Protein AF-A0A9P1CV83-F1 (afdb_monomer)

Foldseek 3Di:
DDDPPADEDEPVVCPPPVDCQVVDFFLYKYKAFQLQDPCNVVVVVVLLPDALCCPQNPVVCVVVVQVPDPARPVNPPDDDDHRCVSPPPPCDSVNQVVVVVVVLLVQLLVVCVVVVNDNVRPDDPSSVVSSQVDWDQGNSGIFHADPVRDTQTKIFMWGQHPVGIDGQWIATSVVRDTGGPFFGQHSVRDGDVDHPPDPPQDAWQWEDDPPPSDTFGADWQFGDRHHDTFGADWQWTAQDTSHNHTHGAQWQWTGQDTSHHDTHGQAWQFGGQHTSHNHTHGAAWQWTAQDTRHNHTHGLDQQWTAPGTSHRDNQRTWHDFQWEDFPRHTDGHDPQWGDGIGNADTWGAQQKAWDFPVPDDGNDTPIDGAPGRQQVVIDSTHLDGHPQFHDDSSPHGHPQWDWDFDPDDPDPDTDTDTDGDPPPPPD

Nearest PDB structures (foldseek):
  7c7s-assembly1_A  TM=6.345E-01  e=2.260E-07  Homo sapiens
  4mqf-assembly1_A  TM=6.407E-01  e=6.096E-06  Homo sapiens
  8wa2-assembly1_F  TM=3.852E-01  e=9.937E-09  Chlamydomonas reinhardtii
  6w2y-assembly1_A  TM=6.020E-01  e=3.656E-06  Homo sapiens
  6w2x-assembly1_A  TM=5.786E-01  e=1.650E-06  Homo sapiens

Radius of gyration: 57.77 Å; Cα contacts (8 Å, |Δi|>4): 896; chains: 1; bounding box: 102×44×175 Å

InterPro domains:
  IPR001828 Receptor, ligand binding region [PF01094] (93-162)
  IPR009030 Growth factor receptor cysteine-rich domain superfamily [SSF57184] (200-286)
  IPR009030 Growth factor receptor cysteine-rich domain superfamily [SSF57184] (248-407)
  IPR011641 Tyrosine-protein kinase ephrin type A/B receptor-like [PF07699] (275-317)
  IPR028082 Periplasmic binding protein-like I [SSF53822] (36-172)

Structure (mmCIF, N/CA/C/O backbone):
data_AF-A0A9P1CV83-F1
#
_entry.id   AF-A0A9P1CV83-F1
#
loop_
_atom_site.group_PDB
_atom_site.id
_atom_site.type_symbol
_atom_site.label_atom_id
_atom_site.label_alt_id
_atom_site.label_comp_id
_atom_site.label_asym_id
_atom_site.label_entity_id
_atom_site.label_seq_id
_atom_site.pdbx_PDB_ins_code
_atom_site.Cartn_x
_atom_site.Cartn_y
_atom_site.Cartn_z
_atom_site.occupancy
_atom_site.B_iso_or_equiv
_atom_site.auth_seq_id
_atom_site.auth_comp_id
_atom_site.auth_asym_id
_atom_site.auth_atom_id
_atom_site.pdbx_PDB_model_num
ATOM 1 N N . MET A 1 1 ? -10.667 10.203 27.022 1.00 28.23 1 MET A N 1
ATOM 2 C CA . MET A 1 1 ? -10.983 9.912 25.607 1.00 28.23 1 MET A CA 1
ATOM 3 C C . MET A 1 1 ? -10.748 8.429 25.362 1.00 28.23 1 MET A C 1
ATOM 5 O O . MET A 1 1 ? -9.650 8.042 24.988 1.00 28.23 1 MET A O 1
ATOM 9 N N . LEU A 1 2 ? -11.740 7.594 25.670 1.00 32.22 2 LEU A N 1
ATOM 10 C CA . LEU A 1 2 ? -11.739 6.181 25.291 1.00 32.22 2 LEU A CA 1
ATOM 11 C C . LEU A 1 2 ? -12.427 6.119 23.925 1.00 32.22 2 LEU A C 1
ATOM 13 O O . LEU A 1 2 ? -13.537 6.623 23.776 1.00 32.22 2 LEU A O 1
ATOM 17 N N . THR A 1 3 ? -11.711 5.646 22.909 1.00 33.03 3 THR A N 1
ATOM 18 C CA . THR A 1 3 ? -12.197 5.555 21.528 1.00 33.03 3 THR A CA 1
ATOM 19 C C . THR A 1 3 ? -13.354 4.557 21.420 1.00 33.03 3 THR A C 1
ATOM 21 O O . THR A 1 3 ? -13.510 3.692 22.278 1.00 33.03 3 THR A O 1
ATOM 24 N N . SER A 1 4 ? -14.135 4.672 20.344 1.00 38.06 4 SER A N 1
ATOM 25 C CA . SER A 1 4 ? -15.316 3.878 19.943 1.00 38.06 4 SER A CA 1
ATOM 26 C C . SER A 1 4 ? -15.186 2.343 19.956 1.00 38.06 4 SER A C 1
ATOM 28 O O . SER A 1 4 ? -16.142 1.657 19.608 1.00 38.06 4 SER A O 1
ATOM 30 N N . ASP A 1 5 ? -14.033 1.805 20.346 1.00 39.50 5 ASP A N 1
ATOM 31 C CA . ASP A 1 5 ? -13.690 0.381 20.279 1.00 39.50 5 ASP A CA 1
ATOM 32 C C . ASP A 1 5 ? -13.971 -0.352 21.605 1.00 39.50 5 ASP A C 1
ATOM 34 O O . ASP A 1 5 ? -13.864 -1.573 21.674 1.00 39.50 5 ASP A O 1
ATOM 38 N N . TRP A 1 6 ? -14.350 0.376 22.664 1.00 53.38 6 TRP A N 1
ATOM 39 C CA . TRP A 1 6 ? -14.573 -0.185 23.999 1.00 53.38 6 TRP A CA 1
ATOM 40 C C . TRP A 1 6 ? -16.000 0.091 24.459 1.00 53.38 6 TRP A C 1
ATOM 42 O O . TRP A 1 6 ? -16.358 1.215 24.816 1.00 53.38 6 TRP A O 1
ATOM 52 N N . GLN A 1 7 ? -16.829 -0.949 24.413 1.00 53.12 7 GLN A N 1
ATOM 53 C CA . GLN A 1 7 ? -18.238 -0.854 24.767 1.00 53.12 7 GLN A CA 1
ATOM 54 C C . GLN A 1 7 ? -18.419 -1.035 26.273 1.00 53.12 7 GLN A C 1
ATOM 56 O O . GLN A 1 7 ? -18.014 -2.037 26.859 1.00 53.12 7 GLN A O 1
ATOM 61 N N . TRP A 1 8 ? -19.048 -0.040 26.886 1.00 55.12 8 TRP A N 1
ATOM 62 C CA . TRP A 1 8 ? -19.542 -0.095 28.252 1.00 55.12 8 TRP A CA 1
ATOM 63 C C . TRP A 1 8 ? -21.022 -0.446 28.201 1.00 55.12 8 TRP A C 1
ATOM 65 O O . TRP A 1 8 ? -21.769 0.170 27.442 1.00 55.12 8 TRP A O 1
ATOM 75 N N . LEU A 1 9 ? -21.463 -1.397 29.021 1.00 51.97 9 LEU A N 1
ATOM 76 C CA . LEU A 1 9 ? -22.890 -1.573 29.270 1.00 51.97 9 LEU A CA 1
ATOM 77 C C . LEU A 1 9 ? -23.262 -0.728 30.487 1.00 51.97 9 LEU A C 1
ATOM 79 O O . LEU A 1 9 ? -22.747 -0.940 31.589 1.00 51.97 9 LEU A O 1
ATOM 83 N N . ALA A 1 10 ? -24.158 0.237 30.278 1.00 50.00 10 ALA A N 1
ATOM 84 C CA . ALA A 1 10 ? -24.867 0.880 31.373 1.00 50.00 10 ALA A CA 1
ATOM 85 C C . ALA A 1 10 ? -25.797 -0.153 32.029 1.00 50.00 10 ALA A C 1
ATOM 87 O O . ALA A 1 10 ? -26.446 -0.941 31.336 1.00 50.00 10 ALA A O 1
ATOM 88 N N . SER A 1 11 ? -25.852 -0.155 33.360 1.00 46.53 11 SER A N 1
ATOM 89 C CA . SER A 1 11 ? -26.638 -1.105 34.160 1.00 46.53 11 SER A CA 1
ATOM 90 C C . SER A 1 11 ? -28.129 -1.128 33.792 1.00 46.53 11 SER A C 1
ATOM 92 O O . SER A 1 11 ? -28.769 -2.171 33.906 1.00 46.53 11 SER A O 1
ATOM 94 N N . GLU A 1 12 ? -28.675 -0.015 33.294 1.00 43.00 12 GLU A N 1
ATOM 95 C CA . GLU A 1 12 ? -30.091 0.117 32.922 1.00 43.00 12 GLU A CA 1
ATOM 96 C C . GLU A 1 12 ? -30.486 -0.676 31.665 1.00 43.00 12 GLU A C 1
ATOM 98 O O . GLU A 1 12 ? -31.649 -1.039 31.510 1.00 43.00 12 GLU A O 1
ATOM 103 N N . ALA A 1 13 ? -29.535 -1.037 30.795 1.00 39.91 13 ALA A N 1
ATOM 104 C CA . ALA A 1 13 ? -29.827 -1.799 29.574 1.00 39.91 13 ALA A CA 1
ATOM 105 C C . ALA A 1 13 ? -30.193 -3.277 29.836 1.00 39.91 13 ALA A C 1
ATOM 107 O O . ALA A 1 13 ? -30.634 -3.982 28.930 1.00 39.91 13 ALA A O 1
ATOM 108 N N . ILE A 1 14 ? -30.000 -3.767 31.065 1.00 49.28 14 ILE A N 1
ATOM 109 C CA . ILE A 1 14 ? -30.050 -5.200 31.396 1.00 49.28 14 ILE A CA 1
ATOM 110 C C . ILE A 1 14 ? -31.416 -5.605 31.989 1.00 49.28 14 ILE A C 1
ATOM 112 O O . ILE A 1 14 ? -31.720 -6.791 32.092 1.00 49.28 14 ILE A O 1
ATOM 116 N N . GLY A 1 15 ? -32.291 -4.638 32.298 1.00 41.28 15 GLY A N 1
ATOM 117 C CA . GLY A 1 15 ? -33.603 -4.885 32.912 1.00 41.28 15 GLY A CA 1
ATOM 118 C C . GLY A 1 15 ? -34.601 -5.683 32.057 1.00 41.28 15 GLY A C 1
ATOM 119 O O . GLY A 1 15 ? -35.567 -6.207 32.605 1.00 41.28 15 GLY A O 1
ATOM 120 N N . SER A 1 16 ? -34.376 -5.819 30.744 1.00 42.44 16 SER A N 1
ATOM 121 C CA . SER A 1 16 ? -35.289 -6.521 29.822 1.00 42.44 16 SER A CA 1
ATOM 122 C C . SER A 1 16 ? -34.643 -7.601 28.937 1.00 42.44 16 SER A C 1
ATOM 124 O O . SER A 1 16 ? -35.361 -8.286 28.214 1.00 42.44 16 SER A O 1
ATOM 126 N N . TRP A 1 17 ? -33.323 -7.828 29.025 1.00 41.00 17 TRP A N 1
ATOM 127 C CA . TRP A 1 17 ? -32.572 -8.728 28.124 1.00 41.00 17 TRP A CA 1
ATOM 128 C C . TRP A 1 17 ? -31.712 -9.760 28.872 1.00 41.00 17 TRP A C 1
ATOM 130 O O . TRP A 1 17 ? -30.537 -9.965 28.567 1.00 41.00 17 TRP A O 1
ATOM 140 N N . GLY A 1 18 ? -32.294 -10.431 29.868 1.00 45.06 18 GLY A N 1
ATOM 141 C CA . GLY A 1 18 ? -31.607 -11.401 30.734 1.00 45.06 18 GLY A CA 1
ATOM 142 C C . GLY A 1 18 ? -31.048 -12.669 30.062 1.00 45.06 18 GLY A C 1
ATOM 143 O O . GLY A 1 18 ? -30.570 -13.545 30.771 1.00 45.06 18 GLY A O 1
ATOM 144 N N . THR A 1 19 ? -31.078 -12.807 28.734 1.00 47.09 19 THR A N 1
ATOM 145 C CA . THR A 1 19 ? -30.744 -14.060 28.027 1.00 47.09 19 THR A CA 1
ATOM 146 C C . THR A 1 19 ? -29.452 -14.036 27.200 1.00 47.09 19 THR A C 1
ATOM 148 O O . THR A 1 19 ? -29.133 -15.042 26.573 1.00 47.09 19 THR A O 1
ATOM 151 N N . HIS A 1 20 ? -28.669 -12.948 27.203 1.00 53.12 20 HIS A N 1
ATOM 152 C CA . HIS A 1 20 ? -27.462 -12.850 26.353 1.00 53.12 20 HIS A CA 1
ATOM 153 C C . HIS A 1 20 ? -26.153 -12.500 27.081 1.00 53.12 20 HIS A C 1
ATOM 155 O O . HIS A 1 20 ? -25.115 -12.375 26.431 1.00 53.12 20 HIS A O 1
ATOM 161 N N . LEU A 1 21 ? -26.144 -12.389 28.414 1.00 56.00 21 LEU A N 1
ATOM 162 C CA . LEU A 1 21 ? -24.934 -11.996 29.158 1.00 56.00 21 LEU A CA 1
ATOM 163 C C . LEU A 1 21 ? -23.772 -12.990 28.995 1.00 56.00 21 LEU A C 1
ATOM 165 O O . LEU A 1 21 ? -22.622 -12.562 28.927 1.00 56.00 21 LEU A O 1
ATOM 169 N N . ASP A 1 22 ? -24.061 -14.283 28.842 1.00 56.34 22 ASP A N 1
ATOM 170 C CA . ASP A 1 22 ? -23.030 -15.314 28.652 1.00 56.34 22 ASP A CA 1
ATOM 171 C C . ASP A 1 22 ? -22.448 -15.329 27.229 1.00 56.34 22 ASP A C 1
ATOM 173 O O . ASP A 1 22 ? -21.366 -15.877 27.008 1.00 56.34 22 ASP A O 1
ATOM 177 N N . THR A 1 23 ? -23.129 -14.682 26.273 1.00 61.28 23 THR A N 1
ATOM 178 C CA . THR A 1 23 ? -22.678 -14.532 24.875 1.00 61.28 23 THR A CA 1
ATOM 179 C C . THR A 1 23 ? -21.792 -13.309 24.646 1.00 61.28 23 THR A C 1
ATOM 181 O O . THR A 1 23 ? -21.265 -13.129 23.547 1.00 61.28 23 THR A O 1
ATOM 184 N N . LEU A 1 24 ? -21.608 -12.462 25.665 1.00 67.56 24 LEU A N 1
ATOM 185 C CA . LEU A 1 24 ? -20.755 -11.287 25.543 1.00 67.56 24 LEU A CA 1
ATOM 186 C C . LEU A 1 24 ? -19.287 -11.699 25.354 1.00 67.56 24 LEU A C 1
ATOM 188 O O . LEU A 1 24 ? -18.817 -12.654 25.978 1.00 67.56 24 LEU A O 1
ATOM 192 N N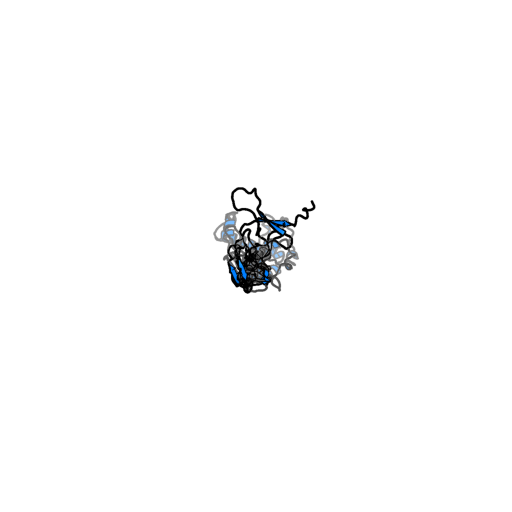 . PRO A 1 25 ? -18.524 -10.989 24.508 1.00 70.38 25 PRO A N 1
ATOM 193 C CA . PRO A 1 25 ? -17.104 -11.261 24.355 1.00 70.38 25 PRO A CA 1
ATOM 194 C C . PRO A 1 25 ? -16.365 -11.009 25.675 1.00 70.38 25 PRO A C 1
ATOM 196 O O . PRO A 1 25 ? -16.714 -10.121 26.455 1.00 70.38 25 PRO A O 1
ATOM 199 N N . LYS A 1 26 ? -15.318 -11.796 25.935 1.00 78.62 26 LYS A N 1
ATOM 200 C CA . LYS A 1 26 ? -14.460 -11.596 27.108 1.00 78.62 26 LYS A CA 1
ATOM 201 C C . LYS A 1 26 ? -13.829 -10.201 27.078 1.00 78.62 26 LYS A C 1
ATOM 203 O O . LYS A 1 26 ? -13.495 -9.674 26.019 1.00 78.62 26 LYS A O 1
ATOM 208 N N . GLY A 1 27 ? -13.666 -9.621 28.260 1.00 77.50 27 GLY A N 1
ATOM 209 C CA . GLY A 1 27 ? -13.166 -8.267 28.470 1.00 77.50 27 GLY A CA 1
ATOM 210 C C . GLY A 1 27 ? -14.235 -7.177 28.504 1.00 77.50 27 GLY A C 1
ATOM 211 O O . GLY A 1 27 ? -13.910 -6.010 28.712 1.00 77.50 27 GLY A O 1
ATOM 212 N N . PHE A 1 28 ? -15.510 -7.548 28.368 1.00 81.75 28 PHE A N 1
ATOM 213 C CA . PHE A 1 28 ? -16.623 -6.625 28.556 1.00 81.75 28 PHE A CA 1
ATOM 214 C C . PHE A 1 28 ? -16.646 -6.052 29.979 1.00 81.75 28 PHE A C 1
ATOM 216 O O . PHE A 1 28 ? -16.334 -6.763 30.937 1.00 81.75 28 PHE A O 1
ATOM 223 N N . MET A 1 29 ? -17.035 -4.783 30.124 1.00 82.44 29 MET A N 1
ATOM 224 C CA . MET A 1 29 ? -17.174 -4.116 31.421 1.00 82.44 29 MET A CA 1
ATOM 225 C C . MET A 1 29 ? -18.606 -3.639 31.665 1.00 82.44 29 MET A C 1
ATOM 227 O O . MET A 1 29 ? -19.285 -3.163 30.751 1.00 82.44 29 MET A O 1
ATOM 231 N N . ARG A 1 30 ? -19.061 -3.759 32.915 1.00 82.38 30 ARG A N 1
ATOM 232 C CA . ARG A 1 30 ? -20.348 -3.223 33.372 1.00 82.38 30 ARG A CA 1
ATOM 233 C C . ARG A 1 30 ? -20.214 -2.584 34.746 1.00 82.38 30 ARG A C 1
ATOM 235 O O . ARG A 1 30 ? -19.377 -2.990 35.550 1.00 82.38 30 ARG A O 1
ATOM 242 N N . TRP A 1 31 ? -21.102 -1.643 35.023 1.00 82.56 31 TRP A N 1
ATOM 243 C CA . TRP A 1 31 ? -21.286 -1.089 36.358 1.00 82.56 31 TRP A CA 1
ATOM 244 C C . TRP A 1 31 ? -22.359 -1.883 37.095 1.00 82.56 31 TRP A C 1
ATOM 246 O O . TRP A 1 31 ? -23.416 -2.166 36.533 1.00 82.56 31 TRP A O 1
ATOM 256 N N . ASN A 1 32 ? -22.092 -2.242 38.343 1.00 80.38 32 ASN A N 1
ATOM 257 C CA . ASN A 1 32 ? -23.055 -2.884 39.226 1.00 80.38 32 ASN A CA 1
ATOM 258 C C . ASN A 1 32 ? -23.237 -2.006 40.471 1.00 80.38 32 ASN A C 1
ATOM 260 O O . ASN A 1 32 ? -22.248 -1.751 41.153 1.00 80.38 32 ASN A O 1
ATOM 264 N N . PRO A 1 33 ? -24.442 -1.494 40.772 1.00 80.31 33 PRO A N 1
ATOM 265 C CA . PRO A 1 33 ? -24.656 -0.712 41.985 1.00 80.31 33 PRO A CA 1
ATOM 266 C C . PRO A 1 33 ? -24.262 -1.512 43.228 1.00 80.31 33 PRO A C 1
ATOM 268 O O . PRO A 1 33 ? -24.681 -2.661 43.387 1.00 80.31 33 PRO A O 1
ATOM 271 N N . ILE A 1 34 ? -23.492 -0.900 44.127 1.00 81.44 34 ILE A N 1
ATOM 272 C CA . ILE A 1 34 ? -23.192 -1.502 45.424 1.00 81.44 34 ILE A CA 1
ATOM 273 C C . ILE A 1 34 ? -24.464 -1.446 46.257 1.00 81.44 34 ILE A C 1
ATOM 275 O O . ILE A 1 34 ? -24.905 -0.394 46.712 1.00 81.44 34 ILE A O 1
ATOM 279 N N . SER A 1 35 ? -25.064 -2.612 46.438 1.00 77.12 35 SER A N 1
ATOM 280 C CA . SER A 1 35 ? -26.258 -2.806 47.253 1.00 77.12 35 SER A CA 1
ATOM 281 C C . SER A 1 35 ? -25.984 -3.591 48.531 1.00 77.12 35 SER A C 1
ATOM 283 O O . SER A 1 35 ? -26.785 -3.547 49.461 1.00 77.12 35 SER A O 1
ATOM 285 N N . LYS A 1 36 ? -24.874 -4.332 48.584 1.00 83.00 36 LYS A N 1
ATOM 286 C CA . LYS A 1 36 ? -24.477 -5.174 49.717 1.00 83.00 36 LYS A CA 1
ATOM 287 C C . LYS A 1 36 ? -23.370 -4.481 50.515 1.00 83.00 36 LYS A C 1
ATOM 289 O O . LYS A 1 36 ? -22.214 -4.881 50.471 1.00 83.00 36 LYS A O 1
ATOM 294 N N . GLY A 1 37 ? -23.732 -3.384 51.176 1.00 80.25 37 GLY A N 1
ATOM 295 C CA . GLY A 1 37 ? -22.806 -2.563 51.955 1.00 80.25 37 GLY A CA 1
ATOM 296 C C . GLY A 1 37 ? -22.391 -3.193 53.294 1.00 80.25 37 GLY A C 1
ATOM 297 O O . GLY A 1 37 ? -22.754 -4.332 53.593 1.00 80.25 37 GLY A O 1
ATOM 298 N N . PRO A 1 38 ? -21.672 -2.446 54.153 1.00 83.19 38 PRO A N 1
ATOM 299 C CA . PRO A 1 38 ? -21.085 -2.963 55.397 1.00 83.19 38 PRO A CA 1
ATOM 300 C C . PRO A 1 38 ? -22.082 -3.593 56.382 1.00 83.19 38 PRO A C 1
ATOM 302 O O . PRO A 1 38 ? -21.700 -4.433 57.192 1.00 83.19 38 PRO A O 1
ATOM 305 N N . LYS A 1 39 ? -23.358 -3.191 56.327 1.00 87.69 39 LYS A N 1
ATOM 306 C CA . LYS A 1 39 ? -24.427 -3.702 57.201 1.00 87.69 39 LYS A CA 1
ATOM 307 C C . LYS A 1 39 ? -25.298 -4.772 56.532 1.00 87.69 39 LYS A C 1
ATOM 309 O O . LYS A 1 39 ? -26.265 -5.221 57.140 1.00 87.69 39 LYS A O 1
ATOM 314 N N . TYR A 1 40 ? -24.982 -5.193 55.305 1.00 88.12 40 TYR A N 1
ATOM 315 C CA . TYR A 1 40 ? -25.814 -6.135 54.554 1.00 88.12 40 TYR A CA 1
ATOM 316 C C . TYR A 1 40 ? -25.994 -7.477 55.264 1.00 88.12 40 TYR A C 1
ATOM 318 O O . TYR A 1 40 ? -27.117 -7.945 55.362 1.00 88.12 40 TYR A O 1
ATOM 326 N N . SER A 1 41 ? -24.928 -8.066 55.812 1.00 87.38 41 SER A N 1
ATOM 327 C CA . SER A 1 41 ? -25.014 -9.355 56.517 1.00 87.38 41 SER A CA 1
ATOM 328 C C . SER A 1 41 ? -25.916 -9.293 57.754 1.00 87.38 41 SER A C 1
ATOM 330 O O . SER A 1 41 ? -26.657 -10.229 58.038 1.00 87.38 41 SER A O 1
ATOM 332 N N . GLN A 1 42 ? -25.897 -8.167 58.473 1.00 87.81 42 GLN A N 1
ATOM 333 C CA . GLN A 1 42 ? -26.793 -7.929 59.606 1.00 87.81 42 GLN A CA 1
ATOM 334 C C . GLN A 1 42 ? -28.243 -7.781 59.138 1.00 87.81 42 GLN A C 1
ATOM 336 O O . GLN A 1 42 ? -29.149 -8.321 59.765 1.00 87.81 42 GLN A O 1
ATOM 341 N N . PHE A 1 43 ? -28.458 -7.068 58.030 1.00 87.00 43 PHE A N 1
ATOM 342 C CA . PHE A 1 43 ? -29.774 -6.932 57.417 1.00 87.00 43 PHE A CA 1
ATOM 343 C C . PHE A 1 43 ? -30.315 -8.272 56.907 1.00 87.00 43 PHE A C 1
ATOM 345 O O . PHE A 1 43 ? -31.478 -8.572 57.135 1.00 87.00 43 PHE A O 1
ATOM 352 N N . GLU A 1 44 ? -29.485 -9.089 56.264 1.00 84.94 44 GLU A N 1
ATOM 353 C CA . GLU A 1 44 ? -29.853 -10.418 55.776 1.00 84.94 44 GLU A CA 1
ATOM 354 C C . GLU A 1 44 ? -30.280 -11.329 56.933 1.00 84.94 44 GLU A C 1
ATOM 356 O O . GLU A 1 44 ? -31.341 -11.945 56.863 1.00 84.94 44 GLU A O 1
ATOM 361 N N . ALA A 1 45 ? -29.528 -11.334 58.039 1.00 85.69 45 ALA A N 1
ATOM 362 C CA . ALA A 1 45 ? -29.900 -12.065 59.249 1.00 85.69 45 ALA A CA 1
ATOM 363 C C . ALA A 1 45 ? -31.201 -11.541 59.887 1.00 85.69 45 ALA A C 1
ATOM 365 O O . ALA A 1 45 ? -32.041 -12.330 60.318 1.00 85.69 45 ALA A O 1
ATOM 366 N N . LEU A 1 46 ? -31.385 -10.215 59.934 1.00 84.38 46 LEU A N 1
ATOM 367 C CA . LEU A 1 46 ? -32.619 -9.600 60.423 1.00 84.38 46 LEU A CA 1
ATOM 368 C C . LEU A 1 46 ? -33.810 -10.012 59.551 1.00 84.38 46 LEU A C 1
ATOM 370 O O . LEU A 1 46 ? -34.800 -10.505 60.073 1.00 84.38 46 LEU A O 1
ATOM 374 N N . TRP A 1 47 ? -33.703 -9.856 58.232 1.00 82.69 47 TRP A N 1
ATOM 375 C CA . TRP A 1 47 ? -34.777 -10.160 57.288 1.00 82.69 47 TRP A CA 1
ATOM 376 C C . TRP A 1 47 ? -35.156 -11.641 57.320 1.00 82.69 47 TRP A C 1
ATOM 378 O O . TRP A 1 47 ? -36.336 -11.964 57.353 1.00 82.69 47 TRP A O 1
ATOM 388 N N . ALA A 1 48 ? -34.168 -12.537 57.392 1.00 82.50 48 ALA A N 1
ATOM 389 C CA . ALA A 1 48 ? -34.396 -13.978 57.503 1.00 82.50 48 ALA A CA 1
ATOM 390 C C . ALA A 1 48 ? -35.117 -14.401 58.798 1.00 82.50 48 ALA A C 1
ATOM 392 O O . ALA A 1 48 ? -35.567 -15.539 58.892 1.00 82.50 48 ALA A O 1
ATOM 393 N N . SER A 1 49 ? -35.208 -13.515 59.796 1.00 83.19 49 SER A N 1
ATOM 394 C CA . SER A 1 49 ? -35.922 -13.762 61.054 1.00 83.19 49 SER A CA 1
ATOM 395 C C . SER A 1 49 ? -37.205 -12.939 61.213 1.00 83.19 49 SER A C 1
ATOM 397 O O . SER A 1 49 ? -37.863 -13.071 62.242 1.00 83.19 49 SER A O 1
ATOM 399 N N . MET A 1 50 ? -37.574 -12.111 60.224 1.00 82.31 50 MET A N 1
ATOM 400 C CA . MET A 1 50 ? -38.816 -11.331 60.255 1.00 82.31 50 MET A CA 1
ATOM 401 C C . MET A 1 50 ? -40.045 -12.200 59.982 1.00 82.31 50 MET A C 1
ATOM 403 O O . MET A 1 50 ? -40.050 -13.009 59.059 1.00 82.31 50 MET A O 1
ATOM 407 N N . THR A 1 51 ? -41.105 -11.951 60.747 1.00 84.62 51 THR A N 1
ATOM 408 C CA . THR A 1 51 ? -42.430 -12.569 60.591 1.00 84.62 51 THR A CA 1
ATOM 409 C C . THR A 1 51 ? -43.488 -11.527 60.223 1.00 84.62 51 THR A C 1
ATOM 411 O O . THR A 1 51 ? -43.255 -10.314 60.308 1.00 84.62 51 THR A O 1
ATOM 414 N N . VAL A 1 52 ? -44.697 -11.961 59.852 1.00 82.94 52 VAL A N 1
ATOM 415 C CA . VAL A 1 52 ? -45.827 -11.038 59.613 1.00 82.94 52 VAL A CA 1
ATOM 416 C C . VAL A 1 52 ? -46.161 -10.233 60.870 1.00 82.94 52 VAL A C 1
ATOM 418 O O . VAL A 1 52 ? -46.522 -9.051 60.777 1.00 82.94 52 VAL A O 1
ATOM 421 N N . ASP A 1 53 ? -45.996 -10.840 62.047 1.00 83.38 53 ASP A N 1
ATOM 422 C CA . ASP A 1 53 ? -46.280 -10.200 63.331 1.00 83.38 53 ASP A CA 1
ATOM 423 C C . ASP A 1 53 ? -45.359 -9.010 63.636 1.00 83.38 53 ASP A C 1
ATOM 425 O O . ASP A 1 53 ? -45.785 -8.056 64.299 1.00 83.38 53 ASP A O 1
ATOM 429 N N . ASP A 1 54 ? -44.143 -9.011 63.082 1.00 81.06 54 ASP A N 1
ATOM 430 C CA . ASP A 1 54 ? -43.177 -7.918 63.220 1.00 81.06 54 ASP A CA 1
ATOM 431 C C . ASP A 1 54 ? -43.533 -6.682 62.379 1.00 81.06 54 ASP A C 1
ATOM 433 O O . ASP A 1 54 ? -43.102 -5.573 62.706 1.00 81.06 54 ASP A O 1
ATOM 437 N N . VAL A 1 55 ? -44.329 -6.847 61.314 1.00 79.12 55 VAL A N 1
ATOM 438 C CA . VAL A 1 55 ? -44.651 -5.772 60.357 1.00 79.12 55 VAL A CA 1
ATOM 439 C C . VAL A 1 55 ? -46.078 -5.252 60.527 1.00 79.12 55 VAL A C 1
ATOM 441 O O . VAL A 1 55 ? -46.283 -4.039 60.579 1.00 79.12 55 VAL A O 1
ATOM 444 N N . VAL A 1 56 ? -47.072 -6.144 60.613 1.00 77.56 56 VAL A N 1
ATOM 445 C CA . VAL A 1 56 ? -48.503 -5.766 60.636 1.00 77.56 56 VAL A CA 1
ATOM 446 C C . VAL A 1 56 ? -49.357 -6.530 61.650 1.00 77.56 56 VAL A C 1
ATOM 448 O O . VAL A 1 56 ? -50.535 -6.203 61.808 1.00 77.56 56 VAL A O 1
ATOM 451 N N . GLY A 1 57 ? -48.806 -7.525 62.349 1.00 79.62 57 GLY A N 1
ATOM 452 C CA . GLY A 1 57 ? -49.555 -8.257 63.371 1.00 79.62 57 GLY A CA 1
ATOM 453 C C . GLY A 1 57 ? -49.750 -7.483 64.673 1.00 79.62 57 GLY A C 1
ATOM 454 O O . GLY A 1 57 ? -49.496 -6.280 64.772 1.00 79.62 57 GLY A O 1
ATOM 455 N N . THR A 1 58 ? -50.249 -8.170 65.700 1.00 80.88 58 THR A N 1
ATOM 456 C CA . THR A 1 58 ? -50.623 -7.572 66.997 1.00 80.88 58 THR A CA 1
ATOM 457 C C . THR A 1 58 ? -49.461 -6.827 67.648 1.00 80.88 58 THR A C 1
ATOM 459 O O . THR A 1 58 ? -49.634 -5.692 68.089 1.00 80.88 58 THR A O 1
ATOM 462 N N . ALA A 1 59 ? -48.258 -7.405 67.622 1.00 78.31 59 ALA A N 1
ATOM 463 C CA . ALA A 1 59 ? -47.067 -6.780 68.191 1.00 78.31 59 ALA A CA 1
ATOM 464 C C . ALA A 1 59 ? -46.708 -5.455 67.493 1.00 78.31 59 ALA A C 1
ATOM 466 O O . ALA A 1 59 ? -46.424 -4.458 68.163 1.00 78.31 59 ALA A O 1
ATOM 467 N N . ALA A 1 60 ? -46.754 -5.411 66.158 1.00 81.19 60 ALA A N 1
ATOM 468 C CA . ALA A 1 60 ? -46.529 -4.188 65.391 1.00 81.19 60 ALA A CA 1
ATOM 469 C C . ALA A 1 60 ? -47.647 -3.152 65.605 1.00 81.19 60 ALA A C 1
ATOM 471 O O . ALA A 1 60 ? -47.362 -1.968 65.809 1.00 81.19 60 ALA A O 1
ATOM 472 N N . ARG A 1 61 ? -48.915 -3.587 65.624 1.00 80.44 61 ARG A N 1
ATOM 473 C CA . ARG A 1 61 ? -50.078 -2.721 65.890 1.00 80.44 61 ARG A CA 1
ATOM 474 C C . ARG A 1 61 ? -49.981 -2.039 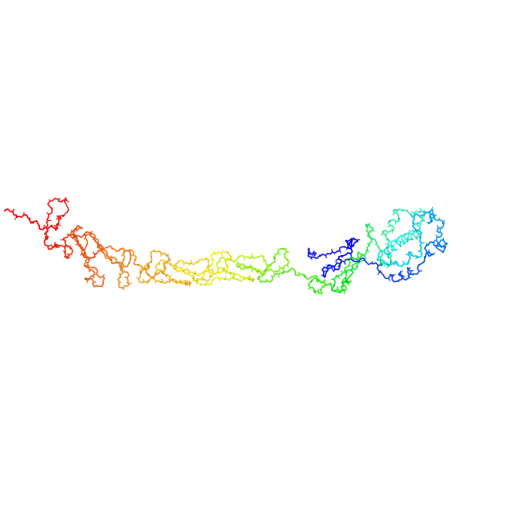67.249 1.00 80.44 61 ARG A C 1
ATOM 476 O O . ARG A 1 61 ? -50.219 -0.833 67.332 1.00 80.44 61 ARG A O 1
ATOM 483 N N . ASP A 1 62 ? -49.564 -2.766 68.281 1.00 81.50 62 ASP A N 1
ATOM 484 C CA . ASP A 1 62 ? -49.400 -2.223 69.629 1.00 81.50 62 ASP A CA 1
ATOM 485 C C . ASP A 1 62 ? -48.200 -1.280 69.739 1.00 81.50 62 ASP A C 1
ATOM 487 O O . ASP A 1 62 ? -48.307 -0.219 70.372 1.00 81.50 62 ASP A O 1
ATOM 491 N N . ARG A 1 63 ? -47.080 -1.651 69.101 1.00 81.69 63 ARG A N 1
ATOM 492 C CA . ARG A 1 63 ? -45.818 -0.900 69.110 1.00 81.69 63 ARG A CA 1
ATOM 493 C C . ARG A 1 63 ? -45.932 0.430 68.373 1.00 81.69 63 ARG A C 1
ATOM 495 O O . ARG A 1 63 ? -45.528 1.456 68.909 1.00 81.69 63 ARG A O 1
ATOM 502 N N . TYR A 1 64 ? -46.492 0.414 67.165 1.00 76.31 64 TYR A N 1
ATOM 503 C CA . TYR A 1 64 ? -46.556 1.579 66.276 1.00 76.31 64 TYR A CA 1
ATOM 504 C C . TYR A 1 64 ? -47.920 2.268 66.266 1.00 76.31 64 TYR A C 1
ATOM 506 O O . TYR A 1 64 ? -48.107 3.243 65.543 1.00 76.31 64 TYR A O 1
ATOM 514 N N . LYS A 1 65 ? -48.879 1.780 67.065 1.00 79.50 65 LYS A N 1
ATOM 515 C CA . LYS A 1 65 ? -50.254 2.299 67.118 1.00 79.50 65 LYS A CA 1
ATOM 516 C C . LYS A 1 65 ? -50.918 2.318 65.738 1.00 79.50 65 LYS A C 1
ATOM 518 O O . LYS A 1 65 ? -51.611 3.271 65.397 1.00 79.50 65 LYS A O 1
ATOM 523 N N . LEU A 1 66 ? -50.735 1.250 64.954 1.00 74.94 66 LEU A N 1
ATOM 524 C CA . LEU A 1 66 ? -51.221 1.172 63.565 1.00 74.94 66 LEU A CA 1
ATOM 525 C C . LEU A 1 66 ? -52.751 1.309 63.458 1.00 74.94 66 LEU A C 1
ATOM 527 O O . LEU A 1 66 ? -53.255 1.811 62.460 1.00 74.94 66 LEU A O 1
ATOM 531 N N . ASN A 1 67 ? -53.487 0.949 64.512 1.00 76.69 67 ASN A N 1
ATOM 532 C CA . ASN A 1 67 ? -54.942 1.126 64.586 1.00 76.69 67 ASN A CA 1
ATOM 533 C C . ASN A 1 67 ? -55.377 2.606 64.633 1.00 76.69 67 ASN A C 1
ATOM 535 O O . ASN A 1 67 ? -56.544 2.905 64.414 1.00 76.69 67 ASN A O 1
ATOM 539 N N . ASN A 1 68 ? -54.452 3.532 64.910 1.00 76.69 68 ASN A N 1
ATOM 540 C CA . ASN A 1 68 ? -54.709 4.974 64.938 1.00 76.69 68 ASN A CA 1
ATOM 541 C C . ASN A 1 68 ? -54.359 5.659 63.605 1.00 76.69 68 ASN A C 1
ATOM 543 O O . ASN A 1 68 ? -54.385 6.889 63.517 1.00 76.69 68 ASN A O 1
ATOM 547 N N . LEU A 1 69 ? -53.990 4.891 62.574 1.00 69.44 69 LEU A N 1
ATOM 548 C CA . LEU A 1 69 ? -53.726 5.438 61.249 1.00 69.44 69 LEU A CA 1
ATOM 549 C C . LEU A 1 69 ? -55.032 5.904 60.593 1.00 69.44 69 LEU A C 1
ATOM 551 O O . LEU A 1 69 ? -56.079 5.278 60.720 1.00 69.44 69 LEU A O 1
ATOM 555 N N . ARG A 1 70 ? -54.958 7.022 59.859 1.00 69.19 70 ARG A N 1
ATOM 556 C CA . ARG A 1 70 ? -56.112 7.665 59.197 1.00 69.19 70 ARG A CA 1
ATOM 557 C C . ARG A 1 70 ? -56.778 6.779 58.132 1.00 69.19 70 ARG A C 1
ATOM 559 O O . ARG A 1 70 ? -57.936 7.004 57.797 1.00 69.19 70 ARG A O 1
ATOM 566 N N . VAL A 1 71 ? -56.036 5.812 57.601 1.00 65.75 71 VAL A N 1
ATOM 567 C CA . VAL A 1 71 ? -56.524 4.716 56.760 1.00 65.75 71 VAL A CA 1
ATOM 568 C C . VAL A 1 71 ? -56.065 3.441 57.454 1.00 65.75 71 VAL A C 1
ATOM 570 O O . VAL A 1 71 ? -54.863 3.301 57.698 1.00 65.75 71 VAL A O 1
ATOM 573 N N . SER A 1 72 ? -56.994 2.551 57.810 1.00 64.19 72 SER A N 1
ATOM 574 C CA . SER A 1 72 ? -56.618 1.262 58.391 1.00 64.19 72 SER A CA 1
ATOM 575 C C . SER A 1 72 ? -55.774 0.488 57.382 1.00 64.19 72 SER A C 1
ATOM 577 O O . SER A 1 72 ? -56.023 0.547 56.177 1.00 64.19 72 SER A O 1
ATOM 579 N N . ILE A 1 73 ? -54.797 -0.284 57.857 1.00 62.94 73 ILE A N 1
ATOM 580 C CA . ILE A 1 73 ? -54.055 -1.226 57.001 1.00 62.94 73 ILE A CA 1
ATOM 581 C C . ILE A 1 73 ? -55.017 -2.198 56.300 1.00 62.94 73 ILE A C 1
ATOM 583 O O . ILE A 1 73 ? -54.752 -2.618 55.180 1.00 62.94 73 ILE A O 1
ATOM 587 N N . GLU A 1 74 ? -56.154 -2.496 56.929 1.00 63.81 74 GLU A N 1
ATOM 588 C CA . GLU A 1 74 ? -57.205 -3.364 56.387 1.00 63.81 74 GLU A CA 1
ATOM 589 C C . GLU A 1 74 ? -58.012 -2.692 55.261 1.00 63.81 74 GLU A C 1
ATOM 591 O O . GLU A 1 74 ? -58.554 -3.383 54.402 1.00 63.81 74 GLU A O 1
ATOM 596 N N . ASP A 1 75 ? -58.040 -1.354 55.220 1.00 66.00 75 ASP A N 1
ATOM 597 C CA . ASP A 1 75 ? -58.706 -0.569 54.169 1.00 66.00 75 ASP A CA 1
ATOM 598 C C . ASP A 1 75 ? -57.789 -0.314 52.959 1.00 66.00 75 ASP A C 1
ATOM 600 O O . ASP A 1 75 ? -58.242 0.102 51.884 1.00 66.00 75 ASP A O 1
ATOM 604 N N . ALA A 1 76 ? -56.480 -0.537 53.114 1.00 60.88 76 ALA A N 1
ATOM 605 C CA . ALA A 1 76 ? -55.531 -0.429 52.021 1.00 60.88 76 ALA A CA 1
ATOM 606 C C . ALA A 1 76 ? -55.740 -1.603 51.053 1.00 60.88 76 ALA A C 1
ATOM 608 O O . ALA A 1 76 ? -55.656 -2.765 51.430 1.00 60.88 76 ALA A O 1
ATOM 609 N N . LYS A 1 77 ? -55.954 -1.311 49.765 1.00 62.25 77 LYS A N 1
ATOM 610 C CA . LYS A 1 77 ? -56.183 -2.315 48.700 1.00 62.25 77 LYS A CA 1
ATOM 611 C C . LYS A 1 77 ? -54.967 -3.212 48.384 1.00 62.25 77 LYS A C 1
ATOM 613 O O . LYS A 1 77 ? -54.927 -3.826 47.320 1.00 62.25 77 LYS A O 1
ATOM 618 N N . ALA A 1 78 ? -53.951 -3.236 49.242 1.00 61.34 78 ALA A N 1
ATOM 619 C CA . ALA A 1 78 ? -52.802 -4.114 49.091 1.00 61.34 78 ALA A CA 1
ATOM 620 C C . ALA A 1 78 ? -53.192 -5.546 49.487 1.00 61.34 78 ALA A C 1
ATOM 622 O O . ALA A 1 78 ? -54.039 -5.751 50.355 1.00 61.34 78 ALA A O 1
ATOM 623 N N . ALA A 1 79 ? -52.586 -6.546 48.846 1.00 67.12 79 ALA A N 1
ATOM 624 C CA . ALA A 1 79 ? -52.787 -7.933 49.249 1.00 67.12 79 ALA A CA 1
ATOM 625 C C . ALA A 1 79 ? -52.362 -8.125 50.724 1.00 67.12 79 ALA A C 1
ATOM 627 O O . ALA A 1 79 ? -51.358 -7.535 51.136 1.00 67.12 79 ALA A O 1
ATOM 628 N N . PRO A 1 80 ? -53.091 -8.933 51.518 1.00 71.19 80 PRO A N 1
ATOM 629 C CA . PRO A 1 80 ? -52.713 -9.208 52.898 1.00 71.19 80 PRO A CA 1
ATOM 630 C C . PRO A 1 80 ? -51.329 -9.866 52.951 1.00 71.19 80 PRO A C 1
ATOM 632 O O . PRO A 1 80 ? -51.044 -10.801 52.198 1.00 71.19 80 PRO A O 1
ATOM 635 N N . LEU A 1 81 ? -50.469 -9.370 53.843 1.00 73.25 81 LEU A N 1
ATOM 636 C CA . LEU A 1 81 ? -49.166 -9.976 54.105 1.00 73.25 81 LEU A CA 1
ATOM 637 C C . LEU A 1 81 ? -49.371 -11.344 54.771 1.00 73.25 81 LEU A C 1
ATOM 639 O O . LEU A 1 81 ? -50.183 -11.484 55.684 1.00 73.25 81 LEU A O 1
ATOM 643 N N . THR A 1 82 ? -48.638 -12.351 54.307 1.00 80.44 82 THR A N 1
ATOM 644 C CA . THR A 1 82 ? -48.622 -13.708 54.876 1.00 80.44 82 THR A CA 1
ATOM 645 C C . THR A 1 82 ? -47.175 -14.119 55.131 1.00 80.44 82 THR A C 1
ATOM 647 O O . THR A 1 82 ? -46.277 -13.526 54.536 1.00 80.44 82 THR A O 1
ATOM 650 N N . GLU A 1 83 ? -46.931 -15.128 55.976 1.00 79.31 83 GLU A N 1
ATOM 651 C CA . GLU A 1 83 ? -45.557 -15.594 56.270 1.00 79.31 83 GLU A CA 1
ATOM 652 C C . GLU A 1 83 ? -44.816 -16.004 54.987 1.00 79.31 83 GLU A C 1
ATOM 654 O O . GLU A 1 83 ? -43.629 -15.737 54.825 1.00 79.31 83 GLU A O 1
ATOM 659 N N . SER A 1 84 ? -45.564 -16.494 53.993 1.00 75.88 84 SER A N 1
ATOM 660 C CA . SER A 1 84 ? -45.033 -16.843 52.673 1.00 75.88 84 SER A CA 1
ATOM 661 C C . SER A 1 84 ? -44.418 -15.674 51.886 1.00 75.88 84 SER A C 1
ATOM 663 O O . SER A 1 84 ? -43.709 -15.908 50.915 1.00 75.88 84 SER A O 1
ATOM 665 N N . VAL A 1 85 ? -44.669 -14.418 52.284 1.00 72.31 85 VAL A N 1
ATOM 666 C CA . VAL A 1 85 ? -44.026 -13.223 51.701 1.00 72.31 85 VAL A CA 1
ATOM 667 C C . VAL A 1 85 ? -42.562 -13.107 52.138 1.00 72.31 85 VAL A C 1
ATOM 669 O O . VAL A 1 85 ? -41.767 -12.474 51.445 1.00 72.31 85 VAL A O 1
ATOM 672 N N . PHE A 1 86 ? -42.202 -13.717 53.267 1.00 75.69 86 PHE A N 1
ATOM 673 C CA . PHE A 1 86 ? -40.830 -13.794 53.763 1.00 75.69 86 PHE A CA 1
ATOM 674 C C . PHE A 1 86 ? -40.148 -15.106 53.342 1.00 75.69 86 PHE A C 1
ATOM 676 O O . PHE A 1 86 ? -38.926 -15.133 53.181 1.00 75.69 86 PHE A O 1
ATOM 683 N N . ASP A 1 87 ? -40.927 -16.156 53.054 1.00 68.12 87 ASP A N 1
ATOM 684 C CA . ASP A 1 87 ? -40.425 -17.405 52.479 1.00 68.12 87 ASP A CA 1
ATOM 685 C C . ASP A 1 87 ? -39.946 -17.206 51.027 1.00 68.12 87 ASP A C 1
ATOM 687 O O . ASP A 1 87 ? -40.655 -16.688 50.168 1.00 68.12 87 ASP A O 1
ATOM 691 N N . ASN A 1 88 ? -38.742 -17.690 50.710 1.00 57.69 88 ASN A N 1
ATOM 692 C CA . ASN A 1 88 ? -38.193 -17.753 49.344 1.00 57.69 88 ASN A CA 1
ATOM 693 C C . ASN A 1 88 ? -37.967 -16.414 48.611 1.00 57.69 88 ASN A C 1
ATOM 695 O O . ASN A 1 88 ? -37.768 -16.418 47.391 1.00 57.69 88 ASN A O 1
ATOM 699 N N . VAL A 1 89 ? -37.921 -15.272 49.303 1.00 61.53 89 VAL A N 1
ATOM 700 C CA . VAL A 1 89 ? -37.466 -14.028 48.666 1.00 61.53 89 VAL A CA 1
ATOM 701 C C . VAL A 1 89 ? -35.943 -13.990 48.667 1.00 61.53 89 VAL A C 1
ATOM 703 O O . VAL A 1 89 ? -35.301 -13.708 49.674 1.00 61.53 89 VAL A O 1
ATOM 706 N N . GLU A 1 90 ? -35.351 -14.244 47.503 1.00 63.31 90 GLU A N 1
ATOM 707 C CA . GLU A 1 90 ? -33.948 -13.932 47.254 1.00 63.31 90 GLU A CA 1
ATOM 708 C C . GLU A 1 90 ? -33.740 -12.429 47.526 1.00 63.31 90 GLU A C 1
ATOM 710 O O . GLU A 1 90 ? -34.282 -11.587 46.805 1.00 63.31 90 GLU A O 1
ATOM 715 N N . ILE A 1 91 ? -33.017 -12.065 48.596 1.00 67.19 91 ILE A N 1
ATOM 716 C CA . ILE A 1 91 ? -32.777 -10.659 48.953 1.00 67.19 91 ILE A CA 1
ATOM 717 C C . ILE A 1 91 ? -31.910 -10.027 47.862 1.00 67.19 91 ILE A C 1
ATOM 719 O O . ILE A 1 91 ? -30.678 -10.128 47.860 1.00 67.19 91 ILE A O 1
ATOM 723 N N . ARG A 1 92 ? -32.568 -9.363 46.911 1.00 66.12 92 ARG A N 1
ATOM 724 C CA . ARG A 1 92 ? -31.910 -8.717 45.778 1.00 66.12 92 ARG A CA 1
ATOM 725 C C . ARG A 1 92 ? -31.258 -7.407 46.187 1.00 66.12 92 ARG A C 1
ATOM 727 O O . ARG A 1 92 ? -31.612 -6.770 47.176 1.00 66.12 92 ARG A O 1
ATOM 734 N N . SER A 1 93 ? -30.356 -6.958 45.326 1.00 66.44 93 SER A N 1
ATOM 735 C CA . SER A 1 93 ? -29.687 -5.663 45.399 1.00 66.44 93 SER A CA 1
ATOM 736 C C . SER A 1 93 ? -30.643 -4.491 45.642 1.00 66.44 93 SER A C 1
ATOM 738 O O . SER A 1 93 ? -30.348 -3.581 46.404 1.00 66.44 93 SER A O 1
ATOM 740 N N . TYR A 1 94 ? -31.823 -4.512 45.026 1.00 75.00 94 TYR A N 1
ATOM 741 C CA . TYR A 1 94 ? -32.784 -3.418 45.154 1.00 75.00 94 TYR A CA 1
ATOM 742 C C . TYR A 1 94 ? -33.516 -3.394 46.502 1.00 75.00 94 TYR A C 1
ATOM 744 O O . TYR A 1 94 ? -33.983 -2.332 46.906 1.00 75.00 94 TYR A O 1
ATOM 752 N N . SER A 1 95 ? -33.573 -4.516 47.229 1.00 81.62 95 SER A N 1
ATOM 753 C CA . SER A 1 95 ? -34.229 -4.574 48.539 1.00 81.62 95 SER A CA 1
ATOM 754 C C . SER A 1 95 ? -33.513 -3.682 49.552 1.00 81.62 95 SER A C 1
ATOM 756 O O . SER A 1 95 ? -34.154 -2.943 50.289 1.00 81.62 95 SER A O 1
ATOM 758 N N . THR A 1 96 ? -32.181 -3.661 49.548 1.00 84.38 96 THR A N 1
ATOM 759 C CA . THR A 1 96 ? -31.407 -2.815 50.471 1.00 84.38 96 THR A CA 1
ATOM 760 C C . THR A 1 96 ? -31.540 -1.333 50.132 1.00 84.38 96 THR A C 1
ATOM 762 O O . THR A 1 96 ? -31.636 -0.503 51.032 1.00 84.38 96 THR A O 1
ATOM 765 N N . LEU A 1 97 ? -31.621 -1.001 48.838 1.00 85.94 97 LEU A N 1
ATOM 766 C CA . LEU A 1 97 ? -31.855 0.365 48.370 1.00 85.94 97 LEU A CA 1
ATOM 767 C C . LEU A 1 97 ? -33.233 0.885 48.799 1.00 85.94 97 LEU A C 1
ATOM 769 O O . LEU A 1 97 ? -33.350 2.056 49.154 1.00 85.94 97 LEU A O 1
ATOM 773 N N . LEU A 1 98 ? -34.256 0.024 48.809 1.00 86.50 98 LEU A N 1
ATOM 774 C CA . LEU A 1 98 ? -35.589 0.368 49.307 1.00 86.50 98 LEU A CA 1
ATOM 775 C C . LEU A 1 98 ? -35.557 0.723 50.799 1.00 86.50 98 LEU A C 1
ATOM 777 O O . LEU A 1 98 ? -36.113 1.743 51.204 1.00 86.50 98 LEU A O 1
ATOM 781 N N . PHE A 1 99 ? -34.876 -0.081 51.615 1.00 87.31 99 PHE A N 1
ATOM 782 C CA . PHE A 1 99 ? -34.732 0.210 53.042 1.00 87.31 99 PHE A CA 1
ATOM 783 C C . PHE A 1 99 ? -33.945 1.496 53.301 1.00 87.31 99 PHE A C 1
ATOM 785 O O . PHE A 1 99 ? -34.342 2.298 54.146 1.00 87.31 99 PHE A O 1
ATOM 792 N N . ASP A 1 100 ? -32.874 1.733 52.545 1.00 90.50 100 ASP A N 1
ATOM 793 C CA . ASP A 1 100 ? -32.119 2.982 52.637 1.00 90.50 100 ASP A CA 1
ATOM 794 C C . ASP A 1 100 ? -32.965 4.197 52.250 1.00 90.50 100 ASP A C 1
ATOM 796 O O . ASP A 1 100 ? -32.855 5.245 52.887 1.00 90.50 100 ASP A O 1
ATOM 800 N N . ALA A 1 101 ? -33.858 4.060 51.265 1.00 91.12 101 ALA A N 1
ATOM 801 C CA . ALA A 1 101 ? -34.814 5.107 50.926 1.00 91.12 101 ALA A CA 1
ATOM 802 C C . ALA A 1 101 ? -35.761 5.400 52.102 1.00 91.12 101 ALA A C 1
ATOM 804 O O . ALA A 1 101 ? -35.929 6.560 52.471 1.00 91.12 101 ALA A O 1
ATOM 805 N N . CYS A 1 102 ? -36.316 4.371 52.752 1.00 91.38 102 CYS A N 1
ATOM 806 C CA . CYS A 1 102 ? -37.138 4.544 53.956 1.00 91.38 102 CYS A CA 1
ATOM 807 C C . CYS A 1 102 ? -36.359 5.227 55.091 1.00 91.38 102 CYS A C 1
ATOM 809 O O . CYS A 1 102 ? -36.869 6.148 55.735 1.00 91.38 102 CYS A O 1
ATOM 811 N N . TYR A 1 103 ? -35.108 4.820 55.318 1.00 91.62 103 TYR A N 1
ATOM 812 C CA . TYR A 1 103 ? -34.240 5.451 56.309 1.00 91.62 103 TYR A CA 1
ATOM 813 C C . TYR A 1 103 ? -33.968 6.916 55.986 1.00 91.62 103 TYR A C 1
ATOM 815 O O . TYR A 1 103 ? -33.967 7.724 56.910 1.00 91.62 103 TYR A O 1
ATOM 823 N N . ALA A 1 104 ? -33.836 7.301 54.715 1.00 94.19 104 ALA A N 1
ATOM 824 C CA . ALA A 1 104 ? -33.655 8.705 54.352 1.00 94.19 104 ALA A CA 1
ATOM 825 C C . ALA A 1 104 ? -34.806 9.586 54.861 1.00 94.19 104 ALA A C 1
ATOM 827 O O . ALA A 1 104 ? -34.551 10.631 55.460 1.00 94.19 104 ALA A O 1
ATOM 828 N N . PHE A 1 105 ? -36.056 9.131 54.731 1.00 93.12 105 PHE A N 1
ATOM 829 C CA . PHE A 1 105 ? -37.210 9.833 55.303 1.00 93.12 105 PHE A CA 1
ATOM 830 C C . PHE A 1 105 ? -37.162 9.891 56.828 1.00 93.12 105 PHE A C 1
ATOM 832 O O . PHE A 1 105 ? -37.391 10.955 57.401 1.00 93.12 105 PHE A O 1
ATOM 839 N N . ILE A 1 106 ? -36.819 8.786 57.491 1.00 91.25 106 ILE A N 1
ATOM 840 C CA . ILE A 1 106 ? -36.718 8.744 58.956 1.00 91.25 106 ILE A CA 1
ATOM 841 C C . ILE A 1 106 ? -35.641 9.714 59.456 1.00 91.25 106 ILE A C 1
ATOM 843 O O . ILE A 1 106 ? -35.909 10.508 60.357 1.00 91.25 106 ILE A O 1
ATOM 847 N N . PHE A 1 107 ? -34.445 9.698 58.863 1.00 91.44 107 PHE A N 1
ATOM 848 C CA . PHE A 1 107 ? -33.352 10.597 59.232 1.00 91.44 107 PHE A CA 1
ATOM 849 C C . PHE A 1 107 ? -33.702 12.063 58.969 1.00 91.44 107 PHE A C 1
ATOM 851 O O . PHE A 1 107 ? -33.432 12.902 59.829 1.00 91.44 107 PHE A O 1
ATOM 858 N N . ALA A 1 108 ? -34.341 12.375 57.838 1.00 94.06 108 ALA A N 1
ATOM 859 C CA . ALA A 1 108 ? -34.764 13.736 57.522 1.00 94.06 108 ALA A CA 1
ATOM 860 C C . ALA A 1 108 ? -35.817 14.258 58.512 1.00 94.06 108 ALA A C 1
ATOM 862 O O . ALA A 1 108 ? -35.655 15.340 59.075 1.00 94.06 108 ALA A O 1
ATOM 863 N N . ILE A 1 109 ? -36.865 13.474 58.782 1.00 91.50 109 ILE A N 1
ATOM 864 C CA . ILE A 1 109 ? -37.913 13.842 59.745 1.00 91.50 109 ILE A CA 1
ATOM 865 C C . ILE A 1 109 ? -37.307 14.010 61.139 1.00 91.50 109 ILE A C 1
ATOM 867 O O . ILE A 1 109 ? -37.556 15.014 61.802 1.00 91.50 109 ILE A O 1
ATOM 871 N N . ASN A 1 110 ? -36.464 13.071 61.570 1.00 90.12 110 ASN A N 1
ATOM 872 C CA . ASN A 1 110 ? -35.805 13.139 62.870 1.00 90.12 110 ASN A CA 1
ATOM 873 C C . ASN A 1 110 ? -34.902 14.377 62.994 1.00 90.12 110 ASN A C 1
ATOM 875 O O . ASN A 1 110 ? -34.891 15.026 64.035 1.00 90.12 110 ASN A O 1
ATOM 879 N N . ALA A 1 111 ? -34.174 14.749 61.937 1.00 91.75 111 ALA A N 1
ATOM 880 C CA . ALA A 1 111 ? -33.369 15.968 61.928 1.00 91.75 111 ALA A CA 1
ATOM 881 C C . ALA A 1 111 ? -34.232 17.233 62.097 1.00 91.75 111 ALA A C 1
ATOM 883 O O . ALA A 1 111 ? -33.887 18.098 62.902 1.00 91.75 111 ALA A O 1
ATOM 884 N N . LEU A 1 112 ? -35.380 17.316 61.413 1.00 92.44 112 LEU A N 1
ATOM 885 C CA . LEU A 1 112 ? -36.319 18.436 61.560 1.00 92.44 112 LEU A CA 1
ATOM 886 C C . LEU A 1 112 ? -36.903 18.509 62.974 1.00 92.44 112 LEU A C 1
ATOM 888 O O . LEU A 1 112 ? -36.894 19.581 63.581 1.00 92.44 112 LEU A O 1
ATOM 892 N N . LEU A 1 113 ? -37.343 17.380 63.531 1.00 89.00 113 LEU A N 1
ATOM 893 C CA . LEU A 1 113 ? -37.867 17.323 64.898 1.00 89.00 113 LEU A CA 1
ATOM 894 C C . LEU A 1 113 ? -36.812 17.776 65.920 1.00 89.00 113 LEU A C 1
ATOM 896 O O . LEU A 1 113 ? -37.096 18.615 66.772 1.00 89.00 113 LEU A O 1
ATOM 900 N N . ASN A 1 114 ? -35.571 17.299 65.786 1.00 89.81 114 ASN A N 1
ATOM 901 C CA . ASN A 1 114 ? -34.466 17.682 66.672 1.00 89.81 114 ASN A CA 1
ATOM 902 C C . ASN A 1 114 ? -34.038 19.149 66.518 1.00 89.81 114 ASN A C 1
ATOM 904 O O . ASN A 1 114 ? -33.465 19.715 67.444 1.00 89.81 114 ASN A O 1
ATOM 908 N N . SER A 1 115 ? -34.338 19.782 65.381 1.00 93.00 115 SER A N 1
ATOM 909 C CA . SER A 1 115 ? -34.151 21.228 65.193 1.00 93.00 115 SER A CA 1
ATOM 910 C C . SER A 1 115 ? -35.266 22.079 65.822 1.00 93.00 115 SER A C 1
ATOM 912 O O . SER A 1 115 ? -35.216 23.304 65.746 1.00 93.00 115 SER A O 1
ATOM 914 N N . GLY A 1 116 ? -36.273 21.447 66.441 1.00 91.50 116 GLY A N 1
ATOM 915 C CA . GLY A 1 116 ? -37.416 22.117 67.067 1.00 91.50 116 GLY A CA 1
ATOM 916 C C . GLY A 1 116 ? -38.621 22.306 66.143 1.00 91.50 116 GLY A C 1
ATOM 917 O O . GLY A 1 116 ? -39.580 22.975 66.523 1.00 91.50 116 GLY A O 1
ATOM 918 N N . THR A 1 117 ? -38.608 21.720 64.940 1.00 92.75 117 THR A N 1
ATOM 919 C CA . THR A 1 117 ? -39.773 21.741 64.045 1.00 92.75 117 THR A CA 1
ATOM 920 C C . THR A 1 117 ? -40.844 20.800 64.587 1.00 92.75 117 THR A C 1
ATOM 922 O O . THR A 1 117 ? -40.603 19.608 64.743 1.00 92.75 117 THR A O 1
ATOM 925 N N . GLU A 1 118 ? -42.050 21.302 64.844 1.00 89.69 118 GLU A N 1
ATOM 926 C CA . GLU A 1 118 ? -43.174 20.448 65.240 1.00 89.69 118 GLU A CA 1
ATOM 927 C C . GLU A 1 118 ? -43.616 19.530 64.089 1.00 89.69 118 GLU A C 1
ATOM 929 O O . GLU A 1 118 ? -43.663 19.950 62.933 1.00 89.69 118 GLU A O 1
ATOM 934 N N . LEU A 1 119 ? -44.028 18.296 64.404 1.00 85.00 119 LEU A N 1
ATOM 935 C CA . LEU A 1 119 ? -44.409 17.277 63.413 1.00 85.00 119 LEU A CA 1
ATOM 936 C C . LEU A 1 119 ? -45.442 17.776 62.385 1.00 85.00 119 LEU A C 1
ATOM 938 O O . LEU A 1 119 ? -45.320 17.507 61.194 1.00 85.00 119 LEU A O 1
ATOM 942 N N . GLN A 1 120 ? -46.435 18.542 62.836 1.00 89.00 120 GLN A N 1
ATOM 943 C CA . GLN A 1 120 ? -47.496 19.111 61.995 1.00 89.00 120 GLN A CA 1
ATOM 944 C C . GLN A 1 120 ? -47.003 20.140 60.964 1.00 89.00 120 GLN A C 1
ATOM 946 O O . GLN A 1 120 ? -47.698 20.415 59.982 1.00 89.00 120 GLN A O 1
ATOM 951 N N . ASN A 1 121 ? -45.807 20.691 61.176 1.00 91.12 121 ASN A N 1
ATOM 952 C CA . ASN A 1 121 ? -45.185 21.698 60.324 1.00 91.12 121 ASN A CA 1
ATOM 953 C C . ASN A 1 121 ? -44.183 21.090 59.330 1.00 91.12 121 ASN A C 1
ATOM 955 O O . ASN A 1 121 ? -43.705 21.793 58.442 1.00 91.12 121 ASN A O 1
ATOM 959 N N . ILE A 1 122 ? -43.898 19.786 59.423 1.00 91.75 122 ILE A N 1
ATOM 960 C CA . ILE A 1 122 ? -43.059 19.069 58.457 1.00 91.75 122 ILE A CA 1
ATOM 961 C C . ILE A 1 122 ? -43.890 18.797 57.198 1.00 91.75 122 ILE A C 1
ATOM 963 O O . ILE A 1 122 ? -44.606 17.801 57.104 1.00 91.75 122 ILE A O 1
ATOM 967 N N . LYS A 1 123 ? -43.824 19.715 56.230 1.00 90.75 123 LYS A N 1
ATOM 968 C CA . LYS A 1 123 ? -44.569 19.643 54.964 1.00 90.75 123 LYS A CA 1
ATOM 969 C C . LYS A 1 123 ? -43.643 19.819 53.765 1.00 90.75 123 LYS A C 1
ATOM 971 O O . LYS A 1 123 ? -42.676 20.571 53.844 1.00 90.75 123 LYS A O 1
ATOM 976 N N . GLU A 1 124 ? -43.991 19.135 52.674 1.00 89.88 124 GLU A N 1
ATOM 977 C CA . GLU A 1 124 ? -43.487 19.304 51.300 1.00 89.88 124 GLU A CA 1
ATOM 978 C C . GLU A 1 124 ? -42.042 19.820 51.197 1.00 89.88 124 GLU A C 1
ATOM 980 O O . GLU A 1 124 ? -41.102 19.046 51.378 1.00 89.88 124 GLU A O 1
ATOM 985 N N . GLU A 1 125 ? -41.866 21.116 50.920 1.00 92.44 125 GLU A N 1
ATOM 986 C CA . GLU A 1 125 ? -40.578 21.752 50.643 1.00 92.44 125 GLU A CA 1
ATOM 987 C C . GLU A 1 125 ? -39.595 21.640 51.813 1.00 92.44 125 GLU A C 1
ATOM 989 O O . GLU A 1 125 ? -38.416 21.372 51.596 1.00 92.44 125 GLU A O 1
ATOM 994 N N . LEU A 1 126 ? -40.066 21.763 53.059 1.00 93.81 126 LEU A N 1
ATOM 995 C CA . LEU A 1 126 ? -39.200 21.648 54.233 1.00 93.81 126 LEU A CA 1
ATOM 996 C C . LEU A 1 126 ? -38.625 20.232 54.356 1.00 93.81 126 LEU A C 1
ATOM 998 O O . LEU A 1 126 ? -37.429 20.058 54.591 1.00 93.81 126 LEU A O 1
ATOM 1002 N N . LEU A 1 127 ? -39.472 19.219 54.154 1.00 93.56 127 LEU A N 1
ATOM 1003 C CA . LEU A 1 127 ? -39.041 17.825 54.180 1.00 93.56 127 LEU A CA 1
ATOM 1004 C C . LEU A 1 127 ? -38.133 17.505 52.989 1.00 93.56 127 LEU A C 1
ATOM 1006 O O . LEU A 1 127 ? -37.105 16.860 53.174 1.00 93.56 127 LEU A O 1
ATOM 1010 N N . LEU A 1 128 ? -38.468 17.982 51.788 1.00 93.12 128 LEU A N 1
ATOM 1011 C CA . LEU A 1 128 ? -37.652 17.792 50.588 1.00 93.12 128 LEU A CA 1
ATOM 1012 C C . LEU A 1 128 ? -36.264 18.428 50.740 1.00 93.12 128 LEU A C 1
ATOM 1014 O O . LEU A 1 128 ? -35.259 17.797 50.413 1.00 93.12 128 LEU A O 1
ATOM 1018 N N . ASN A 1 129 ? -36.195 19.645 51.279 1.00 91.88 129 ASN A N 1
ATOM 1019 C CA . ASN A 1 129 ? -34.934 20.332 51.534 1.00 91.88 129 ASN A CA 1
ATOM 1020 C C . ASN A 1 129 ? -34.094 19.573 52.567 1.00 91.88 129 ASN A C 1
ATOM 1022 O O . ASN A 1 129 ? -32.902 19.366 52.343 1.00 91.88 129 ASN A O 1
ATOM 1026 N N . GLN A 1 130 ? -34.703 19.067 53.645 1.00 94.25 130 GLN A N 1
ATOM 1027 C CA . GLN A 1 130 ? -33.968 18.251 54.614 1.00 94.25 130 GLN A CA 1
ATOM 1028 C C . GLN A 1 130 ? -33.539 16.888 54.045 1.00 94.25 130 GLN A C 1
ATOM 1030 O O . GLN A 1 130 ? -32.453 16.397 54.364 1.00 94.25 130 GLN A O 1
ATOM 1035 N N . LEU A 1 131 ? -34.350 16.268 53.185 1.00 93.44 131 LEU A N 1
ATOM 1036 C CA . LEU A 1 131 ? -33.998 15.023 52.496 1.00 93.44 131 LEU A CA 1
ATOM 1037 C C . LEU A 1 131 ? -32.743 15.203 51.643 1.00 93.44 131 LEU A C 1
ATOM 1039 O O . LEU A 1 131 ? -31.823 14.396 51.750 1.00 93.44 131 LEU A O 1
ATOM 1043 N N . LYS A 1 132 ? -32.647 16.298 50.878 1.00 91.88 132 LYS A N 1
ATOM 1044 C CA . LYS A 1 132 ? -31.446 16.621 50.087 1.00 91.88 132 LYS A CA 1
ATOM 1045 C C . LYS A 1 132 ? -30.189 16.797 50.947 1.00 91.88 132 LYS A C 1
ATOM 1047 O O . LYS A 1 132 ? -29.092 16.501 50.488 1.00 91.88 132 LYS A O 1
ATOM 1052 N N . LEU A 1 133 ? -30.343 17.231 52.199 1.00 91.88 133 LEU A N 1
ATOM 1053 C CA . LEU A 1 133 ? -29.248 17.375 53.167 1.00 91.88 133 LEU A CA 1
ATOM 1054 C C . LEU A 1 133 ? -28.930 16.084 53.939 1.00 91.88 133 LEU A C 1
ATOM 1056 O O . LEU A 1 133 ? -27.973 16.049 54.715 1.00 91.88 133 LEU A O 1
ATOM 1060 N N . SER A 1 134 ? -29.727 15.026 53.771 1.00 90.50 134 SER A N 1
ATOM 1061 C CA . SER A 1 134 ? -29.581 13.803 54.555 1.00 90.50 134 SER A CA 1
ATOM 1062 C C . SER A 1 134 ? -28.307 13.054 54.179 1.00 90.50 134 SER A C 1
ATOM 1064 O O . SER A 1 134 ? -28.048 12.765 53.010 1.00 90.50 134 SER A O 1
ATOM 1066 N N . ARG A 1 135 ? -27.517 12.715 55.203 1.00 91.12 135 ARG A N 1
ATOM 1067 C CA . ARG A 1 135 ? -26.280 11.945 55.076 1.00 91.12 135 ARG A CA 1
ATOM 1068 C C . ARG A 1 135 ? -26.152 10.954 56.228 1.00 91.12 135 ARG A C 1
ATOM 1070 O O . ARG A 1 135 ? -26.050 11.375 57.377 1.00 91.12 135 ARG A O 1
ATOM 1077 N N . PHE A 1 136 ? -26.152 9.657 55.932 1.00 90.25 136 PHE A N 1
ATOM 1078 C CA . PHE A 1 136 ? -26.095 8.606 56.955 1.00 90.25 136 PHE A CA 1
ATOM 1079 C C . PHE A 1 136 ? -25.541 7.281 56.414 1.00 90.25 136 PHE A C 1
ATOM 1081 O O . PHE A 1 136 ? -25.533 7.038 55.210 1.00 90.25 136 PHE A O 1
ATOM 1088 N N . GLU A 1 137 ? -25.092 6.409 57.320 1.00 88.75 137 GLU A N 1
ATOM 1089 C CA . GLU A 1 137 ? -24.637 5.049 56.997 1.00 88.75 137 GLU A CA 1
ATOM 1090 C C . GLU A 1 137 ? -25.826 4.080 56.916 1.00 88.75 137 GLU A C 1
ATOM 1092 O O . GLU A 1 137 ? -26.312 3.585 57.945 1.00 88.75 137 GLU A O 1
ATOM 1097 N N . GLY A 1 138 ? -26.287 3.821 55.692 1.00 88.69 138 GLY A N 1
ATOM 1098 C CA . GLY A 1 138 ? -27.351 2.873 55.372 1.00 88.69 138 GLY A CA 1
ATOM 1099 C C . GLY A 1 138 ? -26.883 1.416 55.314 1.00 88.69 138 GLY A C 1
ATOM 1100 O O . GLY A 1 138 ? -25.750 1.072 55.655 1.00 88.69 138 GLY A O 1
ATOM 1101 N N . ILE A 1 139 ? -27.774 0.534 54.872 1.00 88.81 139 ILE A N 1
ATOM 1102 C CA . ILE A 1 139 ? -27.525 -0.895 54.667 1.00 88.81 139 ILE A CA 1
ATOM 1103 C C . ILE A 1 139 ? -26.592 -1.108 53.475 1.00 88.81 139 ILE A C 1
ATOM 1105 O O . ILE A 1 139 ? -25.647 -1.895 53.562 1.00 88.81 139 ILE A O 1
ATOM 1109 N N . SER A 1 140 ? -26.822 -0.382 52.376 1.00 86.31 140 SER A N 1
ATOM 1110 C CA . SER A 1 140 ? -25.982 -0.462 51.173 1.00 86.31 140 SER A CA 1
ATOM 1111 C C . SER A 1 140 ? -24.714 0.403 51.238 1.00 86.31 140 SER A C 1
ATOM 1113 O O . SER A 1 140 ? -23.939 0.419 50.287 1.00 86.31 140 SER A O 1
ATOM 1115 N N . GLY A 1 141 ? -24.457 1.071 52.368 1.00 85.62 141 GLY A N 1
ATOM 1116 C CA . GLY A 1 141 ? -23.325 1.977 52.583 1.00 85.62 141 GLY A CA 1
ATOM 1117 C C . GLY A 1 141 ? -23.781 3.419 52.802 1.00 85.62 141 GLY A C 1
ATOM 1118 O O . GLY A 1 141 ? -24.937 3.663 53.150 1.00 85.62 141 GLY A O 1
ATOM 1119 N N . LEU A 1 142 ? -22.881 4.381 52.586 1.00 86.62 142 LEU A N 1
ATOM 1120 C CA . LEU A 1 142 ? -23.194 5.800 52.740 1.00 86.62 142 LEU A CA 1
ATOM 1121 C C . LEU A 1 142 ? -24.347 6.210 51.804 1.00 86.62 142 LEU A C 1
ATOM 1123 O O . LEU A 1 142 ? -24.332 5.953 50.596 1.00 86.62 142 LEU A O 1
ATOM 1127 N N . VAL A 1 143 ? -25.357 6.862 52.375 1.00 89.06 143 VAL A N 1
ATOM 1128 C CA . VAL A 1 143 ? -26.484 7.463 51.660 1.00 89.06 143 VAL A CA 1
ATOM 1129 C C . VAL A 1 143 ? -26.332 8.975 51.734 1.00 89.06 143 VAL A C 1
ATOM 1131 O O . VAL A 1 143 ? -26.241 9.537 52.825 1.00 89.06 143 VAL A O 1
ATOM 1134 N N . SER A 1 144 ? -26.294 9.623 50.575 1.00 90.31 144 SER A N 1
ATOM 1135 C CA . SER A 1 144 ? -26.315 11.077 50.412 1.00 90.31 144 SER A CA 1
ATOM 1136 C C . SER A 1 144 ? -26.831 11.435 49.020 1.00 90.31 144 SER A C 1
ATOM 1138 O O . SER A 1 144 ? -26.876 10.573 48.136 1.00 90.31 144 SER A O 1
ATOM 1140 N N . PHE A 1 145 ? -27.208 12.697 48.823 1.00 91.06 145 PHE A N 1
ATOM 1141 C CA . PHE A 1 145 ? -27.836 13.177 47.594 1.00 91.06 145 PHE A CA 1
ATOM 1142 C C . PHE A 1 145 ? -27.059 14.343 46.975 1.00 91.06 145 PHE A C 1
ATOM 1144 O O . PHE A 1 145 ? -26.391 15.097 47.684 1.00 91.06 145 PHE A O 1
ATOM 1151 N N . ASN A 1 146 ? -27.121 14.473 45.649 1.00 87.19 146 ASN A N 1
ATOM 1152 C CA . ASN A 1 146 ? -26.634 15.652 44.931 1.00 87.19 146 ASN A CA 1
ATOM 1153 C C . ASN A 1 146 ? -27.707 16.766 44.897 1.00 87.19 146 ASN A C 1
ATOM 1155 O O . ASN A 1 146 ? -28.815 16.603 45.408 1.00 87.19 146 ASN A O 1
ATOM 1159 N N . GLU A 1 147 ? -27.400 17.899 44.259 1.00 87.00 147 GLU A N 1
ATOM 1160 C CA . GLU A 1 147 ? -28.319 19.048 44.152 1.00 87.00 147 GLU A CA 1
ATOM 1161 C C . GLU A 1 147 ? -29.641 18.713 43.423 1.00 87.00 147 GLU A C 1
ATOM 1163 O O . GLU A 1 147 ? -30.708 19.245 43.770 1.00 87.00 147 GLU A O 1
ATOM 1168 N N . ASN A 1 148 ? -29.589 17.771 42.473 1.00 88.00 148 ASN A N 1
ATOM 1169 C CA . ASN A 1 148 ? -30.746 17.268 41.726 1.00 88.00 148 ASN A CA 1
ATOM 1170 C C . ASN A 1 148 ? -31.598 16.277 42.538 1.00 88.00 148 ASN A C 1
ATOM 1172 O O . ASN A 1 148 ? -32.722 15.979 42.144 1.00 88.00 148 ASN A O 1
ATOM 1176 N N . GLY A 1 149 ? -31.107 15.809 43.689 1.00 85.75 149 GLY A N 1
ATOM 1177 C CA . GLY A 1 149 ? -31.765 14.795 44.513 1.00 85.75 149 GLY A CA 1
ATOM 1178 C C . GLY A 1 149 ? -31.415 13.354 44.133 1.00 85.75 149 GLY A C 1
ATOM 1179 O O . GLY A 1 149 ? -32.028 12.432 44.667 1.00 85.75 149 GLY A O 1
ATOM 1180 N N . ASP A 1 150 ? -30.426 13.133 43.263 1.00 87.38 150 ASP A N 1
ATOM 1181 C CA . ASP A 1 150 ? -29.952 11.786 42.950 1.00 87.38 150 ASP A CA 1
ATOM 1182 C C . ASP A 1 150 ? -29.067 11.271 44.076 1.00 87.38 150 ASP A C 1
ATOM 1184 O O . ASP A 1 150 ? -28.201 11.987 44.594 1.00 87.38 150 ASP A O 1
ATOM 1188 N N . ARG A 1 151 ? -29.228 9.993 44.420 1.00 87.31 151 ARG A N 1
ATOM 1189 C CA . ARG A 1 151 ? -28.333 9.340 45.370 1.00 87.31 151 ARG A CA 1
ATOM 1190 C C . ARG A 1 151 ? -26.918 9.275 44.792 1.00 87.31 151 ARG A C 1
ATOM 1192 O O . ARG A 1 151 ? -26.700 8.736 43.708 1.00 87.31 151 ARG A O 1
ATOM 1199 N N . LEU A 1 152 ? -25.939 9.727 45.569 1.00 86.75 152 LEU A N 1
ATOM 1200 C CA . LEU A 1 152 ? -24.518 9.557 45.277 1.00 86.75 152 LEU A CA 1
ATOM 1201 C C . LEU A 1 152 ? -24.116 8.095 45.528 1.00 86.75 152 LEU A C 1
ATOM 1203 O O . LEU A 1 152 ? -23.609 7.739 46.589 1.00 86.75 152 LEU A O 1
ATOM 1207 N N . ALA A 1 153 ? -24.415 7.230 44.560 1.00 78.62 153 ALA A N 1
ATOM 1208 C CA . ALA A 1 153 ? -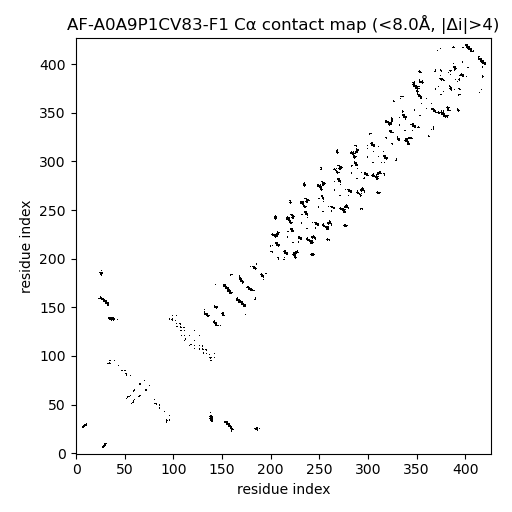24.203 5.792 44.666 1.00 78.62 153 ALA A CA 1
ATOM 1209 C C . ALA A 1 153 ? -22.729 5.389 44.502 1.00 78.62 153 ALA A C 1
ATOM 1211 O O . ALA A 1 153 ? -21.940 6.043 43.814 1.00 78.62 153 ALA A O 1
ATOM 1212 N N . ALA A 1 154 ? -22.378 4.263 45.117 1.00 84.06 154 ALA A N 1
ATOM 1213 C CA . ALA A 1 154 ? -21.144 3.553 44.834 1.00 84.06 154 ALA A CA 1
ATOM 1214 C C . ALA A 1 154 ? -21.443 2.368 43.903 1.00 84.06 154 ALA A C 1
ATOM 1216 O O . ALA A 1 154 ? -22.524 1.778 43.960 1.00 84.06 154 ALA A O 1
ATOM 1217 N N . TYR A 1 155 ? -20.499 2.035 43.032 1.00 85.75 155 TYR A N 1
ATOM 1218 C CA . TYR A 1 155 ? -20.631 0.994 42.023 1.00 85.75 155 TYR A CA 1
ATOM 1219 C C . TYR A 1 155 ? -19.418 0.074 42.058 1.00 85.75 155 TYR A C 1
ATOM 1221 O O . TYR A 1 155 ? -18.286 0.533 42.170 1.00 85.75 155 TYR A O 1
ATOM 1229 N N . GLU A 1 156 ? -19.648 -1.218 41.898 1.00 88.06 156 GLU A N 1
ATOM 1230 C CA . GLU A 1 156 ? -18.629 -2.179 41.511 1.00 88.06 156 GLU A CA 1
ATOM 1231 C C . GLU A 1 156 ? -18.424 -2.094 40.004 1.00 88.06 156 GLU A C 1
ATOM 1233 O O . GLU A 1 156 ? -19.374 -2.106 39.211 1.00 88.06 156 GLU A O 1
ATOM 1238 N N . LEU A 1 157 ? -17.161 -2.044 39.607 1.00 88.62 157 LEU A N 1
ATOM 1239 C CA . LEU A 1 157 ? -16.764 -2.254 38.235 1.00 88.62 157 LEU A CA 1
ATOM 1240 C C . LEU A 1 157 ? -16.573 -3.753 38.016 1.00 88.62 157 LEU A C 1
ATOM 1242 O O . LEU A 1 157 ? -15.719 -4.386 38.632 1.00 88.62 157 LEU A O 1
ATOM 1246 N N . MET A 1 158 ? -17.375 -4.314 37.123 1.00 87.62 158 MET A N 1
ATOM 1247 C CA . MET A 1 158 ? -17.393 -5.737 36.808 1.00 87.62 158 MET A CA 1
ATOM 1248 C C . MET A 1 158 ? -16.782 -5.967 35.429 1.00 87.62 158 MET A C 1
ATOM 1250 O O . MET A 1 158 ? -17.088 -5.237 34.485 1.00 87.62 158 MET A O 1
ATOM 1254 N N . ASN A 1 159 ? -15.974 -7.013 35.286 1.00 88.44 159 ASN A N 1
ATOM 1255 C CA . ASN A 1 159 ? -15.332 -7.397 34.034 1.00 88.44 159 ASN A CA 1
ATOM 1256 C C . ASN A 1 159 ? -15.595 -8.875 33.717 1.00 88.44 159 ASN A C 1
ATOM 1258 O O . ASN A 1 159 ? -15.509 -9.735 34.595 1.00 88.44 159 ASN A O 1
ATOM 1262 N N . TYR A 1 160 ? -15.962 -9.168 32.468 1.00 86.31 160 TYR A N 1
ATOM 1263 C CA . TYR A 1 160 ? -16.289 -10.523 32.033 1.00 86.31 160 TYR A CA 1
ATOM 1264 C C . TYR A 1 160 ? -15.025 -11.282 31.621 1.00 86.31 160 TYR A C 1
ATOM 1266 O O . TYR A 1 160 ? -14.462 -11.071 30.546 1.00 86.31 160 TYR A O 1
ATOM 1274 N N . GLN A 1 161 ? -14.580 -12.180 32.491 1.00 85.69 161 GLN A N 1
ATOM 1275 C CA . GLN A 1 161 ? -13.338 -12.944 32.379 1.00 85.69 161 GLN A CA 1
ATOM 1276 C C . GLN A 1 161 ? -13.629 -14.406 31.994 1.00 85.69 161 GLN A C 1
ATOM 1278 O O . GLN A 1 161 ? -14.797 -14.813 31.954 1.00 85.69 161 GLN A O 1
ATOM 1283 N N . PRO A 1 162 ? -12.616 -15.242 31.683 1.00 84.19 162 PRO A N 1
ATOM 1284 C CA . PRO A 1 162 ? -12.827 -16.659 31.369 1.00 84.19 162 PRO A CA 1
ATOM 1285 C C . PRO A 1 162 ? -13.643 -17.423 32.422 1.00 84.19 162 PRO A C 1
ATOM 1287 O O . PRO A 1 162 ? -14.468 -18.249 32.047 1.00 84.19 162 PRO A O 1
ATOM 1290 N N . THR A 1 163 ? -13.486 -17.077 33.702 1.00 85.75 163 THR A N 1
ATOM 1291 C CA . THR A 1 163 ? -14.207 -17.665 34.846 1.00 85.75 163 THR A CA 1
ATOM 1292 C C . THR A 1 163 ? -15.601 -17.078 35.089 1.00 85.75 163 THR A C 1
ATOM 1294 O O . THR A 1 163 ? -16.310 -17.559 35.966 1.00 85.75 163 THR A O 1
ATOM 1297 N N . GLY A 1 164 ? -16.011 -16.057 34.328 1.00 85.56 164 GLY A N 1
ATOM 1298 C CA . GLY A 1 164 ? -17.290 -15.364 34.490 1.00 85.56 164 GLY A CA 1
ATOM 1299 C C . GLY A 1 164 ? -17.124 -13.888 34.852 1.00 85.56 164 GLY A C 1
ATOM 1300 O O . GLY A 1 164 ? -16.089 -13.272 34.590 1.00 85.56 164 GLY A O 1
ATOM 1301 N N . TRP A 1 165 ? -18.169 -13.294 35.424 1.00 85.62 165 TRP A N 1
ATOM 1302 C CA . TRP A 1 165 ? -18.139 -11.909 35.894 1.00 85.62 165 TRP A CA 1
ATOM 1303 C C . TRP A 1 165 ? -17.335 -11.788 37.186 1.00 85.62 165 TRP A C 1
ATOM 1305 O O . TRP A 1 165 ? -17.650 -12.451 38.168 1.00 85.62 165 TRP A O 1
ATOM 1315 N N . ASN A 1 166 ? -16.336 -10.910 37.189 1.00 88.00 166 ASN A N 1
ATOM 1316 C CA . ASN A 1 166 ? -15.499 -10.640 38.354 1.00 88.00 166 ASN A CA 1
ATOM 1317 C C . ASN A 1 166 ? -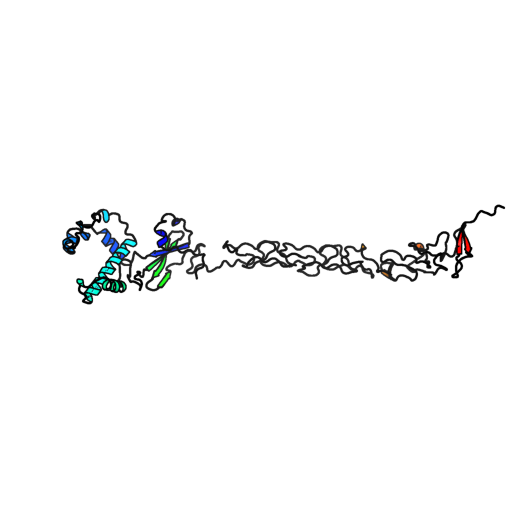15.533 -9.145 38.683 1.00 88.00 166 ASN A C 1
ATOM 1319 O O . ASN A 1 166 ? -15.501 -8.313 37.773 1.00 88.00 166 ASN A O 1
ATOM 1323 N N . VAL A 1 167 ? -15.576 -8.811 39.974 1.00 89.75 167 VAL A N 1
ATOM 1324 C CA . VAL A 1 167 ? -15.377 -7.436 40.452 1.00 89.75 167 VAL A CA 1
ATOM 1325 C C . VAL A 1 167 ? -13.896 -7.095 40.290 1.00 89.75 167 VAL A C 1
ATOM 1327 O O . VAL A 1 167 ? -13.035 -7.837 40.756 1.00 89.75 167 VAL A O 1
ATOM 1330 N N . ILE A 1 168 ? -13.600 -5.989 39.612 1.00 90.75 168 ILE A N 1
ATOM 1331 C CA . ILE A 1 168 ? -12.227 -5.533 39.340 1.00 90.75 168 ILE A CA 1
ATOM 1332 C C . ILE A 1 168 ? -11.913 -4.162 39.940 1.00 90.75 168 ILE A C 1
ATOM 1334 O O . ILE A 1 168 ? -10.769 -3.713 39.902 1.00 90.75 168 ILE A O 1
ATOM 1338 N N . GLY A 1 169 ? -12.915 -3.484 40.488 1.00 90.19 169 GLY A N 1
ATOM 1339 C CA . GLY A 1 169 ? -12.741 -2.179 41.098 1.00 90.19 169 GLY A CA 1
ATOM 1340 C C . GLY A 1 169 ? -14.042 -1.592 41.613 1.00 90.19 169 GLY A C 1
ATOM 1341 O O . GLY A 1 169 ? -15.109 -2.201 41.510 1.00 90.19 169 GLY A O 1
ATOM 1342 N N . THR A 1 170 ? -13.953 -0.372 42.125 1.00 89.25 170 THR A N 1
ATOM 1343 C CA . THR A 1 170 ? -15.072 0.378 42.691 1.00 89.25 170 THR A CA 1
ATOM 1344 C C . THR A 1 170 ? -15.056 1.831 42.228 1.00 89.25 170 THR A C 1
ATOM 1346 O O . THR A 1 170 ? -14.002 2.444 42.070 1.00 89.25 170 THR A O 1
ATOM 1349 N N . PHE A 1 171 ? -16.236 2.401 42.015 1.00 88.25 171 PHE A N 1
ATOM 1350 C CA . PHE A 1 171 ? -16.439 3.823 41.765 1.00 88.25 171 PHE A CA 1
ATOM 1351 C C . PHE A 1 171 ? -17.346 4.413 42.834 1.00 88.25 171 PHE A C 1
ATOM 1353 O O . PHE A 1 171 ? -18.401 3.859 43.130 1.00 88.25 171 PHE A O 1
ATOM 1360 N N . SER A 1 172 ? -16.965 5.559 43.384 1.00 85.50 172 SER A N 1
ATOM 1361 C CA . SER A 1 172 ? -17.795 6.318 44.316 1.00 85.50 172 SER A CA 1
ATOM 1362 C C . SER A 1 172 ? -18.240 7.616 43.661 1.00 85.50 172 SER A C 1
ATOM 1364 O O . SER A 1 172 ? -17.418 8.500 43.427 1.00 85.50 172 SER A O 1
ATOM 1366 N N . ALA A 1 173 ? -19.544 7.775 43.416 1.00 82.94 173 ALA A N 1
ATOM 1367 C CA . ALA A 1 173 ? -20.078 9.045 42.926 1.00 82.94 173 ALA A CA 1
ATOM 1368 C C . ALA A 1 173 ? -19.917 10.176 43.958 1.00 82.94 173 ALA A C 1
ATOM 1370 O O . ALA A 1 173 ? -19.844 11.340 43.582 1.00 82.94 173 ALA A O 1
ATOM 1371 N N . ALA A 1 174 ? -19.818 9.843 45.251 1.00 76.38 174 ALA A N 1
ATOM 1372 C CA . ALA A 1 174 ? -19.622 10.825 46.313 1.00 76.38 174 ALA A CA 1
ATOM 1373 C C . ALA A 1 174 ? -18.218 11.452 46.306 1.00 76.38 174 ALA A C 1
ATOM 1375 O O . ALA A 1 174 ? -18.073 12.617 46.668 1.00 76.38 174 ALA A O 1
ATOM 1376 N N . THR A 1 175 ? -17.185 10.698 45.912 1.00 80.00 175 THR A N 1
ATOM 1377 C CA . THR A 1 175 ? -15.798 11.199 45.841 1.00 80.00 175 THR A CA 1
ATOM 1378 C C . THR A 1 175 ? -15.305 11.412 44.411 1.00 80.00 175 THR A C 1
ATOM 1380 O O . THR A 1 175 ? -14.246 12.001 44.214 1.00 80.00 175 THR A O 1
ATOM 1383 N N . GLY A 1 176 ? -16.032 10.911 43.410 1.00 81.31 176 GLY A N 1
ATOM 1384 C CA . GLY A 1 176 ? -15.593 10.862 42.016 1.00 81.31 176 GLY A CA 1
ATOM 1385 C C . GLY A 1 176 ? -14.413 9.913 41.773 1.00 81.31 176 GLY A C 1
ATOM 1386 O O . GLY A 1 176 ? -13.818 9.950 40.698 1.00 81.31 176 GLY A O 1
ATOM 1387 N N . GLN A 1 177 ? -14.040 9.085 42.755 1.00 83.56 177 GLN A N 1
ATOM 1388 C CA . GLN A 1 177 ? -12.882 8.198 42.654 1.00 83.56 177 GLN A CA 1
ATOM 1389 C C . GLN A 1 177 ? -13.266 6.853 42.040 1.00 83.56 177 GLN A C 1
ATOM 1391 O O . GLN A 1 177 ? -14.217 6.211 42.487 1.00 83.56 177 GLN A O 1
ATOM 1396 N N . LEU A 1 178 ? -12.484 6.428 41.045 1.00 85.81 178 LEU A N 1
ATOM 1397 C CA . LEU A 1 178 ? -12.481 5.082 40.477 1.00 85.81 178 LEU A CA 1
ATOM 1398 C C . LEU A 1 178 ? -11.193 4.377 40.909 1.00 85.81 178 LEU A C 1
ATOM 1400 O O . LEU A 1 178 ? -10.102 4.801 40.529 1.00 85.81 178 LEU A O 1
ATOM 1404 N N . ASN A 1 179 ? -11.336 3.297 41.668 1.00 88.50 179 ASN A N 1
ATOM 1405 C CA . ASN A 1 179 ? -10.239 2.476 42.161 1.00 88.50 179 ASN A CA 1
ATOM 1406 C C . ASN A 1 179 ? -10.297 1.102 41.494 1.00 88.50 179 ASN A C 1
ATOM 1408 O O . ASN A 1 179 ? -11.363 0.495 41.431 1.00 88.50 179 ASN A O 1
ATOM 1412 N N . PHE A 1 180 ? -9.161 0.608 41.006 1.00 87.44 180 PHE A N 1
ATOM 1413 C CA . PHE A 1 180 ? -9.036 -0.757 40.494 1.00 87.44 180 PHE A CA 1
ATOM 1414 C C . PHE A 1 180 ? -8.357 -1.627 41.546 1.00 87.44 180 PHE A C 1
ATOM 1416 O O . PHE A 1 180 ? -7.223 -1.346 41.933 1.00 87.44 180 PHE A O 1
ATOM 1423 N N . ASP A 1 181 ? -9.038 -2.687 41.969 1.00 88.38 181 ASP A N 1
ATOM 1424 C CA . ASP A 1 181 ? -8.496 -3.682 42.899 1.00 88.38 181 ASP A CA 1
ATOM 1425 C C . ASP A 1 181 ? -7.681 -4.737 42.143 1.00 88.38 181 ASP A C 1
ATOM 1427 O O . ASP A 1 181 ? -6.683 -5.260 42.639 1.00 88.38 181 ASP A O 1
ATOM 1431 N N . THR A 1 182 ? -8.087 -5.031 40.905 1.00 88.81 182 THR A N 1
ATOM 1432 C CA . THR A 1 182 ? -7.379 -5.936 40.000 1.00 88.81 182 THR A CA 1
ATOM 1433 C C . THR A 1 182 ? -7.356 -5.377 38.581 1.00 88.81 182 THR A C 1
ATOM 1435 O O . THR A 1 182 ? -8.180 -4.551 38.187 1.00 88.81 182 THR A O 1
ATOM 1438 N N . ALA A 1 183 ? -6.371 -5.810 37.793 1.00 86.69 183 ALA A N 1
ATOM 1439 C CA . ALA A 1 183 ? -6.293 -5.415 36.396 1.00 86.69 183 ALA A CA 1
ATOM 1440 C C . ALA 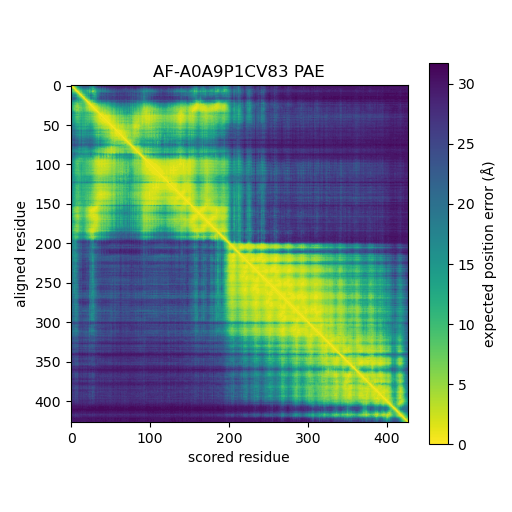A 1 183 ? -7.468 -6.026 35.600 1.00 86.69 183 ALA A C 1
ATOM 1442 O O . ALA A 1 183 ? -7.701 -7.234 35.707 1.00 86.69 183 ALA A O 1
ATOM 1443 N N . PRO A 1 184 ? -8.178 -5.238 34.770 1.00 86.12 184 PRO A N 1
ATOM 1444 C CA . PRO A 1 184 ? -9.178 -5.772 33.855 1.00 86.12 184 PRO A CA 1
ATOM 1445 C C . PRO A 1 184 ? -8.575 -6.817 32.911 1.00 86.12 184 PRO A C 1
ATOM 1447 O O . PRO A 1 184 ? -7.447 -6.671 32.437 1.00 86.12 184 PRO A O 1
ATOM 1450 N N . TYR A 1 185 ? -9.360 -7.838 32.579 1.00 83.50 185 TYR A N 1
ATOM 1451 C CA . TYR A 1 185 ? -9.114 -8.688 31.424 1.00 83.50 185 TYR A CA 1
ATOM 1452 C C . TYR A 1 185 ? -9.517 -7.918 30.170 1.00 83.50 185 TYR A C 1
ATOM 1454 O O . TYR A 1 185 ? -10.658 -7.465 30.050 1.00 83.50 185 TYR A O 1
ATOM 1462 N N . TRP A 1 186 ? -8.594 -7.779 29.228 1.00 78.81 186 TRP A N 1
ATOM 1463 C CA . TRP A 1 186 ? -8.864 -7.168 27.928 1.00 78.81 186 TRP A CA 1
ATOM 1464 C C . TRP A 1 186 ? -9.216 -8.243 26.892 1.00 78.81 186 TRP A C 1
ATOM 1466 O O . TRP A 1 186 ? -8.836 -9.401 27.042 1.00 78.81 186 TRP A O 1
ATOM 1476 N N . GLN A 1 187 ? -9.892 -7.875 25.798 1.00 68.38 187 GLN A N 1
ATOM 1477 C CA . GLN A 1 187 ? -10.315 -8.820 24.744 1.00 68.38 187 GLN A CA 1
ATOM 1478 C C . GLN A 1 187 ? -9.162 -9.671 24.166 1.00 68.38 187 GLN A C 1
ATOM 1480 O O . GLN A 1 187 ? -9.384 -10.785 23.699 1.00 68.38 187 GLN A O 1
ATOM 1485 N N . PHE A 1 188 ? -7.925 -9.170 24.231 1.00 65.81 188 PHE A N 1
ATOM 1486 C CA . PHE A 1 188 ? -6.712 -9.854 23.766 1.00 65.81 188 PHE A CA 1
ATOM 1487 C C . PHE A 1 188 ? -5.999 -10.677 24.855 1.00 65.81 188 PHE A C 1
ATOM 1489 O O . PHE A 1 188 ? -4.874 -11.123 24.651 1.00 65.81 188 PHE A O 1
ATOM 1496 N N . GLY A 1 189 ? -6.623 -10.863 26.021 1.00 67.69 189 GLY A N 1
ATOM 1497 C CA . GLY A 1 189 ? -6.115 -11.707 27.103 1.00 67.69 189 GLY A CA 1
ATOM 1498 C C . GLY A 1 189 ? -5.033 -11.093 27.990 1.00 67.69 189 GLY A C 1
ATOM 1499 O O . GLY A 1 189 ? -4.542 -11.771 28.888 1.00 67.69 189 GLY A O 1
ATOM 1500 N N . VAL A 1 190 ? -4.667 -9.828 27.771 1.00 66.38 190 VAL A N 1
ATOM 1501 C CA . VAL A 1 190 ? -3.727 -9.102 28.638 1.00 66.38 190 VAL A CA 1
ATOM 1502 C C . VAL A 1 190 ? -4.425 -8.576 29.897 1.00 66.38 190 VAL A C 1
ATOM 1504 O O . VAL A 1 190 ? -5.618 -8.278 29.865 1.00 66.38 190 VAL A O 1
ATOM 1507 N N . SER A 1 191 ? -3.673 -8.456 30.994 1.00 68.50 191 SER A N 1
ATOM 1508 C CA . SER A 1 191 ? -4.133 -7.944 32.293 1.00 68.50 191 SER A CA 1
ATOM 1509 C C . SER A 1 191 ? -3.284 -6.740 32.718 1.00 68.50 191 SER A C 1
ATOM 1511 O O . SER A 1 191 ? -2.283 -6.877 33.422 1.00 68.50 191 SER A O 1
ATOM 1513 N N . SER A 1 192 ? -3.659 -5.551 32.249 1.00 72.25 192 SER A N 1
ATOM 1514 C CA . SER A 1 192 ? -3.019 -4.269 32.589 1.00 72.25 192 SER A CA 1
ATOM 1515 C C . SER A 1 192 ? -4.054 -3.267 33.093 1.00 72.25 192 SER A C 1
ATOM 1517 O O . SER A 1 192 ? -5.195 -3.298 32.648 1.00 72.25 192 SER A O 1
ATOM 1519 N N . LEU A 1 193 ? -3.669 -2.346 33.985 1.00 74.31 193 LEU A N 1
ATOM 1520 C CA . LEU A 1 193 ? -4.572 -1.288 34.479 1.00 74.31 193 LEU A CA 1
ATOM 1521 C C . LEU A 1 193 ? -5.041 -0.331 33.375 1.00 74.31 193 LEU A C 1
ATOM 1523 O O . LEU A 1 193 ? -6.090 0.294 33.492 1.00 74.31 193 LEU A O 1
ATOM 1527 N N . MET A 1 194 ? -4.263 -0.212 32.302 1.00 65.88 194 MET A N 1
ATOM 1528 C CA . MET A 1 194 ? -4.629 0.581 31.136 1.00 65.88 194 MET A CA 1
ATOM 1529 C C . MET A 1 194 ? -5.081 -0.347 30.008 1.00 65.88 194 MET A C 1
ATOM 1531 O O . MET A 1 194 ? -4.455 -1.400 29.830 1.00 65.88 194 MET A O 1
ATOM 1535 N N . PRO A 1 195 ? -6.112 0.033 29.227 1.00 62.25 195 PRO A N 1
ATOM 1536 C CA . PRO A 1 195 ? -6.409 -0.656 27.979 1.00 62.25 195 PRO A CA 1
ATOM 1537 C C . PRO A 1 195 ? -5.149 -0.643 27.111 1.00 62.25 195 PRO A C 1
ATOM 1539 O O . PRO A 1 195 ? -4.421 0.357 27.150 1.00 62.25 195 PRO A O 1
ATOM 1542 N N . PRO A 1 196 ? -4.870 -1.709 26.337 1.00 58.09 196 PRO A N 1
ATOM 1543 C CA . PRO A 1 196 ? -3.764 -1.686 25.395 1.00 58.09 196 PRO A CA 1
ATOM 1544 C C . PRO A 1 196 ? -3.901 -0.434 24.523 1.00 58.09 196 PRO A C 1
ATOM 1546 O O . PRO A 1 196 ? -4.847 -0.289 23.753 1.00 58.09 196 PRO A O 1
ATOM 1549 N N . SER A 1 197 ? -2.983 0.516 24.710 1.00 51.41 197 SER A N 1
ATOM 1550 C CA . SER A 1 197 ? -2.996 1.826 24.054 1.00 51.41 197 SER A CA 1
ATOM 1551 C C . SER A 1 197 ? -2.512 1.759 22.609 1.00 51.41 197 SER A C 1
ATOM 1553 O O . SER A 1 197 ? -2.384 2.788 21.941 1.00 51.41 197 SER A O 1
ATOM 1555 N N . GLU A 1 198 ? -2.293 0.561 22.074 1.00 51.28 198 GLU A N 1
ATOM 1556 C CA . GLU A 1 198 ? -2.009 0.404 20.665 1.00 51.28 198 GLU A CA 1
ATOM 1557 C C . GLU A 1 198 ? -3.290 0.626 19.856 1.00 51.28 198 GLU A C 1
ATOM 1559 O O . GLU A 1 198 ? -4.041 -0.290 19.520 1.00 51.28 198 GLU A O 1
ATOM 1564 N N . LYS A 1 199 ? -3.430 1.868 19.364 1.00 51.19 199 LYS A N 1
ATOM 1565 C CA . LYS A 1 199 ? -3.611 2.025 17.915 1.00 51.19 199 LYS A CA 1
ATOM 1566 C C . LYS A 1 199 ? -2.743 0.946 17.287 1.00 51.19 199 LYS A C 1
ATOM 1568 O O . LYS A 1 199 ? -1.530 1.020 17.437 1.00 51.19 199 LYS A O 1
ATOM 1573 N N . THR A 1 200 ? -3.354 -0.046 16.652 1.00 55.62 200 THR A N 1
ATOM 1574 C CA . THR A 1 200 ? -2.663 -1.064 15.862 1.00 55.62 200 THR A CA 1
ATOM 1575 C C . THR A 1 200 ? -1.834 -0.323 14.812 1.00 55.62 200 THR A C 1
ATOM 1577 O O . THR A 1 200 ? -2.322 -0.005 13.728 1.00 55.62 200 THR A O 1
ATOM 1580 N N . SER A 1 201 ? -0.622 0.094 15.174 1.00 68.88 201 SER A N 1
ATOM 1581 C CA . SER A 1 201 ? 0.328 0.661 14.240 1.00 68.88 201 SER A CA 1
ATOM 1582 C C . SER A 1 201 ? 0.820 -0.551 13.487 1.00 68.88 201 SER A C 1
ATOM 1584 O O . SER A 1 201 ? 1.431 -1.456 14.054 1.00 68.88 201 SER A O 1
ATOM 1586 N N . CYS A 1 202 ? 0.380 -0.671 12.241 1.00 80.25 202 CYS A N 1
ATOM 1587 C CA . CYS A 1 202 ? 0.770 -1.823 11.464 1.00 80.25 202 CYS A CA 1
ATOM 1588 C C . CYS A 1 202 ? 2.277 -1.759 11.242 1.00 80.25 202 CYS A C 1
ATOM 1590 O O . CYS A 1 202 ? 2.819 -0.700 10.914 1.00 80.25 202 CYS A O 1
ATOM 1592 N N . ALA A 1 203 ? 2.938 -2.896 11.460 1.00 86.25 203 ALA A N 1
ATOM 1593 C CA . ALA A 1 203 ? 4.361 -3.027 11.208 1.00 86.25 203 ALA A CA 1
ATOM 1594 C C . ALA A 1 203 ? 4.687 -2.592 9.772 1.00 86.25 203 ALA A C 1
ATOM 1596 O O . ALA A 1 203 ? 3.843 -2.634 8.874 1.00 86.25 203 ALA A O 1
ATOM 1597 N N . SER A 1 204 ? 5.932 -2.181 9.554 1.00 89.56 204 SER A N 1
ATOM 1598 C CA . SER A 1 204 ? 6.455 -1.854 8.229 1.00 89.56 204 SER A CA 1
ATOM 1599 C C . SER A 1 204 ? 6.105 -2.963 7.223 1.00 89.56 204 SER A C 1
ATOM 1601 O O . SER A 1 204 ? 6.307 -4.144 7.502 1.00 89.56 204 SER A O 1
ATOM 1603 N N . GLY A 1 205 ? 5.511 -2.594 6.088 1.00 90.06 205 GLY A N 1
ATOM 1604 C CA . GLY A 1 205 ? 4.945 -3.534 5.120 1.00 90.06 205 GLY A CA 1
ATOM 1605 C C . GLY A 1 205 ? 3.453 -3.830 5.279 1.00 90.06 205 GLY A C 1
ATOM 1606 O O . GLY A 1 205 ? 2.884 -4.503 4.424 1.00 90.06 205 GLY A O 1
ATOM 1607 N N . TYR A 1 206 ? 2.791 -3.326 6.319 1.00 90.94 206 TYR A N 1
ATOM 1608 C CA . TYR A 1 206 ? 1.365 -3.536 6.560 1.00 90.94 206 TYR A CA 1
ATOM 1609 C C . TYR A 1 206 ? 0.611 -2.205 6.697 1.00 90.94 206 TYR A C 1
ATOM 1611 O O . TYR A 1 206 ? 1.162 -1.199 7.149 1.00 90.94 206 TYR A O 1
ATOM 1619 N N . TYR A 1 207 ? -0.671 -2.213 6.327 1.00 88.44 207 TYR A N 1
ATOM 1620 C CA . TYR A 1 207 ? -1.590 -1.081 6.441 1.00 88.44 207 TYR A CA 1
ATOM 1621 C C . TYR A 1 207 ? -2.864 -1.469 7.192 1.00 88.44 207 TYR A C 1
ATOM 1623 O O . TYR A 1 207 ? -3.259 -2.635 7.217 1.00 88.44 207 TYR A O 1
ATOM 1631 N N . LYS A 1 208 ? -3.516 -0.478 7.803 1.00 82.88 208 LYS A N 1
ATOM 1632 C CA . LYS A 1 208 ? -4.808 -0.646 8.473 1.00 82.88 208 LYS A CA 1
ATOM 1633 C C . LYS A 1 208 ? -5.917 -0.135 7.560 1.00 82.88 208 LYS A C 1
ATOM 1635 O O . LYS A 1 208 ? -5.897 1.030 7.167 1.00 82.88 208 LYS A O 1
ATOM 1640 N N . GLU A 1 209 ? -6.900 -0.974 7.254 1.00 70.06 209 GLU A N 1
ATOM 1641 C CA . GLU A 1 209 ? -8.143 -0.493 6.643 1.00 70.06 209 GLU A CA 1
ATOM 1642 C C . GLU A 1 209 ? -9.052 0.114 7.707 1.00 70.06 209 GLU A C 1
ATOM 1644 O O . GLU A 1 209 ? -9.153 -0.412 8.818 1.00 70.06 209 GLU A O 1
ATOM 1649 N N . VAL A 1 210 ? -9.732 1.209 7.349 1.00 64.50 210 VAL A N 1
ATOM 1650 C CA . VAL A 1 210 ? -10.553 2.030 8.258 1.00 64.50 210 VAL A CA 1
ATOM 1651 C C . VAL A 1 210 ? -11.594 1.196 9.021 1.00 64.50 210 VAL A C 1
ATOM 1653 O O . VAL A 1 210 ? -11.906 1.524 10.158 1.00 64.50 210 VAL A O 1
ATOM 1656 N N . GLN A 1 211 ? -12.082 0.100 8.433 1.00 60.03 211 GLN A N 1
ATOM 1657 C CA . GLN A 1 211 ? -13.157 -0.731 8.993 1.00 60.03 211 GLN A CA 1
ATOM 1658 C C . GLN A 1 211 ? -12.687 -2.056 9.618 1.00 60.03 211 GLN A C 1
ATOM 1660 O O . GLN A 1 211 ? -13.420 -2.665 10.388 1.00 60.03 211 GLN A O 1
ATOM 1665 N N . SER A 1 212 ? -11.484 -2.539 9.293 1.00 60.19 212 SER A N 1
ATOM 1666 C CA . SER A 1 212 ? -11.086 -3.926 9.593 1.00 60.19 212 SER A CA 1
ATOM 1667 C C . SER A 1 212 ? -10.444 -4.101 10.972 1.00 60.19 212 SER A C 1
ATOM 1669 O O . SER A 1 212 ? -10.367 -5.216 11.476 1.00 60.19 212 SER A O 1
ATOM 1671 N N . HIS A 1 213 ? -9.934 -3.028 11.589 1.00 64.44 213 HIS A N 1
ATOM 1672 C CA . HIS A 1 213 ? -9.099 -3.059 12.808 1.00 64.44 213 HIS A CA 1
ATOM 1673 C C . HIS A 1 213 ? -7.881 -4.018 12.764 1.00 64.44 213 HIS A C 1
ATOM 1675 O O . HIS A 1 213 ? -7.091 -4.044 13.704 1.00 64.44 213 HIS A O 1
ATOM 1681 N N . ARG A 1 214 ? -7.669 -4.747 11.660 1.00 74.44 214 ARG A N 1
ATOM 1682 C CA . ARG A 1 214 ? -6.563 -5.670 11.401 1.00 74.44 214 ARG A CA 1
ATOM 1683 C C . ARG A 1 214 ? -5.573 -5.051 10.421 1.00 74.44 214 ARG A C 1
ATOM 1685 O O . ARG A 1 214 ? -5.931 -4.224 9.582 1.00 74.44 214 ARG A O 1
ATOM 1692 N N . CYS A 1 215 ? -4.326 -5.494 10.525 1.00 84.88 215 CYS A N 1
ATOM 1693 C CA . CYS A 1 215 ? -3.266 -5.121 9.603 1.00 84.88 215 CYS A CA 1
ATOM 1694 C C . CYS A 1 215 ? -3.263 -6.048 8.388 1.00 84.88 215 CYS A C 1
ATOM 1696 O O . CYS A 1 215 ? -3.157 -7.266 8.532 1.00 84.88 215 CYS A O 1
ATOM 1698 N N . PHE A 1 216 ? -3.341 -5.463 7.198 1.00 87.44 216 PHE A N 1
ATOM 1699 C CA . PHE A 1 216 ? -3.218 -6.167 5.930 1.00 87.44 216 PHE A CA 1
ATOM 1700 C C . PHE A 1 216 ? -1.834 -5.943 5.331 1.00 87.44 216 PHE A C 1
ATOM 1702 O O . PHE A 1 216 ? -1.297 -4.839 5.437 1.00 87.44 216 PHE A O 1
ATOM 1709 N N . PRO A 1 217 ? -1.231 -6.966 4.706 1.00 91.81 217 PRO A N 1
ATOM 1710 C CA . PRO A 1 217 ? 0.035 -6.788 4.017 1.00 91.81 217 PRO A CA 1
ATOM 1711 C C . PRO A 1 217 ? -0.169 -5.850 2.830 1.00 91.81 217 PRO A C 1
ATOM 1713 O O . PRO A 1 217 ? -1.161 -5.957 2.108 1.00 91.81 217 PRO A O 1
ATOM 1716 N N . CYS A 1 218 ? 0.787 -4.956 2.594 1.00 94.56 218 CYS A N 1
ATOM 1717 C CA . CYS A 1 218 ? 0.729 -4.076 1.440 1.00 94.56 218 CYS A CA 1
ATOM 1718 C C . CYS A 1 218 ? 0.634 -4.885 0.144 1.00 94.56 218 CYS A C 1
ATOM 1720 O O . CYS A 1 218 ? 1.407 -5.829 -0.021 1.00 94.56 218 CYS A O 1
ATOM 1722 N N . PRO A 1 219 ? -0.274 -4.556 -0.782 1.00 95.56 219 PRO A N 1
ATOM 1723 C CA . PRO A 1 219 ? -0.372 -5.283 -2.038 1.00 95.56 219 PRO A CA 1
ATOM 1724 C C . PRO A 1 219 ? 0.887 -5.085 -2.895 1.00 95.56 219 PRO A C 1
ATOM 1726 O O . PRO A 1 219 ? 1.534 -4.039 -2.861 1.00 95.56 219 PRO A O 1
ATOM 1729 N N . ARG A 1 220 ? 1.224 -6.089 -3.710 1.00 96.44 220 ARG A N 1
ATOM 1730 C CA . ARG A 1 220 ? 2.226 -5.969 -4.787 1.00 96.44 220 ARG A CA 1
ATOM 1731 C C . ARG A 1 220 ? 1.994 -4.711 -5.635 1.00 96.44 220 ARG A C 1
ATOM 1733 O O . ARG A 1 220 ? 0.858 -4.372 -5.953 1.00 96.44 220 ARG A O 1
ATOM 1740 N N . GLY A 1 221 ? 3.080 -4.037 -6.001 1.00 96.56 221 GLY A N 1
ATOM 1741 C CA . GLY A 1 221 ? 3.057 -2.722 -6.649 1.00 96.56 221 GLY A CA 1
ATOM 1742 C C . GLY A 1 221 ? 2.938 -1.544 -5.675 1.00 96.56 221 GLY A C 1
ATOM 1743 O O . GLY A 1 221 ? 3.073 -0.400 -6.093 1.00 96.56 221 GLY A O 1
ATOM 1744 N N . PHE A 1 222 ? 2.738 -1.792 -4.379 1.00 96.94 222 PHE A N 1
ATOM 1745 C CA . PHE A 1 222 ? 2.623 -0.752 -3.360 1.00 96.94 222 PHE A CA 1
ATOM 1746 C C . PHE A 1 222 ? 3.647 -0.950 -2.238 1.00 96.94 222 PHE A C 1
ATOM 1748 O O . PHE A 1 222 ? 4.238 -2.024 -2.093 1.00 96.94 222 PHE A O 1
ATOM 1755 N N . TYR A 1 223 ? 3.826 0.098 -1.434 1.00 95.56 223 TYR A N 1
ATOM 1756 C CA . TYR A 1 223 ? 4.512 0.060 -0.150 1.00 95.56 223 TYR A CA 1
ATOM 1757 C C . TYR A 1 223 ? 3.706 0.788 0.933 1.00 95.56 223 TYR A C 1
ATOM 1759 O O . TYR A 1 223 ? 2.931 1.699 0.640 1.00 95.56 223 TYR A O 1
ATOM 1767 N N . CYS A 1 224 ? 3.877 0.392 2.192 1.00 93.25 224 CYS A N 1
ATOM 1768 C CA . CYS A 1 224 ? 3.263 1.066 3.337 1.00 93.25 224 CYS A CA 1
ATOM 1769 C C . CYS A 1 224 ? 4.051 0.818 4.617 1.00 93.25 224 CYS A C 1
ATOM 1771 O O . CYS A 1 224 ? 4.651 -0.236 4.805 1.00 93.25 224 CYS A O 1
ATOM 1773 N N . ASN A 1 225 ? 3.991 1.792 5.523 1.00 88.62 225 ASN A N 1
ATOM 1774 C CA . ASN A 1 225 ? 4.572 1.726 6.862 1.00 88.62 225 ASN A CA 1
ATOM 1775 C C . ASN A 1 225 ? 3.524 2.173 7.885 1.00 88.62 225 ASN A C 1
ATOM 1777 O O . ASN A 1 225 ? 3.582 3.291 8.387 1.00 88.62 225 ASN A O 1
ATOM 1781 N N . GLY A 1 226 ? 2.491 1.356 8.102 1.00 80.69 226 GLY A N 1
ATOM 1782 C CA . GLY A 1 226 ? 1.381 1.693 9.000 1.00 80.69 226 GLY A CA 1
ATOM 1783 C C . GLY A 1 226 ? 0.326 2.641 8.412 1.00 80.69 226 GLY A C 1
ATOM 1784 O O . GLY A 1 226 ? -0.772 2.737 8.956 1.00 80.69 226 GLY A O 1
ATOM 1785 N N . ALA A 1 227 ? 0.630 3.306 7.295 1.00 82.62 227 ALA A N 1
ATOM 1786 C CA . ALA A 1 227 ? -0.272 4.185 6.549 1.00 82.62 227 ALA A CA 1
ATOM 1787 C C . ALA A 1 227 ? -0.921 3.472 5.347 1.00 82.62 227 ALA A C 1
ATOM 1789 O O . ALA A 1 227 ? -0.599 2.322 5.050 1.00 82.62 227 ALA A O 1
ATOM 1790 N N . ALA A 1 228 ? -1.826 4.162 4.647 1.00 87.94 228 ALA A N 1
ATOM 1791 C CA . ALA A 1 228 ? -2.457 3.647 3.432 1.00 87.94 228 ALA A CA 1
ATOM 1792 C C . ALA A 1 228 ? -1.408 3.244 2.365 1.00 87.94 228 ALA A C 1
ATOM 1794 O O . ALA A 1 228 ? -0.388 3.930 2.242 1.00 87.94 228 ALA A O 1
ATOM 1795 N N . PRO A 1 229 ? -1.643 2.169 1.584 1.00 93.81 229 PRO A N 1
ATOM 1796 C CA . PRO A 1 229 ? -0.731 1.730 0.531 1.00 93.81 229 PRO A CA 1
ATOM 1797 C C . PRO A 1 229 ? -0.431 2.842 -0.475 1.00 93.81 229 PRO A C 1
ATOM 1799 O O . PRO A 1 229 ? -1.342 3.422 -1.064 1.00 93.81 229 PRO A O 1
ATOM 1802 N N . GLN A 1 230 ? 0.853 3.101 -0.714 1.00 95.00 230 GLN A N 1
ATOM 1803 C CA . GLN A 1 230 ? 1.327 4.045 -1.724 1.00 95.00 230 GLN A CA 1
ATOM 1804 C C . GLN A 1 230 ? 1.894 3.287 -2.921 1.00 95.00 230 GLN A C 1
ATOM 1806 O O . GLN A 1 230 ? 2.640 2.323 -2.755 1.00 95.00 230 GLN A O 1
ATOM 1811 N N . GLN A 1 231 ? 1.531 3.706 -4.134 1.00 97.19 231 GLN A N 1
ATOM 1812 C CA . GLN A 1 231 ? 2.046 3.089 -5.356 1.00 97.19 231 GLN A CA 1
ATOM 1813 C C . GLN A 1 231 ? 3.558 3.280 -5.453 1.00 97.19 231 GLN A C 1
ATOM 1815 O O . GLN A 1 231 ? 4.083 4.347 -5.135 1.00 97.19 231 GLN A O 1
ATOM 1820 N N . CYS A 1 232 ? 4.258 2.263 -5.952 1.00 97.38 232 CYS A N 1
ATOM 1821 C CA . CYS A 1 232 ? 5.646 2.438 -6.350 1.00 97.38 232 CYS A CA 1
ATOM 1822 C C . CYS A 1 232 ? 5.750 3.519 -7.425 1.00 97.38 232 CYS A C 1
ATOM 1824 O O . CYS A 1 232 ? 5.043 3.462 -8.433 1.00 97.38 232 CYS A O 1
ATOM 1826 N N . PHE A 1 233 ? 6.643 4.486 -7.217 1.00 96.81 233 PHE A N 1
ATOM 1827 C CA . PHE A 1 233 ? 6.975 5.475 -8.235 1.00 96.81 233 PHE A CA 1
ATOM 1828 C C . PHE A 1 233 ? 7.630 4.817 -9.453 1.00 96.81 233 PHE A C 1
ATOM 1830 O O . PHE A 1 233 ? 8.127 3.689 -9.383 1.00 96.81 233 PHE A O 1
ATOM 1837 N N . ARG A 1 234 ? 7.659 5.547 -10.571 1.00 97.75 234 ARG A N 1
ATOM 1838 C CA . ARG A 1 234 ? 8.390 5.127 -11.768 1.00 97.75 234 ARG A CA 1
ATOM 1839 C C . ARG A 1 234 ? 9.853 4.819 -11.423 1.00 97.75 234 ARG A C 1
ATOM 1841 O O . ARG A 1 234 ? 10.423 5.343 -10.462 1.00 97.75 234 ARG A O 1
ATOM 1848 N N . GLY A 1 235 ? 10.426 3.864 -12.143 1.00 97.12 235 GLY A N 1
ATOM 1849 C CA . GLY A 1 235 ? 11.742 3.303 -11.849 1.00 97.12 235 GLY A CA 1
ATOM 1850 C C . GLY A 1 235 ? 11.818 2.406 -10.613 1.00 97.12 235 GLY A C 1
ATOM 1851 O O . GLY A 1 235 ? 12.893 1.880 -10.321 1.00 97.12 235 GLY A O 1
ATOM 1852 N N . HIS A 1 236 ? 10.710 2.177 -9.904 1.00 98.25 236 HIS A N 1
ATOM 1853 C CA . HIS A 1 236 ? 10.657 1.292 -8.745 1.00 98.25 236 HIS A CA 1
ATOM 1854 C C . HIS A 1 236 ? 9.589 0.211 -8.904 1.00 98.25 236 HIS A C 1
ATOM 1856 O O . HIS A 1 236 ? 8.638 0.351 -9.670 1.00 98.25 236 HIS A O 1
ATOM 1862 N N . PHE A 1 237 ? 9.733 -0.879 -8.152 1.00 98.06 237 PHE A N 1
ATOM 1863 C CA . PHE A 1 237 ? 8.787 -1.984 -8.161 1.00 98.06 237 PHE A CA 1
ATOM 1864 C C . PHE A 1 237 ? 8.639 -2.667 -6.798 1.00 98.06 237 PHE A C 1
ATOM 1866 O O . PHE A 1 237 ? 9.531 -2.630 -5.947 1.00 98.06 237 PHE A O 1
ATOM 1873 N N . SER A 1 238 ? 7.516 -3.360 -6.623 1.00 97.56 238 SER A N 1
ATOM 1874 C CA . SER A 1 238 ? 7.262 -4.257 -5.494 1.00 97.56 238 SER A CA 1
ATOM 1875 C C . SER A 1 238 ? 6.599 -5.538 -6.002 1.00 97.56 238 SER A C 1
ATOM 1877 O O . SER A 1 238 ? 5.469 -5.516 -6.487 1.00 97.56 238 SER A O 1
ATOM 1879 N N . ASN A 1 239 ? 7.311 -6.664 -5.941 1.00 96.38 239 ASN A N 1
ATOM 1880 C CA . ASN A 1 239 ? 6.849 -7.949 -6.486 1.00 96.38 239 ASN A CA 1
ATOM 1881 C C . ASN A 1 239 ? 6.200 -8.873 -5.442 1.00 96.38 239 ASN A C 1
ATOM 1883 O O . ASN A 1 239 ? 5.708 -9.939 -5.808 1.00 96.38 239 ASN A O 1
ATOM 1887 N N . SER A 1 240 ? 6.212 -8.495 -4.165 1.00 93.62 240 SER A N 1
ATOM 1888 C CA . SER A 1 240 ? 5.673 -9.284 -3.058 1.00 93.62 240 SER A CA 1
ATOM 1889 C C . SER A 1 240 ? 4.682 -8.460 -2.253 1.00 93.62 240 SER A C 1
ATOM 1891 O O . SER A 1 240 ? 4.823 -7.243 -2.135 1.00 93.62 240 SER A O 1
ATOM 1893 N N . ASN A 1 241 ? 3.700 -9.134 -1.658 1.00 94.44 241 ASN A N 1
ATOM 1894 C CA . ASN A 1 241 ? 2.881 -8.496 -0.640 1.00 94.44 241 ASN A CA 1
ATOM 1895 C C . ASN A 1 241 ? 3.742 -8.195 0.600 1.00 94.44 241 ASN A C 1
ATOM 1897 O O . ASN A 1 241 ? 4.744 -8.870 0.839 1.00 94.44 241 ASN A O 1
ATOM 1901 N N . GLY A 1 242 ? 3.349 -7.206 1.397 1.00 93.81 242 GLY A N 1
ATOM 1902 C CA . GLY A 1 242 ? 4.048 -6.863 2.632 1.00 93.81 242 GLY A CA 1
ATOM 1903 C C . GLY A 1 242 ? 5.247 -5.928 2.445 1.00 93.81 242 GLY A C 1
ATOM 1904 O O . GLY A 1 242 ? 6.121 -5.887 3.304 1.00 93.81 242 GLY A O 1
ATOM 1905 N N . ALA A 1 243 ? 5.359 -5.227 1.313 1.00 95.12 243 ALA A N 1
ATOM 1906 C CA . ALA A 1 243 ? 6.512 -4.370 1.051 1.00 95.12 243 ALA A CA 1
ATOM 1907 C C . ALA A 1 243 ? 6.459 -3.066 1.862 1.00 95.12 243 ALA A C 1
ATOM 1909 O O . ALA A 1 243 ? 5.477 -2.326 1.829 1.00 95.12 243 ALA A O 1
ATOM 1910 N N . SER A 1 244 ? 7.548 -2.769 2.566 1.00 94.62 244 SER A N 1
ATOM 1911 C CA . SER A 1 244 ? 7.740 -1.528 3.325 1.00 94.62 244 SER A CA 1
ATOM 1912 C C . SER A 1 244 ? 8.329 -0.384 2.503 1.00 94.62 244 SER A C 1
ATOM 1914 O O . SER A 1 244 ? 8.174 0.788 2.848 1.00 94.62 244 SER A O 1
ATOM 1916 N N . PHE A 1 245 ? 8.991 -0.721 1.399 1.00 95.19 245 PHE A N 1
ATOM 1917 C CA . PHE A 1 245 ? 9.526 0.208 0.413 1.00 95.19 245 PHE A CA 1
ATOM 1918 C C . PHE A 1 245 ? 9.504 -0.442 -0.972 1.00 95.19 245 PHE A C 1
ATOM 1920 O O . PHE A 1 245 ? 9.553 -1.668 -1.104 1.00 95.19 245 PHE A O 1
ATOM 1927 N N . CYS A 1 246 ? 9.462 0.380 -2.018 1.00 97.38 246 CYS A N 1
ATOM 1928 C CA . CYS A 1 246 ? 9.626 -0.095 -3.387 1.00 97.38 246 CYS A CA 1
ATOM 1929 C C . CYS A 1 246 ? 11.107 -0.189 -3.750 1.00 97.38 246 CYS A C 1
ATOM 1931 O O . CYS A 1 246 ? 11.895 0.712 -3.465 1.00 97.38 246 CYS A O 1
ATOM 1933 N N . ARG A 1 247 ? 11.493 -1.282 -4.405 1.00 97.69 247 ARG A N 1
ATOM 1934 C CA . ARG A 1 247 ? 12.870 -1.512 -4.847 1.00 97.69 247 ARG A CA 1
ATOM 1935 C C . ARG A 1 247 ? 13.132 -0.779 -6.153 1.00 97.69 247 ARG A C 1
ATOM 1937 O O . ARG A 1 247 ? 12.285 -0.803 -7.038 1.00 97.69 247 ARG A O 1
ATOM 1944 N N . ARG A 1 248 ? 14.306 -0.162 -6.295 1.00 98.06 248 ARG A N 1
ATOM 1945 C CA . ARG A 1 248 ? 14.748 0.419 -7.572 1.00 98.06 248 ARG A CA 1
ATOM 1946 C C . ARG A 1 248 ? 14.921 -0.679 -8.618 1.00 98.06 248 ARG A C 1
ATOM 1948 O O . ARG A 1 248 ? 15.375 -1.778 -8.300 1.00 98.06 248 ARG A O 1
ATOM 1955 N N . CYS A 1 249 ? 14.581 -0.372 -9.864 1.00 98.00 249 CYS A N 1
ATOM 1956 C CA . CYS A 1 249 ? 14.954 -1.216 -10.987 1.00 98.00 249 CYS A CA 1
ATOM 1957 C C . CYS A 1 249 ? 16.473 -1.274 -11.116 1.00 98.00 249 CYS A C 1
ATOM 1959 O O . CYS A 1 249 ? 17.133 -0.239 -11.065 1.00 98.00 249 CYS A O 1
ATOM 1961 N N . ALA A 1 250 ? 17.022 -2.478 -11.265 1.00 97.81 250 ALA A N 1
ATOM 1962 C CA . ALA A 1 250 ? 18.448 -2.654 -11.507 1.00 97.81 250 ALA A CA 1
ATOM 1963 C C . ALA A 1 250 ? 18.843 -2.006 -12.844 1.00 97.81 250 ALA A C 1
ATOM 1965 O O . ALA A 1 250 ? 17.999 -1.819 -13.728 1.00 97.81 250 ALA A O 1
ATOM 1966 N N . ASN A 1 251 ? 20.125 -1.697 -13.010 1.00 97.31 251 ASN A N 1
ATOM 1967 C CA . ASN A 1 251 ? 20.649 -1.226 -14.286 1.00 97.31 251 ASN A CA 1
ATOM 1968 C C . ASN A 1 251 ? 20.309 -2.209 -15.435 1.00 97.31 251 ASN A C 1
ATOM 1970 O O . ASN A 1 251 ? 20.095 -3.408 -15.240 1.00 97.31 251 ASN A O 1
ATOM 1974 N N . GLY A 1 252 ? 20.133 -1.673 -16.640 1.00 97.00 252 GLY A N 1
ATOM 1975 C CA . GLY A 1 252 ? 19.598 -2.405 -17.789 1.00 97.00 252 GLY A CA 1
ATOM 1976 C C . GLY A 1 252 ? 18.096 -2.720 -17.700 1.00 97.00 252 GLY A C 1
ATOM 1977 O O . GLY A 1 252 ? 17.560 -3.385 -18.587 1.00 97.00 252 GLY A O 1
ATOM 1978 N N . THR A 1 253 ? 17.384 -2.262 -16.667 1.00 98.31 253 THR A N 1
ATOM 1979 C CA . THR A 1 253 ? 15.928 -2.433 -16.540 1.00 98.31 253 THR A CA 1
ATOM 1980 C C . THR A 1 253 ? 15.235 -1.131 -16.149 1.00 98.31 253 THR A C 1
ATOM 1982 O O . THR A 1 253 ? 15.861 -0.235 -15.589 1.00 98.31 253 THR A O 1
ATOM 1985 N N . PHE A 1 254 ? 13.939 -1.021 -16.440 1.00 98.31 254 PHE A N 1
ATOM 1986 C CA . PHE A 1 254 ? 13.131 0.166 -16.174 1.00 98.31 254 PHE A CA 1
ATOM 1987 C C . PHE A 1 254 ? 11.714 -0.185 -15.700 1.00 98.31 254 PHE A C 1
ATOM 1989 O O . PHE A 1 254 ? 11.251 -1.312 -15.880 1.00 98.31 254 PHE A O 1
ATOM 1996 N N . ALA A 1 255 ? 11.014 0.784 -15.115 1.00 98.19 255 ALA A N 1
ATOM 1997 C CA . ALA A 1 255 ? 9.591 0.699 -14.790 1.00 98.19 255 ALA A CA 1
ATOM 1998 C C . ALA A 1 255 ? 8.899 2.019 -15.156 1.00 98.19 255 ALA A C 1
ATOM 2000 O O . ALA A 1 255 ? 9.115 3.034 -14.495 1.00 98.19 255 ALA A O 1
ATOM 2001 N N . ALA A 1 256 ? 8.084 2.007 -16.212 1.00 96.81 256 ALA A N 1
ATOM 2002 C CA . ALA A 1 256 ? 7.442 3.214 -16.743 1.00 96.81 256 ALA A CA 1
ATOM 2003 C C . ALA A 1 256 ? 6.163 3.615 -15.991 1.00 96.81 256 ALA A C 1
ATOM 2005 O O . ALA A 1 256 ? 5.784 4.788 -15.986 1.00 96.81 256 ALA A O 1
ATOM 2006 N N . ASP A 1 257 ? 5.515 2.655 -15.330 1.00 96.69 257 ASP A N 1
ATOM 2007 C CA . ASP A 1 257 ? 4.196 2.842 -14.734 1.00 96.69 257 ASP A CA 1
ATOM 2008 C C . ASP A 1 257 ? 4.262 2.935 -13.209 1.00 96.69 257 ASP A C 1
ATOM 2010 O O . ASP A 1 257 ? 5.054 2.245 -12.552 1.00 96.69 257 ASP A O 1
ATOM 2014 N N . LEU A 1 258 ? 3.380 3.762 -12.639 1.00 97.12 258 LEU A N 1
ATOM 2015 C CA . LEU A 1 258 ? 3.117 3.751 -11.202 1.00 97.12 258 LEU A CA 1
ATOM 2016 C C . LEU A 1 258 ? 2.563 2.386 -10.795 1.00 97.12 258 LEU A C 1
ATOM 2018 O O . LEU A 1 258 ? 1.754 1.786 -11.499 1.00 97.12 258 LEU A O 1
ATOM 2022 N N . GLY A 1 259 ? 2.979 1.903 -9.632 1.00 96.62 259 GLY A N 1
ATOM 2023 C CA . GLY A 1 259 ? 2.504 0.627 -9.114 1.00 96.62 259 GLY A CA 1
ATOM 2024 C C . GLY A 1 259 ? 3.128 -0.601 -9.784 1.00 96.62 259 GLY A C 1
ATOM 2025 O O . GLY A 1 259 ? 2.575 -1.697 -9.693 1.00 96.62 259 GLY A O 1
ATOM 2026 N N . SER A 1 260 ? 4.268 -0.445 -10.464 1.00 97.75 260 SER A N 1
ATOM 2027 C CA . SER A 1 260 ? 4.939 -1.548 -11.153 1.00 97.75 260 SER A CA 1
ATOM 2028 C C . SER A 1 260 ? 5.268 -2.709 -10.202 1.00 97.75 260 SER A C 1
ATOM 2030 O O . SER A 1 260 ? 5.844 -2.533 -9.127 1.00 97.75 260 SER A O 1
ATOM 2032 N N . THR A 1 261 ? 4.939 -3.938 -10.606 1.00 97.81 261 THR A N 1
ATOM 2033 C CA . THR A 1 261 ? 5.249 -5.151 -9.823 1.00 97.81 261 THR A CA 1
ATOM 2034 C C . THR A 1 261 ? 6.549 -5.829 -10.254 1.00 97.81 261 THR A C 1
ATOM 2036 O O . THR A 1 261 ? 6.982 -6.797 -9.632 1.00 97.81 261 THR A O 1
ATOM 2039 N N . LYS A 1 262 ? 7.159 -5.365 -11.346 1.00 97.12 262 LYS A N 1
ATOM 2040 C CA . LYS A 1 262 ? 8.411 -5.874 -11.915 1.00 97.12 262 LYS A CA 1
ATOM 2041 C C . LYS A 1 262 ? 9.083 -4.789 -12.752 1.00 97.12 262 LYS A C 1
ATOM 2043 O O . LYS A 1 262 ? 8.403 -3.893 -13.241 1.00 97.12 262 LYS A O 1
ATOM 2048 N N . CYS A 1 263 ? 10.384 -4.930 -12.971 1.00 98.00 263 CYS A N 1
ATOM 2049 C CA . CYS A 1 263 ? 11.119 -4.125 -13.942 1.00 98.00 263 CYS A CA 1
ATOM 2050 C C . CYS A 1 263 ? 11.187 -4.834 -15.295 1.00 98.00 263 CYS A C 1
ATOM 2052 O O . CYS A 1 263 ? 11.275 -6.063 -15.366 1.00 98.00 263 CYS A O 1
ATOM 2054 N N . ILE A 1 264 ? 11.153 -4.049 -16.364 1.00 98.00 264 ILE A N 1
ATOM 2055 C CA . ILE A 1 264 ? 11.220 -4.487 -17.756 1.00 98.00 264 ILE A CA 1
ATOM 2056 C C . ILE A 1 264 ? 12.655 -4.292 -18.247 1.00 98.00 264 ILE A C 1
ATOM 2058 O O . ILE A 1 264 ? 13.274 -3.269 -17.971 1.00 98.00 264 ILE A O 1
ATOM 2062 N N . SER A 1 265 ? 13.212 -5.269 -18.959 1.00 98.31 265 SER A N 1
ATOM 2063 C CA . SER A 1 265 ? 14.544 -5.144 -19.563 1.00 98.31 265 SER A CA 1
ATOM 2064 C C . SER A 1 265 ? 14.563 -4.062 -20.640 1.00 98.31 265 SER A C 1
ATOM 2066 O O . SER A 1 265 ? 13.646 -4.009 -21.459 1.00 98.31 265 SER A O 1
ATOM 2068 N N . CYS A 1 266 ? 15.631 -3.263 -20.700 1.00 98.12 266 CYS A N 1
ATOM 2069 C CA . CYS A 1 266 ? 15.872 -2.402 -21.855 1.00 98.12 266 CYS A CA 1
ATOM 2070 C C . CYS A 1 266 ? 15.924 -3.262 -23.125 1.00 98.12 266 CYS A C 1
ATOM 2072 O O . CYS A 1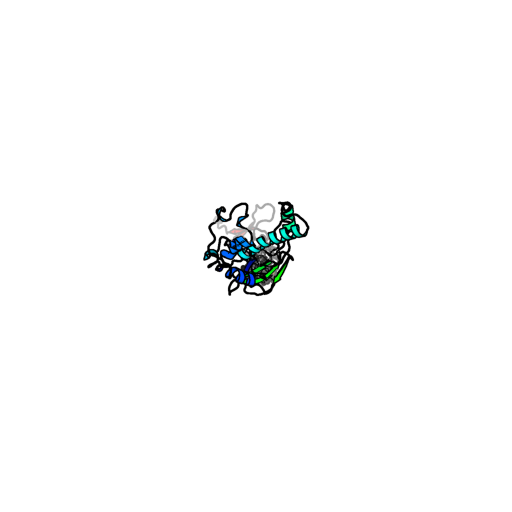 266 ? 16.675 -4.245 -23.127 1.00 98.12 266 CYS A O 1
ATOM 2074 N N . PRO A 1 267 ? 15.112 -2.955 -24.152 1.00 98.00 267 PRO A N 1
ATOM 2075 C CA . PRO A 1 267 ? 15.118 -3.697 -25.406 1.00 98.00 267 PRO A CA 1
ATOM 2076 C C . PRO A 1 267 ? 16.357 -3.362 -26.255 1.00 98.00 267 PRO A C 1
ATOM 2078 O O . PRO A 1 267 ? 17.022 -2.358 -25.983 1.00 98.00 267 PRO A O 1
ATOM 2081 N N . PRO A 1 268 ? 16.651 -4.159 -27.300 1.00 97.94 268 PRO A N 1
ATOM 2082 C CA . PRO A 1 268 ? 17.652 -3.813 -28.307 1.00 97.94 268 PRO A CA 1
ATOM 2083 C C . PRO A 1 268 ? 17.464 -2.388 -28.843 1.00 97.94 268 PRO A C 1
ATOM 2085 O O . PRO A 1 268 ? 16.339 -1.906 -28.989 1.00 97.94 268 PRO A O 1
ATOM 2088 N N . GLY A 1 269 ? 18.576 -1.703 -29.099 1.00 97.44 269 GLY A N 1
ATOM 2089 C CA . GLY A 1 269 ? 18.624 -0.280 -29.438 1.00 97.44 269 GLY A CA 1
ATOM 2090 C C . GLY A 1 269 ? 18.535 0.666 -28.239 1.00 97.44 269 GLY A C 1
ATOM 2091 O O . GLY A 1 269 ? 18.614 1.883 -28.415 1.00 97.44 269 GLY A O 1
ATOM 2092 N N . PHE A 1 270 ? 18.395 0.148 -27.015 1.00 98.25 270 PHE A N 1
ATOM 2093 C CA . PHE A 1 270 ? 18.304 0.950 -25.799 1.00 98.25 270 PHE A CA 1
ATOM 2094 C C . PHE A 1 270 ? 19.256 0.453 -24.711 1.00 98.25 270 PHE A C 1
ATOM 2096 O O . PHE A 1 270 ? 19.576 -0.729 -24.616 1.00 98.25 270 PHE A O 1
ATOM 2103 N N . PHE A 1 271 ? 19.661 1.365 -23.831 1.00 98.00 271 PHE A N 1
ATOM 2104 C CA . PHE A 1 271 ? 20.514 1.076 -22.687 1.00 98.00 271 PHE A CA 1
ATOM 2105 C C . PHE A 1 271 ? 19.993 1.739 -21.408 1.00 98.00 271 PHE A C 1
ATOM 2107 O O . PHE A 1 271 ? 19.261 2.733 -21.437 1.00 98.00 271 PHE A O 1
ATOM 2114 N N . GLY A 1 272 ? 20.396 1.186 -20.267 1.00 97.62 272 GLY A N 1
ATOM 2115 C CA . GLY A 1 272 ? 20.055 1.689 -18.944 1.00 97.62 272 GLY A CA 1
ATOM 2116 C C . GLY A 1 272 ? 21.252 1.663 -18.003 1.00 97.62 272 GLY A C 1
ATOM 2117 O O . GLY A 1 272 ? 21.456 0.686 -17.293 1.00 97.62 272 GLY A O 1
ATOM 2118 N N . ALA A 1 273 ? 22.044 2.734 -17.986 1.00 95.81 273 ALA A N 1
ATOM 2119 C CA . ALA A 1 273 ? 23.301 2.772 -17.233 1.00 95.81 273 ALA A CA 1
ATOM 2120 C C . ALA A 1 273 ? 23.121 2.821 -15.703 1.00 95.81 273 ALA A C 1
ATOM 2122 O O . ALA A 1 273 ? 23.989 2.364 -14.963 1.00 95.81 273 ALA A O 1
ATOM 2123 N N . THR A 1 274 ? 22.009 3.380 -15.223 1.00 96.69 274 THR A N 1
ATOM 2124 C CA . THR A 1 274 ? 21.754 3.629 -13.797 1.00 96.69 274 THR A CA 1
ATOM 2125 C C . THR A 1 274 ? 20.591 2.793 -13.277 1.00 96.69 274 THR A C 1
ATOM 2127 O O . THR A 1 274 ? 19.743 2.339 -14.041 1.00 96.69 274 THR A O 1
ATOM 2130 N N . GLU A 1 275 ? 20.533 2.601 -11.962 1.00 97.19 275 GLU A N 1
ATOM 2131 C CA . GLU A 1 275 ? 19.354 2.040 -11.297 1.00 97.19 275 GLU A CA 1
ATOM 2132 C C . GLU A 1 275 ? 18.194 3.046 -11.281 1.00 97.19 275 GLU A C 1
ATOM 2134 O O . GLU A 1 275 ? 18.402 4.255 -11.390 1.00 97.19 275 GLU A O 1
ATOM 2139 N N . GLY A 1 276 ? 16.971 2.557 -11.076 1.00 96.62 276 GLY A N 1
ATOM 2140 C CA . GLY A 1 276 ? 15.797 3.405 -10.878 1.00 96.62 276 GLY A CA 1
ATOM 2141 C C . GLY A 1 276 ? 15.259 4.050 -12.156 1.00 96.62 276 GLY A C 1
ATOM 2142 O O . GLY A 1 276 ? 14.663 5.119 -12.084 1.00 96.62 276 GLY A O 1
ATOM 2143 N N . LEU A 1 277 ? 15.494 3.455 -13.329 1.00 97.50 277 LEU A N 1
ATOM 2144 C CA . LEU A 1 277 ? 15.099 4.060 -14.603 1.00 97.50 277 LEU A CA 1
ATOM 2145 C C . LEU A 1 277 ? 13.590 4.013 -14.834 1.00 97.50 277 LEU A C 1
ATOM 2147 O O . LEU A 1 277 ? 12.972 2.952 -14.791 1.00 97.50 277 LEU A O 1
ATOM 2151 N N . GLU A 1 278 ? 13.014 5.158 -15.183 1.00 97.56 278 GLU A N 1
ATOM 2152 C CA . GLU A 1 278 ? 11.627 5.242 -15.655 1.00 97.56 278 GLU A CA 1
ATOM 2153 C C . GLU A 1 278 ? 11.491 4.797 -17.115 1.00 97.56 278 GLU A C 1
ATOM 2155 O O . GLU A 1 278 ? 10.467 4.258 -17.517 1.00 97.56 278 GLU A O 1
ATOM 2160 N N . ALA A 1 279 ? 12.546 4.996 -17.907 1.00 97.44 279 ALA A N 1
ATOM 2161 C CA . ALA A 1 279 ? 12.646 4.578 -19.296 1.00 97.44 279 ALA A CA 1
ATOM 2162 C C . ALA A 1 279 ? 14.115 4.337 -19.664 1.00 97.44 279 ALA A C 1
ATOM 2164 O O . ALA A 1 279 ? 15.019 4.985 -19.129 1.00 97.44 279 ALA A O 1
ATOM 2165 N N . CYS A 1 280 ? 14.356 3.422 -20.599 1.00 97.94 280 CYS A N 1
ATOM 2166 C CA . CYS A 1 280 ? 15.687 3.228 -21.167 1.00 97.94 280 CYS A CA 1
ATOM 2167 C C . CYS A 1 280 ? 16.009 4.325 -22.185 1.00 97.94 280 CYS A C 1
ATOM 2169 O O . CYS A 1 280 ? 15.122 4.861 -22.850 1.00 97.94 280 CYS A O 1
ATOM 2171 N N . LYS A 1 281 ? 17.294 4.646 -22.331 1.00 97.88 281 LYS A N 1
ATOM 2172 C CA . LYS A 1 281 ? 17.770 5.636 -23.300 1.00 97.88 281 LYS A CA 1
ATOM 2173 C C . LYS A 1 281 ? 18.063 4.951 -24.628 1.00 97.88 281 LYS A C 1
ATOM 2175 O O . LYS A 1 281 ? 18.650 3.874 -24.631 1.00 97.88 281 LYS A O 1
ATOM 2180 N N . LYS A 1 282 ? 17.676 5.568 -25.747 1.00 97.88 282 LYS A N 1
ATOM 2181 C CA . LYS A 1 282 ? 18.066 5.098 -27.085 1.00 97.88 282 LYS A CA 1
ATOM 2182 C C . LYS A 1 282 ? 19.582 5.166 -27.245 1.00 97.88 282 LYS A C 1
ATOM 2184 O O . LYS A 1 282 ? 20.204 6.103 -26.740 1.00 97.88 282 LYS A O 1
ATOM 2189 N N . CYS A 1 283 ? 20.156 4.227 -27.989 1.00 97.69 283 CYS A N 1
ATOM 2190 C CA . CYS A 1 283 ? 21.535 4.348 -28.440 1.00 97.69 283 CYS A CA 1
ATOM 2191 C C . CYS A 1 283 ? 21.701 5.617 -29.286 1.00 97.69 283 CYS A C 1
ATOM 2193 O O . CYS A 1 283 ? 20.919 5.818 -30.218 1.00 97.69 283 CYS A O 1
ATOM 2195 N N . PRO A 1 284 ? 22.658 6.503 -28.960 1.00 96.62 284 PRO A N 1
ATOM 2196 C CA . PRO A 1 284 ? 22.936 7.681 -29.774 1.00 96.62 284 PRO A CA 1
ATOM 2197 C C . PRO A 1 284 ? 23.309 7.305 -31.210 1.00 96.62 284 PRO A C 1
ATOM 2199 O O . PRO A 1 284 ? 23.715 6.174 -31.476 1.00 96.62 284 PRO A O 1
ATOM 2202 N N . LYS A 1 285 ? 23.210 8.275 -32.126 1.00 94.69 285 LYS A N 1
ATOM 2203 C CA . LYS A 1 285 ? 23.663 8.104 -33.511 1.00 94.69 285 LYS A CA 1
ATOM 2204 C C . LYS A 1 285 ? 25.116 7.601 -33.535 1.00 94.69 285 LYS A C 1
ATOM 2206 O O . LYS A 1 285 ? 25.951 8.107 -32.785 1.00 94.69 285 LYS A O 1
ATOM 2211 N N . GLY A 1 286 ? 25.395 6.599 -34.370 1.00 93.31 286 GLY A N 1
ATOM 2212 C CA . GLY A 1 286 ? 26.710 5.948 -34.467 1.00 93.31 286 GLY A CA 1
ATOM 2213 C C . GLY A 1 286 ? 26.999 4.910 -33.383 1.00 93.31 286 GLY A C 1
ATOM 2214 O O . GLY A 1 286 ? 28.133 4.444 -33.253 1.00 93.31 286 GLY A O 1
ATOM 2215 N N . GLN A 1 287 ? 25.980 4.517 -32.617 1.00 96.50 287 GLN A N 1
ATOM 2216 C CA . GLN A 1 287 ? 26.054 3.407 -31.677 1.00 96.50 287 GLN A CA 1
ATOM 2217 C C . GLN A 1 287 ? 24.847 2.484 -31.840 1.00 96.50 287 GLN A C 1
ATOM 2219 O O . GLN A 1 287 ? 23.748 2.934 -32.161 1.00 96.50 287 GLN A O 1
ATOM 2224 N N . TYR A 1 288 ? 25.040 1.199 -31.554 1.00 96.94 288 TYR A N 1
ATOM 2225 C CA . TYR A 1 288 ? 24.005 0.174 -31.649 1.00 96.94 288 TYR A CA 1
ATOM 2226 C C . TYR A 1 288 ? 23.980 -0.730 -30.412 1.00 96.94 288 TYR A C 1
ATOM 2228 O O . TYR A 1 288 ? 24.933 -0.774 -29.628 1.00 96.94 288 TYR A O 1
ATOM 2236 N N . MET A 1 289 ? 22.885 -1.465 -30.218 1.00 97.81 289 MET A N 1
ATOM 2237 C CA . MET A 1 289 ? 22.799 -2.475 -29.163 1.00 97.81 289 MET A CA 1
ATOM 2238 C C . MET A 1 289 ? 21.891 -3.652 -29.538 1.00 97.81 289 MET A C 1
ATOM 2240 O O . MET A 1 289 ? 20.675 -3.469 -29.582 1.00 97.81 289 MET A O 1
ATOM 2244 N N . PRO A 1 290 ? 22.433 -4.871 -29.711 1.00 97.19 290 PRO A N 1
ATOM 2245 C CA . PRO A 1 290 ? 21.627 -6.032 -30.087 1.00 97.19 290 PRO A CA 1
ATOM 2246 C C . PRO A 1 290 ? 21.001 -6.769 -28.901 1.00 97.19 290 PRO A C 1
ATOM 2248 O O . PRO A 1 290 ? 20.083 -7.564 -29.094 1.00 97.19 290 PRO A O 1
ATOM 2251 N N . SER A 1 291 ? 21.492 -6.561 -27.676 1.00 96.06 291 SER A N 1
ATOM 2252 C CA . SER A 1 291 ? 21.087 -7.350 -26.512 1.00 96.06 291 SER A CA 1
ATOM 2253 C C . SER A 1 291 ? 20.134 -6.604 -25.579 1.00 96.06 291 SER A C 1
ATOM 2255 O O . SER A 1 291 ? 20.132 -5.378 -25.472 1.00 96.06 291 SER A O 1
ATOM 2257 N N . TYR A 1 292 ? 19.317 -7.379 -24.863 1.00 97.50 292 TYR A N 1
ATOM 2258 C CA . TYR A 1 292 ? 18.522 -6.866 -23.752 1.00 97.50 292 TYR A CA 1
ATOM 2259 C C . TYR A 1 292 ? 19.407 -6.536 -22.546 1.00 97.50 292 TYR A C 1
ATOM 2261 O O . TYR A 1 292 ? 20.455 -7.146 -22.344 1.00 97.50 292 TYR A O 1
ATOM 2269 N N . LYS A 1 293 ? 18.921 -5.637 -21.682 1.00 96.12 293 LYS A N 1
ATOM 2270 C CA . LYS A 1 293 ? 19.591 -5.230 -20.430 1.00 96.12 293 LYS A CA 1
ATOM 2271 C C . LYS A 1 293 ? 20.977 -4.604 -20.613 1.00 96.12 293 LYS A C 1
ATOM 2273 O O . LYS A 1 293 ? 21.826 -4.696 -19.728 1.00 96.12 293 LYS A O 1
ATOM 2278 N N . ALA A 1 294 ? 21.202 -3.933 -21.734 1.00 96.62 294 ALA A N 1
ATOM 2279 C CA . ALA A 1 294 ? 22.452 -3.233 -21.967 1.00 96.62 294 ALA A CA 1
ATOM 2280 C C . ALA A 1 294 ? 22.654 -2.047 -21.012 1.00 96.62 294 ALA A C 1
ATOM 2282 O O . ALA A 1 294 ? 21.710 -1.330 -20.666 1.00 96.62 294 ALA A O 1
ATOM 2283 N N . LEU A 1 295 ? 23.909 -1.823 -20.617 1.00 97.50 295 LEU A N 1
ATOM 2284 C CA . LEU A 1 295 ? 24.316 -0.724 -19.731 1.00 97.50 295 LEU A CA 1
ATOM 2285 C C . LEU A 1 295 ? 24.912 0.465 -20.494 1.00 97.50 295 LEU A C 1
ATOM 2287 O O . LEU A 1 295 ? 24.895 1.589 -20.002 1.00 97.50 295 LEU A O 1
ATOM 2291 N N . SER A 1 296 ? 25.405 0.217 -21.700 1.00 97.19 296 SER A N 1
ATOM 2292 C CA . SER A 1 296 ? 25.977 1.183 -22.637 1.00 97.19 296 SER A CA 1
ATOM 2293 C C . SER A 1 296 ? 25.807 0.637 -24.050 1.00 97.19 296 SER A C 1
ATOM 2295 O O . SER A 1 296 ? 25.644 -0.570 -24.203 1.00 97.19 296 SER A O 1
ATOM 2297 N N . CYS A 1 297 ? 25.840 1.495 -25.069 1.00 97.81 297 CYS A N 1
ATOM 2298 C CA . CYS A 1 297 ? 25.767 1.067 -26.467 1.00 97.81 297 CYS A CA 1
ATOM 2299 C C . CYS A 1 297 ? 27.154 0.777 -27.052 1.00 97.81 297 CYS A C 1
ATOM 2301 O O . CYS A 1 297 ? 28.172 1.266 -26.558 1.00 97.81 297 CYS A O 1
ATOM 2303 N N . ILE A 1 298 ? 27.185 -0.042 -28.100 1.00 97.19 298 ILE A N 1
ATOM 2304 C CA . ILE A 1 298 ? 28.398 -0.417 -28.826 1.00 97.19 298 ILE A CA 1
ATOM 2305 C C . ILE A 1 298 ? 28.628 0.617 -29.926 1.00 97.19 298 ILE A C 1
ATOM 2307 O O . ILE A 1 298 ? 27.715 0.920 -30.689 1.00 97.19 298 ILE A O 1
ATOM 2311 N N . SER A 1 299 ? 29.839 1.167 -30.013 1.00 95.44 299 SER A N 1
ATOM 2312 C CA . SER A 1 299 ? 30.208 2.082 -31.100 1.00 95.44 299 SER A CA 1
ATOM 2313 C C . SER A 1 299 ? 30.275 1.342 -32.436 1.00 95.44 299 SER A C 1
ATOM 2315 O O . SER A 1 299 ? 30.801 0.231 -32.495 1.00 95.44 299 SER A O 1
ATOM 2317 N N . CYS A 1 300 ? 29.791 1.972 -33.507 1.00 91.81 300 CYS A N 1
ATOM 2318 C CA . CYS A 1 300 ? 29.977 1.476 -34.870 1.00 91.81 300 CYS A CA 1
ATOM 2319 C C . CYS A 1 300 ? 31.464 1.397 -35.267 1.00 91.81 300 CYS A C 1
ATOM 2321 O O . CYS A 1 300 ? 31.847 0.517 -36.035 1.00 91.81 300 CYS A O 1
ATOM 2323 N N . GLY A 1 301 ? 32.305 2.272 -34.697 1.00 87.12 301 GLY A N 1
ATOM 2324 C CA . GLY A 1 301 ? 33.733 2.365 -35.010 1.00 87.12 301 GLY A CA 1
ATOM 2325 C C . GLY A 1 301 ? 34.026 2.957 -36.396 1.00 87.12 301 GLY A C 1
ATOM 2326 O O . GLY A 1 301 ? 33.139 3.075 -37.234 1.00 87.12 301 GLY A O 1
ATOM 2327 N N . MET A 1 302 ? 35.290 3.338 -36.622 1.00 83.31 302 MET A N 1
ATOM 2328 C CA . MET A 1 302 ? 35.837 3.715 -37.941 1.00 83.31 302 MET A CA 1
ATOM 2329 C C . MET A 1 302 ? 35.019 4.782 -38.707 1.00 83.31 302 MET A C 1
ATOM 2331 O O . MET A 1 302 ? 34.772 4.650 -39.905 1.00 83.31 302 MET A O 1
ATOM 2335 N N . ASP A 1 303 ? 34.586 5.826 -37.990 1.00 84.62 303 ASP A N 1
ATOM 2336 C CA . ASP A 1 303 ? 33.784 6.959 -38.490 1.00 84.62 303 ASP A CA 1
ATOM 2337 C C . ASP A 1 303 ? 32.435 6.580 -39.131 1.00 84.62 303 ASP A C 1
ATOM 2339 O O . ASP A 1 303 ? 31.804 7.390 -39.814 1.00 84.62 303 ASP A O 1
ATOM 2343 N N . MET A 1 304 ? 31.954 5.358 -38.882 1.00 88.88 304 MET A N 1
ATOM 2344 C CA . MET A 1 304 ? 30.609 4.940 -39.260 1.00 88.88 304 MET A CA 1
ATOM 2345 C C . MET A 1 304 ? 29.567 5.511 -38.300 1.00 88.88 304 MET A C 1
ATOM 2347 O O . MET A 1 304 ? 29.760 5.580 -37.083 1.00 88.88 304 MET A O 1
ATOM 2351 N N . GLU A 1 305 ? 28.410 5.850 -38.855 1.00 90.75 305 GLU A N 1
ATOM 2352 C CA . GLU A 1 305 ? 27.253 6.334 -38.123 1.00 90.75 305 GLU A CA 1
ATOM 2353 C C . GLU A 1 305 ? 25.989 5.534 -38.463 1.00 90.75 305 GLU A C 1
ATOM 2355 O O . GLU A 1 305 ? 25.913 4.829 -39.467 1.00 90.75 305 GLU A O 1
ATOM 2360 N N . THR A 1 306 ? 24.981 5.617 -37.601 1.00 92.44 306 THR A N 1
ATOM 2361 C CA . THR A 1 306 ? 23.645 5.070 -37.874 1.00 92.44 306 THR A CA 1
ATOM 2362 C C . THR A 1 306 ? 22.772 6.167 -38.467 1.00 92.44 306 THR A C 1
ATOM 2364 O O . THR A 1 306 ? 23.038 7.348 -38.257 1.00 92.44 306 THR A O 1
ATOM 2367 N N . GLU A 1 307 ? 21.722 5.810 -39.204 1.00 88.00 307 GLU A N 1
ATOM 2368 C CA . GLU A 1 307 ? 20.780 6.801 -39.748 1.00 88.00 307 GLU A CA 1
ATOM 2369 C C . GLU A 1 307 ? 20.093 7.598 -38.636 1.00 88.00 307 GLU A C 1
ATOM 2371 O O . GLU A 1 307 ? 20.129 8.828 -38.615 1.00 88.00 307 GLU A O 1
ATOM 2376 N N . GLU A 1 308 ? 19.544 6.868 -37.666 1.00 91.00 308 GLU A N 1
ATOM 2377 C CA . GLU A 1 308 ? 18.856 7.411 -36.505 1.00 91.00 308 GLU A CA 1
ATOM 2378 C C . GLU A 1 308 ? 19.428 6.845 -35.196 1.00 91.00 308 GLU A C 1
ATOM 2380 O O . GLU A 1 308 ? 20.238 5.913 -35.168 1.00 91.00 308 GLU A O 1
ATOM 2385 N N . SER A 1 309 ? 18.997 7.429 -34.077 1.00 95.75 309 SER A N 1
ATOM 2386 C CA . SER A 1 309 ? 19.221 6.866 -32.745 1.00 95.75 309 SER A CA 1
ATOM 2387 C C . SER A 1 309 ? 18.409 5.584 -32.537 1.00 95.75 309 SER A C 1
ATOM 2389 O O . SER A 1 309 ? 17.247 5.521 -32.936 1.00 95.75 309 SER A O 1
ATOM 2391 N N . GLY A 1 310 ? 18.950 4.638 -31.776 1.00 96.12 310 GLY A N 1
ATOM 2392 C CA . GLY A 1 310 ? 18.259 3.405 -31.401 1.00 96.12 310 GLY A CA 1
ATOM 2393 C C . GLY A 1 310 ? 18.577 2.205 -32.288 1.00 96.12 310 GLY A C 1
ATOM 2394 O O . GLY A 1 310 ? 17.788 1.264 -32.307 1.00 96.12 310 GLY A O 1
ATOM 2395 N N . ALA A 1 311 ? 19.710 2.233 -32.994 1.00 96.75 311 ALA A N 1
ATOM 2396 C CA . ALA A 1 311 ? 20.142 1.129 -33.840 1.00 96.75 311 ALA A CA 1
ATOM 2397 C C . ALA A 1 311 ? 20.312 -0.168 -33.038 1.00 96.75 311 ALA A C 1
ATOM 2399 O O . ALA A 1 311 ? 20.849 -0.176 -31.924 1.00 96.75 311 ALA A O 1
ATOM 2400 N N . GLN A 1 312 ? 19.854 -1.277 -33.604 1.00 96.75 312 GLN A N 1
ATOM 2401 C CA . GLN A 1 312 ? 19.791 -2.570 -32.928 1.00 96.75 312 GLN A CA 1
ATOM 2402 C C . GLN A 1 312 ? 20.922 -3.497 -33.371 1.00 96.75 312 GLN A C 1
ATOM 2404 O O . GLN A 1 312 ? 21.332 -4.366 -32.609 1.00 96.75 312 GLN A O 1
ATOM 2409 N N . ALA A 1 313 ? 21.479 -3.304 -34.564 1.00 94.88 313 ALA A N 1
ATOM 2410 C CA . ALA A 1 313 ? 22.514 -4.176 -35.106 1.00 94.88 313 ALA A CA 1
ATOM 2411 C C . ALA A 1 313 ? 23.680 -3.410 -35.741 1.00 94.88 313 ALA A C 1
ATOM 2413 O O . ALA A 1 313 ? 23.533 -2.289 -36.217 1.00 94.88 313 ALA A O 1
ATOM 2414 N N . LEU A 1 314 ? 24.837 -4.078 -35.828 1.00 91.75 314 LEU A N 1
ATOM 2415 C CA . LEU A 1 314 ? 26.020 -3.567 -36.531 1.00 91.75 314 LEU A CA 1
ATOM 2416 C C . LEU A 1 314 ? 25.737 -3.285 -38.016 1.00 91.75 314 LEU A C 1
ATOM 2418 O O . LEU A 1 314 ? 26.340 -2.393 -38.595 1.00 91.75 314 LEU A O 1
ATOM 2422 N N . ALA A 1 315 ? 24.805 -4.019 -38.631 1.00 89.56 315 ALA A N 1
ATOM 2423 C CA . ALA A 1 315 ? 24.420 -3.824 -40.030 1.00 89.56 315 ALA A CA 1
ATOM 2424 C C . ALA A 1 315 ? 23.784 -2.446 -40.309 1.00 89.56 315 ALA A C 1
ATOM 2426 O O . ALA A 1 315 ? 23.700 -2.038 -41.462 1.00 89.56 315 ALA A O 1
ATOM 2427 N N . GLU A 1 316 ? 23.344 -1.730 -39.271 1.00 91.88 316 GLU A N 1
ATOM 2428 C CA . GLU A 1 316 ? 22.804 -0.370 -39.379 1.00 91.88 316 GLU A CA 1
ATOM 2429 C C . GLU A 1 316 ? 23.901 0.711 -39.336 1.00 91.88 316 GLU A C 1
ATOM 2431 O O . GLU A 1 316 ? 23.614 1.890 -39.547 1.00 91.88 316 GLU A O 1
ATOM 2436 N N . CYS A 1 317 ? 25.155 0.325 -39.072 1.00 91.69 317 CYS A N 1
ATOM 2437 C CA . CYS A 1 317 ? 26.317 1.203 -39.138 1.00 91.69 317 CYS A CA 1
ATOM 2438 C C . CYS A 1 317 ? 26.759 1.384 -40.595 1.00 91.69 317 CYS A C 1
ATOM 2440 O O . CYS A 1 317 ? 27.080 0.417 -41.288 1.00 91.69 317 CYS A O 1
ATOM 2442 N N . ARG A 1 318 ? 26.797 2.633 -41.060 1.00 90.62 318 ARG A N 1
ATOM 2443 C CA . ARG A 1 318 ? 27.141 3.002 -42.436 1.00 90.62 318 ARG A CA 1
ATOM 2444 C C . ARG A 1 318 ? 27.960 4.287 -42.482 1.00 90.62 318 ARG A C 1
ATOM 2446 O O . ARG A 1 318 ? 27.967 5.058 -41.528 1.00 90.62 318 ARG A O 1
ATOM 2453 N N . CYS A 1 319 ? 28.645 4.547 -43.591 1.00 88.81 319 CYS A N 1
ATOM 2454 C CA . CYS A 1 319 ? 29.303 5.839 -43.764 1.00 88.81 319 CYS A CA 1
ATOM 2455 C C . CYS A 1 319 ? 28.273 6.958 -43.961 1.00 88.81 319 CYS A C 1
ATOM 2457 O O . CYS A 1 319 ? 27.233 6.746 -44.592 1.00 88.81 319 CYS A O 1
ATOM 2459 N N . ALA A 1 320 ? 28.582 8.141 -43.423 1.00 86.50 320 ALA A N 1
ATOM 2460 C CA . ALA A 1 320 ? 27.798 9.356 -43.630 1.00 86.50 320 ALA A CA 1
ATOM 2461 C C . ALA A 1 320 ? 27.679 9.705 -45.126 1.00 86.50 320 ALA A C 1
ATOM 2463 O O . ALA A 1 320 ? 28.489 9.272 -45.952 1.00 86.50 320 ALA A O 1
ATOM 2464 N N . GLU A 1 321 ? 26.680 10.513 -45.483 1.00 84.69 321 GLU A N 1
ATOM 2465 C CA . GLU A 1 321 ? 26.530 10.997 -46.857 1.00 84.69 321 GLU A CA 1
ATOM 2466 C C . GLU A 1 321 ? 27.777 11.774 -47.305 1.00 84.69 321 GLU A C 1
ATOM 2468 O O . GLU A 1 321 ? 28.332 12.576 -46.554 1.00 84.69 321 GLU A O 1
ATOM 2473 N N . GLY A 1 322 ? 28.238 11.517 -48.532 1.00 84.88 322 GLY A N 1
ATOM 2474 C CA . GLY A 1 322 ? 29.492 12.090 -49.024 1.00 84.88 322 GLY A CA 1
ATOM 2475 C C . GLY A 1 322 ? 30.750 11.334 -48.586 1.00 84.88 322 GLY A C 1
ATOM 2476 O O . GLY A 1 322 ? 31.848 11.808 -48.875 1.00 84.88 322 GLY A O 1
ATOM 2477 N N . SER A 1 323 ? 30.609 10.153 -47.978 1.00 87.06 323 SER A N 1
ATOM 2478 C CA . SER A 1 323 ? 31.700 9.215 -47.693 1.00 87.06 323 SER A CA 1
ATOM 2479 C C . SER A 1 323 ? 31.341 7.795 -48.145 1.00 87.06 323 SER A C 1
ATOM 2481 O O . SER A 1 323 ? 30.170 7.467 -48.323 1.00 87.06 323 SER A O 1
ATOM 2483 N N . PHE A 1 324 ? 32.346 6.942 -48.339 1.00 85.25 324 PHE A N 1
ATOM 2484 C CA . PHE A 1 324 ? 32.173 5.530 -48.705 1.00 85.25 324 PHE A CA 1
ATOM 2485 C C . PHE A 1 324 ? 33.073 4.632 -47.846 1.00 85.25 324 PHE A C 1
ATOM 2487 O O . PHE A 1 324 ? 34.109 5.081 -47.349 1.00 85.25 324 PHE A O 1
ATOM 2494 N N . LEU A 1 325 ? 32.688 3.365 -47.667 1.00 83.69 325 LEU A N 1
ATOM 2495 C CA . LEU A 1 325 ? 33.460 2.417 -46.863 1.00 83.69 325 LEU A CA 1
ATOM 2496 C C . LEU A 1 325 ? 34.625 1.828 -47.670 1.00 83.69 325 LEU A C 1
ATOM 2498 O O . LEU A 1 325 ? 34.424 1.229 -48.728 1.00 83.69 325 LEU A O 1
ATOM 2502 N N . CYS A 1 326 ? 35.836 1.925 -47.125 1.00 81.00 326 CYS A N 1
ATOM 2503 C CA . CYS A 1 326 ? 37.044 1.322 -47.674 1.00 81.00 326 CYS A CA 1
ATOM 2504 C C . CYS A 1 326 ? 37.884 0.669 -46.577 1.00 81.00 326 CYS A C 1
ATOM 2506 O O . CYS A 1 326 ? 38.260 1.338 -45.620 1.00 81.00 326 CYS A O 1
ATOM 2508 N N . ASN A 1 327 ? 38.234 -0.614 -46.728 1.00 79.75 327 ASN A N 1
ATOM 2509 C CA . ASN A 1 327 ? 39.120 -1.332 -45.797 1.00 79.75 327 ASN A CA 1
ATOM 2510 C C . ASN A 1 327 ? 38.750 -1.137 -44.306 1.00 79.75 327 ASN A C 1
ATOM 2512 O O . ASN A 1 327 ? 39.618 -1.098 -43.440 1.00 79.75 327 ASN A O 1
ATOM 2516 N N . GLY A 1 328 ? 37.450 -1.004 -44.014 1.00 78.38 328 GLY A N 1
ATOM 2517 C CA . GLY A 1 328 ? 36.920 -0.767 -42.670 1.00 78.38 328 GLY A CA 1
ATOM 2518 C C . GLY A 1 328 ? 36.693 0.704 -42.300 1.00 78.38 328 GLY A C 1
ATOM 2519 O O . GLY A 1 328 ? 35.902 0.949 -41.403 1.00 78.38 328 GLY A O 1
ATOM 2520 N N . SER A 1 329 ? 37.267 1.676 -43.008 1.00 84.50 329 SER A N 1
ATOM 2521 C CA . SER A 1 329 ? 37.162 3.105 -42.673 1.00 84.50 329 SER A CA 1
ATOM 2522 C C . SER A 1 329 ? 36.327 3.898 -43.674 1.00 84.50 329 SER A C 1
ATOM 2524 O O . SER A 1 329 ? 36.361 3.637 -44.878 1.00 84.50 329 SER A O 1
ATOM 2526 N N . CYS A 1 330 ? 35.600 4.902 -43.185 1.00 88.31 330 CYS A N 1
ATOM 2527 C CA . CYS A 1 330 ? 34.872 5.832 -44.042 1.00 88.31 330 CYS A CA 1
ATOM 2528 C C . CYS A 1 330 ? 35.816 6.883 -44.641 1.00 88.31 330 CYS A C 1
ATOM 2530 O O . CYS A 1 330 ? 36.410 7.682 -43.921 1.00 88.31 330 CYS A O 1
ATOM 2532 N N . LEU A 1 331 ? 35.938 6.896 -45.969 1.00 86.25 331 LEU A N 1
ATOM 2533 C CA . LEU A 1 331 ? 36.754 7.861 -46.708 1.00 86.25 331 LEU A CA 1
ATOM 2534 C C . LEU A 1 331 ? 35.871 8.899 -47.417 1.00 86.25 331 LEU A C 1
ATOM 2536 O O . LEU A 1 331 ? 34.776 8.552 -47.870 1.00 86.25 331 LEU A O 1
ATOM 2540 N N . PRO A 1 332 ? 36.334 10.159 -47.552 1.00 88.06 332 PRO A N 1
ATOM 2541 C CA . PRO A 1 332 ? 35.578 11.207 -48.230 1.00 88.06 332 PRO A CA 1
ATOM 2542 C C . PRO A 1 332 ? 35.383 10.881 -49.714 1.00 88.06 332 PRO A C 1
ATOM 2544 O O . PRO A 1 332 ? 36.274 10.340 -50.371 1.00 88.06 332 PRO A O 1
ATOM 2547 N N . CYS A 1 333 ? 34.224 11.248 -50.260 1.00 88.00 333 CYS A N 1
ATOM 2548 C CA . CYS A 1 333 ? 33.887 10.974 -51.651 1.00 88.00 333 CYS A CA 1
ATOM 2549 C C . CYS A 1 333 ? 34.824 11.730 -52.615 1.00 88.00 333 CYS A C 1
ATOM 2551 O O . CYS A 1 333 ? 34.920 12.962 -52.537 1.00 88.00 333 CYS A O 1
ATOM 2553 N N . PRO A 1 334 ? 35.491 11.038 -53.558 1.00 87.94 334 PRO A N 1
ATOM 2554 C CA . PRO A 1 334 ? 36.286 11.690 -54.590 1.00 87.94 334 PRO A CA 1
ATOM 2555 C C . PRO A 1 334 ? 35.426 12.613 -55.463 1.00 87.94 334 PRO A C 1
ATOM 2557 O O . PRO A 1 334 ? 34.290 12.289 -55.815 1.00 87.94 334 PRO A O 1
ATOM 2560 N N . LYS A 1 335 ? 35.980 13.766 -55.857 1.00 87.69 335 LYS A N 1
ATOM 2561 C CA . LYS A 1 335 ? 35.295 14.705 -56.762 1.00 87.69 335 LYS A CA 1
ATOM 2562 C C . LYS A 1 335 ? 34.949 14.018 -58.087 1.00 87.69 335 LYS A C 1
ATOM 2564 O O . LYS A 1 335 ? 35.790 13.327 -58.649 1.00 87.69 335 LYS A O 1
ATOM 2569 N N . GLY A 1 336 ? 33.739 14.255 -58.598 1.00 84.06 336 GLY A N 1
ATOM 2570 C CA . GLY A 1 336 ? 33.226 13.628 -59.824 1.00 84.06 336 GLY A CA 1
ATOM 2571 C C . GLY A 1 336 ? 32.542 12.273 -59.606 1.00 84.06 336 GLY A C 1
ATOM 2572 O O . GLY A 1 336 ? 32.041 11.678 -60.559 1.00 84.06 336 GLY A O 1
ATOM 2573 N N . LEU A 1 337 ? 32.477 11.792 -58.360 1.00 87.94 337 LEU A N 1
ATOM 2574 C CA . LEU A 1 337 ? 31.690 10.627 -57.959 1.00 87.94 337 LEU A CA 1
ATOM 2575 C C . LEU A 1 337 ? 30.566 11.043 -56.999 1.00 87.94 337 LEU A C 1
ATOM 2577 O O . LEU A 1 337 ? 30.605 12.098 -56.368 1.00 87.94 337 LEU A O 1
ATOM 2581 N N . ARG A 1 338 ? 29.531 10.209 -56.909 1.00 87.94 338 ARG A N 1
ATOM 2582 C CA . ARG A 1 338 ? 28.406 10.339 -55.982 1.00 87.94 338 ARG A CA 1
ATOM 2583 C C . ARG A 1 338 ? 28.461 9.185 -54.992 1.00 87.94 338 ARG A C 1
ATOM 2585 O O . ARG A 1 338 ? 28.298 8.041 -55.390 1.00 87.94 338 ARG A O 1
ATOM 2592 N N . CYS A 1 339 ? 28.628 9.484 -53.712 1.00 87.06 339 CYS A N 1
ATOM 2593 C CA . CYS A 1 339 ? 28.610 8.482 -52.653 1.00 87.06 339 CYS A CA 1
ATOM 2594 C C . CYS A 1 339 ? 27.270 8.573 -51.911 1.00 87.06 339 CYS A C 1
ATOM 2596 O O . CYS A 1 339 ? 27.122 9.468 -51.071 1.00 87.06 339 CYS A O 1
ATOM 2598 N N . PRO A 1 340 ? 26.267 7.733 -52.244 1.00 74.50 340 PRO A N 1
ATOM 2599 C CA . PRO A 1 340 ? 25.114 7.584 -51.366 1.00 74.50 340 PRO A CA 1
ATOM 2600 C C . PRO A 1 340 ? 25.625 7.046 -50.022 1.00 74.50 340 PRO A C 1
ATOM 2602 O O . PRO A 1 340 ? 26.466 6.149 -50.013 1.00 74.50 340 PRO A O 1
ATOM 2605 N N . ALA A 1 341 ? 25.178 7.625 -48.903 1.00 71.25 341 ALA A N 1
ATOM 2606 C CA . ALA A 1 341 ? 25.512 7.129 -47.564 1.00 71.25 341 ALA A CA 1
ATOM 2607 C C . ALA A 1 341 ? 25.369 5.596 -47.518 1.00 71.25 341 ALA A C 1
ATOM 2609 O O . ALA A 1 341 ? 24.385 5.070 -48.042 1.00 71.25 341 ALA A O 1
ATOM 2610 N N . GLY A 1 342 ? 26.317 4.860 -46.931 1.00 73.12 342 GLY A N 1
ATOM 2611 C CA . GLY A 1 342 ? 26.240 3.400 -47.016 1.00 73.12 342 GLY A CA 1
ATOM 2612 C C . GLY A 1 342 ? 27.546 2.624 -46.929 1.00 73.12 342 GLY A C 1
ATOM 2613 O O . GLY A 1 342 ? 28.611 3.145 -46.603 1.00 73.12 342 GLY A O 1
ATOM 2614 N N . LEU A 1 343 ? 27.405 1.337 -47.250 1.00 71.06 343 LEU A N 1
ATOM 2615 C CA . LEU A 1 343 ? 28.477 0.363 -47.481 1.00 71.06 343 LEU A CA 1
ATOM 2616 C C . LEU A 1 343 ? 28.742 0.161 -48.989 1.00 71.06 343 LEU A C 1
ATOM 2618 O O . LEU A 1 343 ? 29.527 -0.705 -49.376 1.00 71.06 343 LEU A O 1
ATOM 2622 N N . GLU A 1 344 ? 28.044 0.911 -49.847 1.00 74.69 344 GLU A N 1
ATOM 2623 C CA . GLU A 1 344 ? 28.151 0.804 -51.301 1.00 74.69 344 GLU A CA 1
ATOM 2624 C C . GLU A 1 344 ? 29.352 1.585 -51.841 1.00 74.69 344 GLU A C 1
ATOM 2626 O O . GLU A 1 344 ? 29.874 2.508 -51.212 1.00 74.69 344 GLU A O 1
ATOM 2631 N N . LEU A 1 345 ? 29.800 1.202 -53.037 1.00 76.31 345 LEU A N 1
ATOM 2632 C CA . LEU A 1 345 ? 30.857 1.927 -53.730 1.00 76.31 345 LEU A CA 1
ATOM 2633 C C . LEU A 1 345 ? 30.346 3.275 -54.261 1.00 76.31 345 LEU A C 1
ATOM 2635 O O . LEU A 1 345 ? 29.160 3.401 -54.578 1.00 76.31 345 LEU A O 1
ATOM 2639 N N . PRO A 1 346 ? 31.243 4.263 -54.435 1.00 85.50 346 PRO A N 1
ATOM 2640 C CA . PRO A 1 346 ? 30.917 5.493 -55.143 1.00 85.50 346 PRO A CA 1
ATOM 2641 C C . PRO A 1 346 ? 30.322 5.205 -56.527 1.00 85.50 346 PRO A C 1
ATOM 2643 O O . PRO A 1 346 ? 30.748 4.286 -57.223 1.00 85.50 346 PRO A O 1
ATOM 2646 N N . GLN A 1 347 ? 29.358 6.019 -56.942 1.00 86.75 347 GLN A N 1
ATOM 2647 C CA . GLN A 1 347 ? 28.719 5.975 -58.255 1.00 86.75 347 GLN A CA 1
ATOM 2648 C C . GLN A 1 347 ? 29.313 7.049 -59.171 1.00 86.75 347 GLN A C 1
ATOM 2650 O O . GLN A 1 347 ? 29.688 8.133 -58.723 1.00 86.75 347 GLN A O 1
ATOM 2655 N N . GLN A 1 348 ? 29.384 6.780 -60.470 1.00 87.38 348 GLN A N 1
ATOM 2656 C CA . GLN A 1 348 ? 29.954 7.706 -61.447 1.00 87.38 348 GLN A CA 1
ATOM 2657 C C . GLN A 1 348 ? 28.954 8.830 -61.761 1.00 87.38 348 GLN A C 1
ATOM 2659 O O . GLN A 1 348 ? 27.823 8.548 -62.160 1.00 87.38 348 GLN A O 1
ATOM 2664 N N . GLN A 1 349 ? 29.346 10.101 -61.595 1.00 89.62 349 GLN A N 1
ATOM 2665 C CA . GLN A 1 349 ? 28.493 11.238 -61.970 1.00 89.62 349 GLN A CA 1
ATOM 2666 C C . GLN A 1 349 ? 28.546 11.520 -63.481 1.00 89.62 349 GLN A C 1
ATOM 2668 O O . GLN A 1 349 ? 29.546 11.202 -64.133 1.00 89.62 349 GLN A O 1
ATOM 2673 N N . PRO A 1 350 ? 27.506 12.162 -64.050 1.00 88.94 350 PRO A N 1
ATOM 2674 C CA . PRO A 1 350 ? 27.545 12.622 -65.432 1.00 88.94 350 PRO A CA 1
ATOM 2675 C C . PRO A 1 350 ? 28.758 13.527 -65.705 1.00 88.94 350 PRO A C 1
ATOM 2677 O O . PRO A 1 350 ? 29.042 14.443 -64.937 1.00 88.94 350 PRO A O 1
ATOM 2680 N N . GLY A 1 351 ? 29.463 13.287 -66.811 1.00 87.94 351 GLY A N 1
ATOM 2681 C CA . GLY A 1 351 ? 30.666 14.026 -67.213 1.00 87.94 351 GLY A CA 1
ATOM 2682 C C . GLY A 1 351 ? 31.978 13.526 -66.603 1.00 87.94 351 GLY A C 1
ATOM 2683 O O . GLY A 1 351 ? 33.033 14.047 -66.962 1.00 87.94 351 GLY A O 1
ATOM 2684 N N . TYR A 1 352 ? 31.943 12.506 -65.744 1.00 90.56 352 TYR A N 1
ATOM 2685 C CA . TYR A 1 352 ? 33.129 11.903 -65.136 1.00 90.56 352 TYR A CA 1
ATOM 2686 C C . TYR A 1 352 ? 33.203 10.410 -65.444 1.00 90.56 352 TYR A C 1
ATOM 2688 O O . TYR A 1 352 ? 32.177 9.775 -65.671 1.00 90.56 352 TYR A O 1
ATOM 2696 N N . TRP A 1 353 ? 34.410 9.848 -65.446 1.00 89.62 353 TRP A N 1
ATOM 2697 C CA . TRP A 1 353 ? 34.691 8.422 -65.618 1.00 89.62 353 TRP A CA 1
ATOM 2698 C C . TRP A 1 353 ? 35.764 7.967 -64.641 1.00 89.62 353 TRP A C 1
ATOM 2700 O O . TRP A 1 353 ? 36.712 8.698 -64.364 1.00 89.62 353 TRP A O 1
ATOM 2710 N N . THR A 1 354 ? 35.632 6.752 -64.125 1.00 88.50 354 THR A N 1
ATOM 2711 C CA . THR A 1 354 ? 36.649 6.123 -63.279 1.00 88.50 354 THR A CA 1
ATOM 2712 C C . THR A 1 354 ? 36.747 4.637 -63.628 1.00 88.50 354 THR A C 1
ATOM 2714 O O . THR A 1 354 ? 35.731 4.085 -64.057 1.00 88.50 354 THR A O 1
ATOM 2717 N N . PRO A 1 355 ? 37.925 3.994 -63.500 1.00 85.69 355 PRO A N 1
ATOM 2718 C CA . PRO A 1 355 ? 38.095 2.572 -63.781 1.00 85.69 355 PRO A CA 1
ATOM 2719 C C . PRO A 1 355 ? 37.134 1.677 -62.996 1.00 85.69 355 PRO A C 1
ATOM 2721 O O . PRO A 1 355 ? 36.569 2.065 -61.970 1.00 85.69 355 PRO A O 1
ATOM 2724 N N . SER A 1 356 ? 36.961 0.449 -63.478 1.00 79.06 356 SER A N 1
ATOM 2725 C CA . SER A 1 356 ? 36.112 -0.532 -62.809 1.00 79.06 356 SER A CA 1
ATOM 2726 C C . SER A 1 356 ? 36.711 -0.966 -61.465 1.00 79.06 356 SER A C 1
ATOM 2728 O O . SER A 1 356 ? 37.915 -0.862 -61.228 1.00 79.06 356 SER A O 1
ATOM 2730 N N . ARG A 1 357 ? 35.882 -1.528 -60.574 1.00 71.69 357 ARG A N 1
ATOM 2731 C CA . ARG A 1 357 ? 36.331 -2.024 -59.257 1.00 71.69 357 ARG A CA 1
ATOM 2732 C C . ARG A 1 357 ? 37.511 -3.003 -59.351 1.00 71.69 357 ARG A C 1
ATOM 2734 O O . ARG A 1 357 ? 38.356 -3.004 -58.468 1.00 71.69 357 ARG A O 1
ATOM 2741 N N . ALA A 1 358 ? 37.561 -3.830 -60.395 1.00 68.69 358 ALA A N 1
ATOM 2742 C CA . ALA A 1 358 ? 38.620 -4.823 -60.585 1.00 68.69 358 ALA A CA 1
ATOM 2743 C C . ALA A 1 358 ? 39.997 -4.194 -60.870 1.00 68.69 358 ALA A C 1
ATOM 2745 O O . ALA A 1 358 ? 41.020 -4.834 -60.655 1.00 68.69 358 ALA A O 1
ATOM 2746 N N . GLU A 1 359 ? 40.016 -2.943 -61.331 1.00 66.31 359 GLU A N 1
ATOM 2747 C CA . GLU A 1 359 ? 41.221 -2.192 -61.694 1.00 66.31 359 GLU A CA 1
ATOM 2748 C C . GLU A 1 359 ? 41.666 -1.238 -60.571 1.00 66.31 359 GLU A C 1
ATOM 2750 O O . GLU A 1 359 ? 42.731 -0.627 -60.652 1.00 66.31 359 GLU A O 1
ATOM 2755 N N . LEU A 1 360 ? 40.863 -1.117 -59.508 1.00 67.44 360 LEU A N 1
ATOM 2756 C CA . LEU A 1 360 ? 41.113 -0.261 -58.354 1.00 67.44 360 LEU A CA 1
ATOM 2757 C C . LEU A 1 360 ? 41.720 -1.091 -57.214 1.00 67.44 360 LEU A C 1
ATOM 2759 O O . LEU A 1 360 ? 41.005 -1.718 -56.433 1.00 67.44 360 LEU A O 1
ATOM 2763 N N . ALA A 1 361 ? 43.047 -1.074 -57.088 1.00 60.72 361 ALA A N 1
ATOM 2764 C CA . ALA A 1 361 ? 43.714 -1.528 -55.872 1.00 60.72 361 ALA A CA 1
ATOM 2765 C C . ALA A 1 361 ? 43.646 -0.399 -54.829 1.00 60.72 361 ALA A C 1
ATOM 2767 O O . ALA A 1 361 ? 44.099 0.713 -55.090 1.00 60.72 361 ALA A O 1
ATOM 2768 N N . ASP A 1 362 ? 43.089 -0.680 -53.651 1.00 70.00 362 ASP A N 1
ATOM 2769 C CA . ASP A 1 362 ? 43.226 0.171 -52.456 1.00 70.00 362 ASP A CA 1
ATOM 2770 C C . ASP A 1 362 ? 42.365 1.454 -52.395 1.00 70.00 362 ASP A C 1
ATOM 2772 O O . ASP A 1 362 ? 42.763 2.467 -51.826 1.00 70.00 362 ASP A O 1
ATOM 2776 N N . CYS A 1 363 ? 41.156 1.427 -52.976 1.00 74.31 363 CYS A N 1
ATOM 2777 C CA . CYS A 1 363 ? 40.173 2.529 -52.905 1.00 74.31 363 CYS A CA 1
ATOM 2778 C C . CYS A 1 363 ? 40.670 3.893 -53.419 1.00 74.31 363 CYS A C 1
ATOM 2780 O O . CYS A 1 363 ? 40.089 4.937 -53.111 1.00 74.31 363 CYS A O 1
ATOM 2782 N N . SER A 1 364 ? 41.731 3.883 -54.223 1.00 77.38 364 SER A N 1
ATOM 2783 C CA . SER A 1 364 ? 42.274 5.057 -54.893 1.00 77.38 364 SER A CA 1
ATOM 2784 C C . SER A 1 364 ? 41.579 5.244 -56.239 1.00 77.38 364 SER A C 1
ATOM 2786 O O . SER A 1 364 ? 41.942 4.623 -57.238 1.00 77.38 364 SER A O 1
ATOM 2788 N N . PHE A 1 365 ? 40.538 6.077 -56.266 1.00 80.38 365 PHE A N 1
ATOM 2789 C CA . PHE A 1 365 ? 39.772 6.343 -57.482 1.00 80.38 365 PHE A CA 1
ATOM 2790 C C . PHE A 1 365 ? 40.529 7.297 -58.405 1.00 80.38 365 PHE A C 1
ATOM 2792 O O . PHE A 1 365 ? 40.707 8.476 -58.097 1.00 80.38 365 PHE A O 1
ATOM 2799 N N . GLN A 1 366 ? 40.919 6.810 -59.582 1.00 84.69 366 GLN A N 1
ATOM 2800 C CA . GLN A 1 366 ? 41.361 7.673 -60.676 1.00 84.69 366 GLN A CA 1
ATOM 2801 C C . GLN A 1 366 ? 40.122 8.232 -61.379 1.00 84.69 366 GLN A C 1
ATOM 2803 O O . GLN A 1 366 ? 39.476 7.526 -62.151 1.00 84.69 366 GLN A O 1
ATOM 2808 N N . VAL A 1 367 ? 39.748 9.475 -61.075 1.00 88.50 367 VAL A N 1
ATOM 2809 C CA . VAL A 1 367 ? 38.583 10.131 -61.687 1.00 88.50 367 VAL A CA 1
ATOM 2810 C C . VAL A 1 367 ? 39.041 11.044 -62.819 1.00 88.50 367 VAL A C 1
ATOM 2812 O O . VAL A 1 367 ? 39.825 11.968 -62.610 1.00 88.50 367 VAL A O 1
ATOM 2815 N N . LEU A 1 368 ? 38.539 10.789 -64.024 1.00 89.44 368 LEU A N 1
ATOM 2816 C CA . LEU A 1 368 ? 38.800 11.563 -65.233 1.00 89.44 368 LEU A CA 1
ATOM 2817 C C . LEU A 1 368 ? 37.543 12.326 -65.648 1.00 89.44 368 LEU A C 1
ATOM 2819 O O . LEU A 1 368 ? 36.431 11.811 -65.551 1.00 89.44 368 LEU A O 1
ATOM 2823 N N . GLN A 1 369 ? 37.718 13.548 -66.144 1.00 89.00 369 GLN A N 1
ATOM 2824 C CA . GLN A 1 369 ? 36.632 14.319 -66.740 1.00 89.00 369 GLN A CA 1
ATOM 2825 C C . GLN A 1 369 ? 36.487 13.935 -68.216 1.00 89.00 369 GLN A C 1
ATOM 2827 O O . GLN A 1 369 ? 37.457 13.966 -68.974 1.00 89.00 369 GLN A O 1
ATOM 2832 N N . CYS A 1 370 ? 35.277 13.569 -68.624 1.00 86.19 370 CYS A N 1
ATOM 2833 C CA . CYS A 1 370 ? 34.966 13.255 -70.013 1.00 86.19 370 CYS A CA 1
ATOM 2834 C C . CYS A 1 370 ? 34.790 14.540 -70.826 1.00 86.19 370 CYS A C 1
ATOM 2836 O O . CYS A 1 370 ? 34.515 15.610 -70.279 1.00 86.19 370 CYS A O 1
ATOM 2838 N N . ARG A 1 371 ? 34.915 14.444 -72.154 1.00 83.19 371 ARG A N 1
ATOM 2839 C CA . ARG A 1 371 ? 34.795 15.616 -73.034 1.00 83.19 371 ARG A CA 1
ATOM 2840 C C . ARG A 1 371 ? 33.407 16.253 -72.959 1.00 83.19 371 ARG A C 1
ATOM 2842 O O . ARG A 1 371 ? 33.286 17.468 -73.089 1.00 83.19 371 ARG A O 1
ATOM 2849 N N . ASN A 1 372 ? 32.367 15.445 -72.761 1.00 78.62 372 ASN A N 1
ATOM 2850 C CA . ASN A 1 372 ? 31.018 15.914 -72.468 1.00 78.62 372 ASN A CA 1
ATOM 2851 C C . ASN A 1 372 ? 30.252 14.890 -71.604 1.00 78.62 372 ASN A C 1
ATOM 2853 O O . ASN A 1 372 ? 30.655 13.732 -71.471 1.00 78.62 372 ASN A O 1
ATOM 2857 N N . SER A 1 373 ? 29.129 15.317 -71.024 1.00 81.25 373 SER A N 1
ATOM 2858 C CA . SER A 1 373 ? 28.284 14.482 -70.160 1.00 81.25 373 SER A CA 1
ATOM 2859 C C . SER A 1 373 ? 27.462 13.423 -70.899 1.00 81.25 373 SER A C 1
ATOM 2861 O O . SER A 1 373 ? 26.977 12.504 -70.255 1.00 81.25 373 SER A O 1
ATOM 2863 N N . LEU A 1 374 ? 27.319 13.496 -72.227 1.00 78.31 374 LEU A N 1
ATOM 2864 C CA . LEU A 1 374 ? 26.644 12.455 -73.014 1.00 78.31 374 LEU A CA 1
ATOM 2865 C C . LEU A 1 374 ? 27.556 11.256 -73.299 1.00 78.31 374 LEU A C 1
ATOM 2867 O O . LEU A 1 374 ? 27.053 10.160 -73.511 1.00 78.31 374 LEU A O 1
ATOM 2871 N N . GLU A 1 375 ? 28.881 11.430 -73.293 1.00 81.81 375 GLU A N 1
ATOM 2872 C CA . GLU A 1 375 ? 29.838 10.314 -73.399 1.00 81.81 375 GLU A CA 1
ATOM 2873 C C . GLU A 1 375 ? 29.895 9.500 -72.102 1.00 81.81 375 GLU A C 1
ATOM 2875 O O . GLU A 1 375 ? 30.031 8.273 -72.130 1.00 81.81 375 GLU A O 1
ATOM 2880 N N . CYS A 1 376 ? 29.730 10.200 -70.980 1.00 87.38 376 CYS A N 1
ATOM 2881 C CA . CYS A 1 376 ? 29.714 9.664 -69.627 1.00 87.38 376 CYS A CA 1
ATOM 2882 C C . CYS A 1 376 ? 28.422 10.111 -68.928 1.00 87.38 376 CYS A C 1
ATOM 2884 O O . CYS A 1 376 ? 28.469 11.062 -68.151 1.00 87.38 376 CYS A O 1
ATOM 2886 N N . PRO A 1 377 ? 27.270 9.466 -69.185 1.00 81.06 377 PRO A N 1
ATOM 2887 C CA . PRO A 1 377 ? 25.963 9.891 -68.666 1.00 81.06 377 PRO A CA 1
ATOM 2888 C C . PRO A 1 377 ? 25.792 9.689 -67.153 1.00 81.06 377 PRO A C 1
ATOM 2890 O O . PRO A 1 377 ? 24.759 10.059 -66.603 1.00 81.06 377 PRO A O 1
ATOM 2893 N N . GLY A 1 378 ? 26.805 9.142 -66.473 1.00 81.12 378 GLY A N 1
ATOM 2894 C CA . GLY A 1 378 ? 26.729 8.698 -65.086 1.00 81.12 378 GLY A CA 1
ATOM 2895 C C . GLY A 1 378 ? 26.057 7.328 -64.979 1.00 81.12 378 GLY A C 1
ATOM 2896 O O . GLY A 1 378 ? 25.150 6.999 -65.741 1.00 81.12 378 GLY A O 1
ATOM 2897 N N . HIS A 1 379 ? 26.532 6.493 -64.058 1.00 77.44 379 HIS A N 1
ATOM 2898 C CA . HIS A 1 379 ? 25.991 5.150 -63.845 1.00 77.44 379 HIS A CA 1
ATOM 2899 C C . HIS A 1 379 ? 26.279 4.683 -62.415 1.00 77.44 379 HIS A C 1
ATOM 2901 O O . HIS A 1 379 ? 27.264 5.090 -61.796 1.00 77.44 379 HIS A O 1
ATOM 2907 N N . SER A 1 380 ? 25.463 3.757 -61.908 1.00 75.75 380 SER A N 1
ATOM 2908 C CA . SER A 1 380 ? 25.709 3.051 -60.641 1.00 75.75 380 SER A CA 1
ATOM 2909 C C . SER A 1 380 ? 26.894 2.075 -60.700 1.00 75.75 380 SER A C 1
ATOM 2911 O O . SER A 1 380 ? 27.277 1.507 -59.683 1.00 75.75 380 SER A O 1
ATOM 2913 N N . VAL A 1 381 ? 27.480 1.872 -61.885 1.00 80.56 381 VAL A N 1
ATOM 2914 C CA . VAL A 1 381 ? 28.578 0.933 -62.143 1.00 80.56 381 VAL A CA 1
ATOM 2915 C C . VAL A 1 381 ? 29.777 1.745 -62.605 1.00 80.56 381 VAL A C 1
ATOM 2917 O O . VAL A 1 381 ? 29.675 2.515 -63.558 1.00 80.56 381 VAL A O 1
ATOM 2920 N N . LEU A 1 382 ? 30.905 1.569 -61.925 1.00 84.75 382 LEU A N 1
ATOM 2921 C CA . LEU A 1 382 ? 32.158 2.234 -6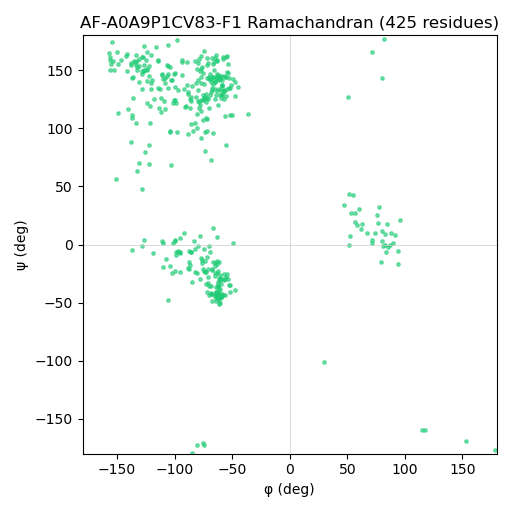2.266 1.00 84.75 382 LEU A CA 1
ATOM 2922 C C . LEU A 1 382 ? 32.727 1.695 -63.583 1.00 84.75 382 LEU A C 1
ATOM 2924 O O . LEU A 1 382 ? 32.643 0.498 -63.858 1.00 84.75 382 LEU A O 1
ATOM 2928 N N . GLY A 1 383 ? 33.313 2.578 -64.387 1.00 84.94 383 GLY A N 1
ATOM 2929 C CA . GLY A 1 383 ? 33.867 2.254 -65.704 1.00 84.94 383 GLY A CA 1
ATOM 2930 C C . GLY A 1 383 ? 32.829 2.226 -66.825 1.00 84.94 383 GLY A C 1
ATOM 2931 O O . GLY A 1 383 ? 33.190 1.985 -67.978 1.00 84.94 383 GLY A O 1
ATOM 2932 N N . ALA A 1 384 ? 31.555 2.484 -66.516 1.00 87.56 384 ALA A N 1
ATOM 2933 C CA . ALA A 1 384 ? 30.487 2.477 -67.501 1.00 87.56 384 ALA A CA 1
ATOM 2934 C C . ALA A 1 384 ? 30.568 3.692 -68.437 1.00 87.56 384 ALA A C 1
ATOM 2936 O O . ALA A 1 384 ? 30.888 4.818 -68.042 1.00 87.56 384 ALA A O 1
ATOM 2937 N N . CYS A 1 385 ? 30.227 3.438 -69.696 1.00 87.12 385 CYS A N 1
ATOM 2938 C CA . CYS A 1 385 ? 30.160 4.426 -70.761 1.00 87.12 385 CYS A CA 1
ATOM 2939 C C . CYS A 1 385 ? 28.753 4.491 -71.341 1.00 87.12 385 CYS A C 1
ATOM 2941 O O . CYS A 1 385 ? 27.968 3.554 -71.175 1.00 87.12 385 CYS A O 1
ATOM 2943 N N . ALA A 1 386 ? 28.451 5.575 -72.060 1.00 86.38 386 ALA A N 1
ATOM 2944 C CA . ALA A 1 386 ? 27.250 5.630 -72.884 1.00 86.38 386 ALA A CA 1
ATOM 2945 C C . ALA A 1 386 ? 27.189 4.455 -73.871 1.00 86.38 386 ALA A C 1
ATOM 2947 O O . ALA A 1 386 ? 28.197 3.804 -74.176 1.00 86.38 386 ALA A O 1
ATOM 2948 N N . GLU A 1 387 ? 25.995 4.202 -74.398 1.00 85.44 387 GLU A N 1
ATOM 2949 C CA . GLU A 1 387 ? 25.781 3.139 -75.370 1.00 85.44 387 GLU A CA 1
ATOM 2950 C C . GLU A 1 387 ? 26.789 3.233 -76.530 1.00 85.44 387 GLU A C 1
ATOM 2952 O O . GLU A 1 387 ? 27.137 4.315 -77.009 1.00 85.44 387 GLU A O 1
ATOM 2957 N N . HIS A 1 388 ? 27.320 2.079 -76.937 1.00 86.94 388 HIS A N 1
ATOM 2958 C CA . HIS A 1 388 ? 28.321 1.955 -78.003 1.00 86.94 388 HIS A CA 1
ATOM 2959 C C . HIS A 1 388 ? 29.670 2.660 -77.775 1.00 86.94 388 HIS A C 1
ATOM 2961 O O . HIS A 1 388 ? 30.474 2.733 -78.705 1.00 86.94 388 HIS A O 1
ATOM 2967 N N . ARG A 1 389 ? 29.971 3.111 -76.552 1.00 87.38 389 ARG A N 1
ATOM 2968 C CA . ARG A 1 389 ? 31.296 3.621 -76.164 1.00 87.38 389 ARG A CA 1
ATOM 2969 C C . ARG A 1 389 ? 32.062 2.650 -75.269 1.00 87.38 389 ARG A C 1
ATOM 2971 O O . ARG A 1 389 ? 31.470 1.809 -74.593 1.00 87.38 389 ARG A O 1
ATOM 2978 N N . GLN A 1 390 ? 33.386 2.749 -75.302 1.00 87.94 390 GLN A N 1
ATOM 2979 C CA . GLN A 1 390 ? 34.320 1.950 -74.510 1.00 87.94 390 GLN A CA 1
ATOM 2980 C C . GLN A 1 390 ? 35.652 2.686 -74.287 1.00 87.94 390 GLN A C 1
ATOM 2982 O O . GLN A 1 390 ? 35.911 3.740 -74.872 1.00 87.94 390 GLN A O 1
ATOM 2987 N N . GLY A 1 391 ? 36.523 2.093 -73.469 1.00 85.50 391 GLY A N 1
ATOM 2988 C CA . GLY A 1 391 ? 37.856 2.617 -73.171 1.00 85.50 391 GLY A CA 1
ATOM 2989 C C . GLY A 1 391 ? 37.870 3.708 -72.098 1.00 85.50 391 GLY A C 1
ATOM 2990 O O . GLY A 1 391 ? 36.834 4.128 -71.582 1.00 85.50 391 GLY A O 1
ATOM 2991 N N . VAL A 1 392 ? 39.077 4.163 -71.763 1.00 86.81 392 VAL A N 1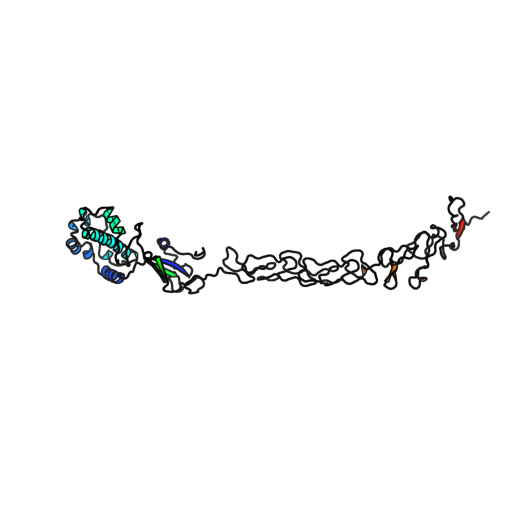
ATOM 2992 C CA . VAL A 1 392 ? 39.325 5.170 -70.722 1.00 86.81 392 VAL A CA 1
ATOM 2993 C C . VAL A 1 392 ? 38.619 6.483 -71.063 1.00 86.81 392 VAL A C 1
ATOM 2995 O O . VAL A 1 392 ? 38.762 7.010 -72.171 1.00 86.81 392 VAL A O 1
ATOM 2998 N N . ALA A 1 393 ? 37.845 6.999 -70.105 1.00 86.25 393 ALA A N 1
ATOM 2999 C CA . ALA A 1 393 ? 36.989 8.179 -70.258 1.00 86.25 393 ALA A CA 1
ATOM 3000 C C . ALA A 1 393 ? 36.017 8.110 -71.453 1.00 86.25 393 ALA A C 1
ATOM 3002 O O . ALA A 1 393 ? 35.624 9.138 -71.998 1.00 86.25 393 ALA A O 1
ATOM 3003 N N . CYS A 1 394 ? 35.629 6.895 -71.862 1.00 87.56 394 CYS A N 1
ATOM 3004 C CA . CYS A 1 394 ? 34.644 6.641 -72.915 1.00 87.56 394 CYS A CA 1
ATOM 3005 C C . CYS A 1 394 ? 34.984 7.276 -74.270 1.00 87.56 394 CYS A C 1
ATOM 3007 O O . CYS A 1 394 ? 34.094 7.559 -75.075 1.00 87.56 394 CYS A O 1
ATOM 3009 N N . ASN A 1 395 ? 36.278 7.482 -74.529 1.00 85.69 395 ASN A N 1
ATOM 3010 C CA . ASN A 1 395 ? 36.767 8.192 -75.707 1.00 85.69 395 ASN A CA 1
ATOM 3011 C C . ASN A 1 395 ? 36.707 7.368 -77.003 1.00 85.69 395 ASN A C 1
ATOM 3013 O O . ASN A 1 395 ? 36.828 7.946 -78.082 1.00 85.69 395 ASN A O 1
ATOM 3017 N N . ASN A 1 396 ? 36.499 6.048 -76.923 1.00 86.12 396 ASN A N 1
ATOM 3018 C CA . ASN A 1 396 ? 36.476 5.165 -78.088 1.00 86.12 396 ASN A CA 1
ATOM 3019 C C . ASN A 1 396 ? 35.066 4.631 -78.358 1.00 86.12 396 ASN A C 1
ATOM 3021 O O . ASN A 1 396 ? 34.300 4.351 -77.436 1.00 86.12 396 ASN A O 1
ATOM 3025 N N . CYS A 1 397 ? 34.740 4.425 -79.633 1.00 84.56 397 CYS A N 1
ATOM 3026 C CA . CYS A 1 397 ? 33.561 3.655 -80.012 1.00 84.56 397 CYS A CA 1
ATOM 3027 C C . CYS A 1 397 ? 33.831 2.149 -79.873 1.00 84.56 397 CYS A C 1
ATOM 3029 O O . CYS A 1 397 ? 34.969 1.687 -80.011 1.00 84.56 397 CYS A O 1
ATOM 3031 N N . LYS A 1 398 ? 32.780 1.385 -79.560 1.00 86.94 398 LYS A N 1
ATOM 3032 C CA . LYS A 1 398 ? 32.807 -0.080 -79.610 1.00 86.94 398 LYS A CA 1
ATOM 3033 C C . LYS A 1 398 ? 33.055 -0.550 -81.041 1.00 86.94 398 LYS A C 1
ATOM 3035 O O . LYS A 1 398 ? 32.796 0.176 -81.999 1.00 86.94 398 LYS A O 1
ATOM 3040 N N . GLU A 1 399 ? 33.553 -1.772 -81.177 1.00 83.75 399 GLU A N 1
ATOM 3041 C CA . GLU A 1 399 ? 33.767 -2.407 -82.476 1.00 83.75 399 GLU A CA 1
ATOM 3042 C C . GLU A 1 399 ? 32.477 -2.351 -83.322 1.00 83.75 399 GLU A C 1
ATOM 3044 O O . GLU A 1 399 ? 31.385 -2.591 -82.802 1.00 83.75 399 GLU A O 1
ATOM 3049 N N . ASN A 1 400 ? 32.597 -1.989 -84.606 1.00 80.81 400 ASN A N 1
ATOM 3050 C CA . ASN A 1 400 ? 31.495 -1.701 -85.549 1.00 80.81 400 ASN A CA 1
ATOM 3051 C C . ASN A 1 400 ? 30.737 -0.367 -85.362 1.00 80.81 400 ASN A C 1
ATOM 3053 O O . ASN A 1 400 ? 29.730 -0.145 -86.040 1.00 80.81 400 ASN A O 1
ATOM 3057 N N . TYR A 1 401 ? 31.230 0.539 -84.510 1.00 81.19 401 TYR A N 1
ATOM 3058 C CA . TYR A 1 401 ? 30.708 1.902 -84.362 1.00 81.19 401 TYR A CA 1
ATOM 3059 C C . TYR A 1 401 ? 31.802 2.948 -84.619 1.00 81.19 401 TYR A C 1
ATOM 3061 O O . TYR A 1 401 ? 32.955 2.747 -84.245 1.00 81.19 401 TYR A O 1
ATOM 3069 N N . PHE A 1 402 ? 31.448 4.092 -85.217 1.00 77.94 402 PHE A N 1
ATOM 3070 C CA . PHE A 1 402 ? 32.402 5.166 -85.542 1.00 77.94 402 PHE A CA 1
ATOM 3071 C C . PHE A 1 402 ? 31.951 6.535 -85.014 1.00 77.94 402 PHE A C 1
ATOM 3073 O O . PHE A 1 402 ? 30.745 6.794 -84.938 1.00 77.94 402 PHE A O 1
ATOM 3080 N N . PRO A 1 403 ? 32.898 7.428 -84.665 1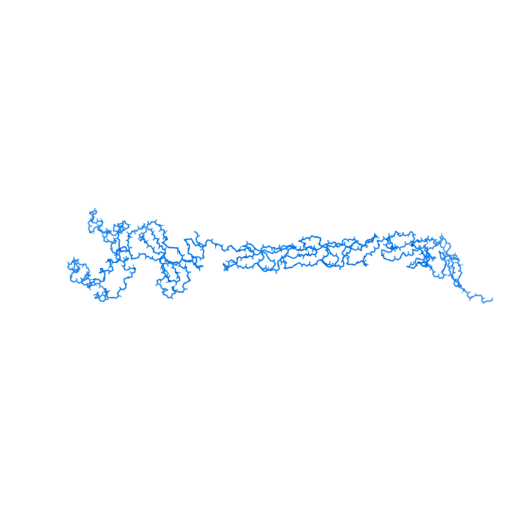.00 71.88 403 PRO A N 1
ATOM 3081 C CA . PRO A 1 403 ? 32.584 8.769 -84.193 1.00 71.88 403 PRO A CA 1
ATOM 3082 C C . PRO A 1 403 ? 32.029 9.628 -85.336 1.00 71.88 403 PRO A C 1
ATOM 3084 O O . PRO A 1 403 ? 32.730 9.913 -86.304 1.00 71.88 403 PRO A O 1
ATOM 3087 N N . ARG A 1 404 ? 30.781 10.091 -85.217 1.00 70.94 404 ARG A N 1
ATOM 3088 C CA . ARG A 1 404 ? 30.181 11.055 -86.153 1.00 70.94 404 ARG A CA 1
ATOM 3089 C C . ARG A 1 404 ? 29.949 12.392 -85.453 1.00 70.94 404 ARG A C 1
ATOM 3091 O O . ARG A 1 404 ? 29.293 12.429 -84.414 1.00 70.94 404 ARG A O 1
ATOM 3098 N N . MET A 1 405 ? 30.467 13.481 -86.026 1.00 62.06 405 MET A N 1
ATOM 3099 C CA . MET A 1 405 ? 30.146 14.844 -85.585 1.00 62.06 405 MET A CA 1
ATOM 3100 C C . MET A 1 405 ? 28.736 15.216 -86.053 1.00 62.06 405 MET A C 1
ATOM 3102 O O . MET A 1 405 ? 28.437 15.132 -87.246 1.00 62.06 405 MET A O 1
ATOM 3106 N N . MET A 1 406 ? 27.865 15.637 -85.136 1.00 59.38 406 MET A N 1
ATOM 3107 C CA . MET A 1 406 ? 26.573 16.209 -85.522 1.00 59.38 406 MET A CA 1
ATOM 3108 C C . MET A 1 406 ? 26.752 17.658 -85.992 1.00 59.38 406 MET A C 1
ATOM 3110 O O . MET A 1 406 ? 27.200 18.513 -85.235 1.00 59.38 406 MET A O 1
ATOM 3114 N N . ALA A 1 407 ? 26.374 17.938 -87.242 1.00 50.62 407 ALA A N 1
ATOM 3115 C CA . ALA A 1 407 ? 26.521 19.254 -87.876 1.00 50.62 407 ALA A CA 1
ATOM 3116 C C . ALA A 1 407 ? 25.508 20.319 -87.390 1.00 50.62 407 ALA A C 1
ATOM 3118 O O . ALA A 1 407 ? 25.610 21.478 -87.783 1.00 50.62 407 ALA A O 1
ATOM 3119 N N . HIS A 1 408 ? 24.551 19.962 -86.524 1.00 50.03 408 HIS A N 1
ATOM 3120 C CA . HIS A 1 408 ? 23.495 20.864 -86.043 1.00 50.03 408 HIS A CA 1
ATOM 3121 C C . HIS A 1 408 ? 23.316 20.805 -84.523 1.00 50.03 408 HIS A C 1
ATOM 3123 O O . HIS A 1 408 ? 22.257 20.436 -84.024 1.00 50.03 408 HIS A O 1
ATOM 3129 N N . ALA A 1 409 ? 24.350 21.185 -83.777 1.00 45.84 409 ALA A N 1
ATOM 3130 C CA . ALA A 1 409 ? 24.213 21.455 -82.352 1.00 45.84 409 ALA A CA 1
ATOM 3131 C C . ALA A 1 409 ? 24.460 22.940 -82.054 1.00 45.84 409 ALA A C 1
ATOM 3133 O O . ALA A 1 409 ? 25.417 23.510 -82.583 1.00 45.84 409 ALA A O 1
ATOM 3134 N N . PRO A 1 410 ? 23.621 23.588 -81.226 1.00 45.12 410 PRO A N 1
ATOM 3135 C CA . PRO A 1 410 ? 23.761 25.007 -80.946 1.00 45.12 410 PRO A CA 1
ATOM 3136 C C . PRO A 1 410 ? 24.980 25.253 -80.041 1.00 45.12 410 PRO A C 1
ATOM 3138 O O . PRO A 1 410 ? 24.977 24.897 -78.871 1.00 45.12 410 PRO A O 1
ATOM 3141 N N . VAL A 1 411 ? 26.029 25.848 -80.620 1.00 48.59 411 VAL A N 1
ATOM 3142 C CA . VAL A 1 411 ? 27.071 26.725 -80.026 1.00 48.59 411 VAL A CA 1
ATOM 3143 C C . VAL A 1 411 ? 27.846 26.234 -78.778 1.00 48.59 411 VAL A C 1
ATOM 3145 O O . VAL A 1 411 ? 28.708 26.950 -78.281 1.00 48.59 411 VAL A O 1
ATOM 3148 N N . VAL A 1 412 ? 27.694 24.991 -78.315 1.00 44.47 412 VAL A N 1
ATOM 3149 C CA . VAL A 1 412 ? 28.547 24.433 -77.246 1.00 44.47 412 VAL A CA 1
ATOM 3150 C C . VAL A 1 412 ? 29.022 23.032 -77.630 1.00 44.47 412 VAL A C 1
ATOM 3152 O O . VAL A 1 412 ? 28.241 22.095 -77.569 1.00 44.47 412 VAL A O 1
ATOM 3155 N N . ALA A 1 413 ? 30.299 22.935 -78.031 1.00 46.91 413 ALA A N 1
ATOM 3156 C CA . ALA A 1 413 ? 31.088 21.739 -78.382 1.00 46.91 413 ALA A CA 1
ATOM 3157 C C . ALA A 1 413 ? 30.457 20.740 -79.399 1.00 46.91 413 ALA A C 1
ATOM 3159 O O . ALA A 1 413 ? 29.361 20.232 -79.186 1.00 46.91 413 ALA A O 1
ATOM 3160 N N . PRO A 1 414 ? 31.144 20.366 -80.501 1.00 53.94 414 PRO A N 1
ATOM 3161 C CA . PRO A 1 414 ? 30.619 19.358 -81.422 1.00 53.94 414 PRO A CA 1
ATOM 3162 C C . PRO A 1 414 ? 30.464 18.003 -80.714 1.00 53.94 414 PRO A C 1
ATOM 3164 O O . PRO A 1 414 ? 31.435 17.426 -80.219 1.00 53.94 414 PRO A O 1
ATOM 3167 N N . TRP A 1 415 ? 29.234 17.492 -80.672 1.00 58.12 415 TRP A N 1
ATOM 3168 C CA . TRP A 1 415 ? 28.919 16.188 -80.094 1.00 58.12 415 TRP A CA 1
ATOM 3169 C C . TRP A 1 415 ? 29.403 15.087 -81.030 1.00 58.12 415 TRP A C 1
ATOM 3171 O O . TRP A 1 415 ? 29.063 15.068 -82.217 1.00 58.12 415 TRP A O 1
ATOM 3181 N N . ILE A 1 416 ? 30.187 14.162 -80.486 1.00 63.31 416 ILE A N 1
ATOM 3182 C CA . ILE A 1 416 ? 30.580 12.937 -81.171 1.00 63.31 416 ILE A CA 1
ATOM 3183 C C . ILE A 1 416 ? 29.659 11.834 -80.652 1.00 63.31 416 ILE A C 1
ATOM 3185 O O . ILE A 1 416 ? 29.567 11.623 -79.445 1.00 63.31 416 ILE A O 1
ATOM 3189 N N . ILE A 1 417 ? 28.949 11.138 -81.536 1.00 70.38 417 ILE A N 1
ATOM 3190 C CA . ILE A 1 417 ? 28.117 9.981 -81.170 1.00 70.38 417 ILE A CA 1
ATOM 3191 C C . ILE A 1 417 ? 28.634 8.771 -81.947 1.00 70.38 417 ILE A C 1
ATOM 3193 O O . ILE A 1 417 ? 28.990 8.894 -83.120 1.00 70.38 417 ILE A O 1
ATOM 3197 N N . CYS A 1 418 ? 28.694 7.618 -81.283 1.00 77.38 418 CYS A N 1
ATOM 3198 C CA . CYS A 1 418 ? 29.071 6.353 -81.902 1.00 77.38 418 CYS A CA 1
ATOM 3199 C C . CYS A 1 418 ? 27.855 5.779 -82.630 1.00 77.38 418 CYS A C 1
ATOM 3201 O O . CYS A 1 418 ? 26.863 5.429 -81.998 1.00 77.38 418 CYS A O 1
ATOM 3203 N N . GLN A 1 419 ? 27.911 5.736 -83.959 1.00 74.25 419 GLN A N 1
ATOM 3204 C CA . GLN A 1 419 ? 26.826 5.231 -84.806 1.00 74.25 419 GLN A CA 1
ATOM 3205 C C . GLN A 1 419 ? 27.221 3.884 -85.423 1.00 74.25 419 GLN A C 1
ATOM 3207 O O . GLN A 1 419 ? 28.401 3.715 -85.747 1.00 74.25 419 GLN A O 1
ATOM 3212 N N . PRO A 1 420 ? 26.272 2.939 -85.574 1.00 71.25 420 PRO A N 1
ATOM 3213 C CA . PRO A 1 420 ? 26.544 1.643 -86.179 1.00 71.25 420 PRO A CA 1
ATOM 3214 C C . PRO A 1 420 ? 26.915 1.809 -87.652 1.00 71.25 420 PRO A C 1
ATOM 3216 O O . PRO A 1 420 ? 26.543 2.790 -88.303 1.00 71.25 420 PRO A O 1
ATOM 3219 N N . PHE A 1 421 ? 27.625 0.821 -88.186 1.00 62.84 421 PHE A N 1
ATOM 3220 C CA . PHE A 1 421 ? 27.898 0.708 -89.614 1.00 62.84 421 PHE A CA 1
ATOM 3221 C C . PHE A 1 421 ? 26.591 0.840 -90.421 1.00 62.84 421 PHE A C 1
ATOM 3223 O O . PHE A 1 421 ? 25.730 -0.038 -90.370 1.00 62.84 421 PHE A O 1
ATOM 3230 N N . CYS A 1 422 ? 26.422 1.925 -91.183 1.00 53.03 422 CYS A N 1
ATOM 3231 C CA . CYS A 1 422 ? 25.420 1.941 -92.243 1.00 53.03 422 CYS A CA 1
ATOM 3232 C C . CYS A 1 422 ? 25.945 1.034 -93.357 1.00 53.03 422 CYS A C 1
ATOM 3234 O O . CYS A 1 422 ? 26.761 1.454 -94.176 1.00 53.03 422 CYS A O 1
ATOM 3236 N N . ALA A 1 423 ? 25.482 -0.215 -93.390 1.00 46.59 423 ALA A N 1
ATOM 3237 C CA . ALA A 1 423 ? 25.544 -1.041 -94.588 1.00 46.59 423 ALA A CA 1
ATOM 3238 C C . ALA A 1 423 ? 24.580 -0.454 -95.638 1.00 46.59 423 ALA A C 1
ATOM 3240 O O . ALA A 1 423 ? 23.495 -0.973 -95.872 1.00 46.59 423 ALA A O 1
ATOM 3241 N N . SER A 1 424 ? 24.943 0.684 -96.225 1.00 48.62 424 SER A N 1
ATOM 3242 C CA . SER A 1 424 ? 24.228 1.275 -97.357 1.00 48.62 424 SER A CA 1
ATOM 3243 C C . SER A 1 424 ? 25.167 2.082 -98.249 1.00 48.62 424 SER A C 1
ATOM 3245 O O . SER A 1 424 ? 24.937 3.253 -98.523 1.00 48.62 424 SER A O 1
ATOM 3247 N N . TRP A 1 425 ? 26.221 1.429 -98.735 1.00 41.19 425 TRP A N 1
ATOM 3248 C CA . TRP A 1 425 ? 26.813 1.749 -100.037 1.00 41.19 425 TRP A CA 1
ATOM 3249 C C . TRP A 1 425 ? 26.776 0.479 -100.893 1.00 41.19 425 TRP A C 1
ATOM 3251 O O . TRP A 1 425 ? 27.785 -0.170 -101.143 1.00 41.19 425 TRP A O 1
ATOM 3261 N N . ALA A 1 426 ? 25.557 0.092 -101.270 1.00 39.59 426 ALA A N 1
ATOM 3262 C CA . ALA A 1 426 ? 25.305 -0.625 -102.509 1.00 39.59 426 ALA A CA 1
ATOM 3263 C C . ALA A 1 426 ? 24.694 0.396 -103.475 1.00 39.59 426 ALA A C 1
ATOM 3265 O O . ALA A 1 426 ? 23.508 0.710 -103.375 1.00 39.59 426 ALA A O 1
ATOM 3266 N N . ALA A 1 427 ? 25.543 0.956 -104.330 1.00 35.88 427 ALA A N 1
ATOM 3267 C CA . ALA A 1 427 ? 25.213 1.508 -105.639 1.00 35.88 427 ALA A CA 1
ATOM 3268 C C . ALA A 1 427 ? 26.507 1.542 -106.452 1.00 35.88 427 ALA A C 1
ATOM 3270 O O . ALA A 1 427 ? 27.463 2.201 -105.980 1.00 35.88 427 ALA A O 1
#

pLDDT: mean 81.47, std 14.91, range [28.23, 98.31]

Organism: NCBI:txid2562237

Solvent-accessible surface area (backbone atoms only — not comparable to full-atom values): 23312 Å² total; per-residue (Å²): 139,83,63,97,86,69,73,72,48,62,61,78,72,51,84,83,55,84,85,49,75,87,74,54,65,57,32,37,38,34,52,41,75,52,26,75,23,91,40,29,69,60,48,51,57,51,58,77,68,57,49,47,43,70,70,70,28,70,64,24,30,68,73,69,45,45,84,74,42,98,64,44,75,86,73,43,92,65,80,82,87,47,62,68,71,62,53,91,61,77,86,46,57,65,56,33,51,52,52,36,53,55,46,44,55,52,54,23,52,50,53,42,45,74,73,70,47,54,77,93,70,66,44,70,68,61,47,52,55,37,40,42,69,34,72,50,80,37,38,35,29,71,44,36,40,44,97,91,58,48,68,36,51,42,28,34,34,30,33,29,42,98,94,38,82,40,79,27,25,40,35,31,60,76,76,71,47,75,47,71,81,45,54,47,49,39,76,85,74,49,70,44,87,58,76,83,81,66,72,76,68,23,55,75,4,14,20,53,51,98,85,67,85,44,67,42,61,12,52,58,6,18,18,10,65,34,39,72,71,38,63,14,50,54,2,16,19,16,74,45,66,38,21,53,59,52,44,63,15,53,55,6,18,17,12,73,44,71,33,19,48,56,61,44,63,15,48,53,6,21,20,16,71,48,62,41,22,43,62,56,44,61,15,53,66,23,21,19,23,72,47,65,43,23,53,64,59,45,69,53,52,52,78,24,28,30,94,51,64,32,28,37,45,76,85,52,43,22,16,49,72,50,13,25,56,46,100,78,32,51,40,76,48,57,80,60,46,44,26,64,53,21,78,48,76,57,19,32,29,60,23,20,28,33,68,32,74,93,75,42,74,86,82,59,79,61,66,39,76,28,98,41,41,75,44,15,59,42,38,87,49,50,53,60,43,28,83,53,35,33,70,80,54,27,75,35,48,31,92,70,30,45,79,42,74,53,94,84,67,85,93,66,77,80,51,68,46,49,43,69,72,77,93,72,84,87,129

Sequence (427 aa):
MLTSDWQWLASEAIGSWGTHLDTLPKGFMRWNPISKGPKYSQFEALWASMTVDDVVGTAARDRYKLNNLRVSIEDAKAAPLTESVFDNVEIRSYSTLLFDACYAFIFAINALLNSGTELQNIKEELLLNQLKLSRFEGISGLVSFNENGDRLAAYELMNYQPTGWNVIGTFSAATGQLNFDTAPYWQFGVSSLMPPSEKTSCASGYYKEVQSHRCFPCPRGFYCNGAAPQQCFRGHFSNSNGASFCRRCANGTFAADLGSTKCISCPPGFFGATEGLEACKKCPKGQYMPSYKALSCISCGMDMETEESGAQALAECRCAEGSFLCNGSCLPCPKGLRCPAGLELPQQQPGYWTPSRAELADCSFQVLQCRNSLECPGHSVLGACAEHRQGVACNNCKENYFPRMMAHAPVVAPWIICQPFCASWAA

Mean predicted aligned error: 17.83 Å

Secondary structure (DSSP, 8-state):
---TT-PEEPGGGGSS-TT-GGGSPTT-EEEEE--S-TTHHHHHHHHTT--HHHHTSHHHHHHHTGGGSSS-TTTS-SPPP-GGGTTT----HHHHHHHHHHHHHHHHHHHHHHTT--GGG--HHHHHHHHHT--EE-SSSEE-B-TTS-B--EEEEEEEETTEEEEEEEEETTTTEEEESSPPBPTTS-B-SS-------PPBTEEE-TTT-SEEEPPTTEE-BSSS-EEPPTTEE--STT-SSPEEPPTTEE--STT-SSPEEPPTTEE--SSSBSSPEEPPTTEE--STT-SSPEE--TT-B-SSS-B-SGGG-BBPTTEEEETTEEEEPPTTEE--SBSSPPEEPTTEE---GGG-STT----EE-SSTTTS--BSSTT--STTEESGGG-EEPTTEEEEE-S---SS-PPEEEEE-------